Protein AF-A0A8T1FII7-F1 (afdb_monomer_lite)

InterPro domains:
  IPR001752 Kinesin motor domain [PS50067] (128-164)
  IPR027417 P-loop containing nucleoside triphosphate hydrolase [SSF52540] (127-188)
  IPR027640 Kinesin-like protein [PTHR47968] (126-382)
  IPR036961 Kinesin motor domain superfamily [G3DSA:3.40.850.10] (126-208)

Secondary structure (DSSP, 8-state):
-----PPPEE-EEEEEEPPPPHHHHTT--HHHHHHHHTTTT------SS---------------------S-----------SEEE-TTSSEEEEE-TT-SS--EEEEE-SEE--TT--HHHHHHHT---SS---EEEEEE---STTHHHHHHHHHHHHHHTT-EE-----GGGS--HHHHHHHHHHHHHHHHHHHHHHHHHHHHHHHHHHHHHHHHHHHHHHHHHHHHHHHHHHHHHHTTS-----HHHHHHHHHHHHHHHHHHHHHHHHHHHHHHHHHHHHHHHHHHHHHHHHHHHHHHHHHHHHHHHHHHHHHHHHHHHHHHHHHHHHHHHHHHHHHHHHHHHHHHHHHHHHHHHHHHHHHHHHHHHHHHHHHHHHHHHHHS---HHHHHHHHHHHHHHHHHHHHHHHHHHHHHTT---------------------------------------------------------------

Foldseek 3Di:
DDDDPPDFFAAAEEEEEDADDPCLVVPDDPVRQCVQQNPVRHGDPPDDDDDDDDDDDDDDDDDDDDDDDDPPDDDPPDDDDWQWDDDPVQFKIWGWQPPDPPTDTDIAGGNGYDYPPQDPVNVCVVVVPPDRYPHYHYQYAYRGNNCNVVRVVSSVVSRVRRVDGDDPDDDPVVPDPPVVVVVVVVVVVVVVVVVVVVVVVVVVVVVVVVVVVVVVVVVVVVVVVVVVVVVVVVVVVVVVVPDDDDDVVVVVVVVVVVVVVVVVVVVVVVVVVVVVVVVVVVVVVVVVVVVVVVVVVVVVVVVVVVVVVVVVVVVVVVVVVVVVVVVVVVVVVVVVVVVVVVVVVVVVVVVVVVVVVVVVVVVVVVVVVVVVVVVVVVVVVCVVPDDDPVNVVVVVCVVVVVVVVVVVVVVVVVVVVPPDDDDDDDDDDDDDDDDDDDDDDDDDDDDDDDDDDDDDDDDDDDDDDDDDDDDDDDDDDDDDDD

Structure (mmCIF, N/CA/C/O backbone):
data_AF-A0A8T1FII7-F1
#
_entry.id   AF-A0A8T1FII7-F1
#
loop_
_atom_site.group_PDB
_atom_site.id
_atom_site.type_symbol
_atom_site.label_atom_id
_atom_site.label_alt_id
_atom_site.label_comp_id
_atom_site.label_asym_id
_atom_site.label_entity_id
_atom_site.label_seq_id
_atom_site.pdbx_PDB_ins_code
_atom_site.Cartn_x
_atom_site.Cartn_y
_atom_site.Cartn_z
_atom_site.occupancy
_atom_site.B_iso_or_equiv
_atom_site.auth_seq_id
_atom_site.auth_comp_id
_atom_site.auth_asym_id
_atom_site.auth_atom_id
_atom_site.pdbx_PDB_model_num
ATOM 1 N N . MET A 1 1 ? -18.876 -26.873 -14.030 1.00 37.44 1 MET A N 1
ATOM 2 C CA . MET A 1 1 ? -19.506 -26.362 -12.787 1.00 37.44 1 MET A CA 1
ATOM 3 C C . MET A 1 1 ? -20.210 -25.052 -13.115 1.00 37.44 1 MET A C 1
ATOM 5 O O . MET A 1 1 ? -19.736 -24.365 -14.012 1.00 37.44 1 MET A O 1
ATOM 9 N N . LYS A 1 2 ? -21.331 -24.714 -12.462 1.00 31.70 2 LYS A N 1
ATOM 10 C CA . LYS A 1 2 ? -21.949 -23.386 -12.635 1.00 31.70 2 LYS A CA 1
ATOM 11 C C . LYS A 1 2 ? -21.083 -22.346 -11.920 1.00 31.70 2 LYS A C 1
ATOM 13 O O . LYS A 1 2 ? -20.658 -22.595 -10.797 1.00 31.70 2 LYS A O 1
ATOM 18 N N . SER A 1 3 ? -20.823 -21.210 -12.563 1.00 36.75 3 SER A N 1
ATOM 19 C CA . SER A 1 3 ? -20.244 -20.057 -11.874 1.00 36.75 3 SER A CA 1
ATOM 20 C C . SER A 1 3 ? -21.354 -19.392 -11.069 1.00 36.75 3 SER A C 1
ATOM 22 O O . SER A 1 3 ? -22.252 -18.776 -11.640 1.00 36.75 3 SER A O 1
ATOM 24 N N . GLU A 1 4 ? -21.324 -19.560 -9.751 1.00 40.16 4 GLU A N 1
ATOM 25 C CA . GLU A 1 4 ? -22.111 -18.711 -8.865 1.00 40.16 4 GLU A CA 1
ATOM 26 C C . GLU A 1 4 ? -21.541 -17.295 -8.955 1.00 40.16 4 GLU A C 1
ATOM 28 O O . GLU A 1 4 ? -20.380 -17.049 -8.613 1.00 40.16 4 GLU A O 1
ATOM 33 N N . ALA A 1 5 ? -22.351 -16.362 -9.454 1.00 40.84 5 ALA A N 1
ATOM 34 C CA . ALA A 1 5 ? -21.993 -14.956 -9.466 1.00 40.84 5 ALA A CA 1
ATOM 35 C C . ALA A 1 5 ? -21.904 -14.478 -8.012 1.00 40.84 5 ALA A C 1
ATOM 37 O O . ALA A 1 5 ? -22.927 -14.262 -7.364 1.00 40.84 5 ALA A O 1
ATOM 38 N N . ARG A 1 6 ? -20.676 -14.348 -7.487 1.00 49.06 6 ARG A N 1
ATOM 39 C CA . ARG A 1 6 ? -20.438 -13.790 -6.151 1.00 49.06 6 ARG A CA 1
ATOM 40 C C . ARG A 1 6 ? -21.165 -12.455 -6.040 1.00 49.06 6 ARG A C 1
ATOM 42 O O . ARG A 1 6 ? -20.855 -11.529 -6.789 1.00 49.06 6 ARG A O 1
ATOM 49 N N . ALA A 1 7 ? -22.101 -12.372 -5.096 1.00 56.03 7 ALA A N 1
ATOM 50 C CA . ALA A 1 7 ? -22.751 -11.121 -4.751 1.00 56.03 7 ALA A CA 1
ATOM 51 C C . ALA A 1 7 ? -21.668 -10.086 -4.423 1.00 56.03 7 ALA A C 1
ATOM 53 O O . ALA A 1 7 ? -20.804 -10.322 -3.577 1.00 56.03 7 ALA A O 1
ATOM 54 N N . VAL A 1 8 ? -21.682 -8.968 -5.144 1.00 59.41 8 VAL A N 1
ATOM 55 C CA . VAL A 1 8 ? -20.753 -7.867 -4.897 1.00 59.41 8 VAL A CA 1
ATOM 56 C C . VAL A 1 8 ? -21.201 -7.187 -3.611 1.00 59.41 8 VAL A C 1
ATOM 58 O O . VAL A 1 8 ? -22.308 -6.650 -3.568 1.00 59.41 8 VAL A O 1
ATOM 61 N N . GLU A 1 9 ? -20.362 -7.227 -2.574 1.00 67.44 9 GLU A N 1
ATOM 62 C CA . GLU A 1 9 ? -20.631 -6.520 -1.321 1.00 67.44 9 GLU A CA 1
ATOM 63 C C . GLU A 1 9 ? -20.777 -5.021 -1.628 1.00 67.44 9 GLU A C 1
ATOM 65 O O . GLU A 1 9 ? -19.933 -4.432 -2.308 1.00 67.44 9 GLU A O 1
ATOM 70 N N . ARG A 1 10 ? -21.863 -4.397 -1.170 1.00 72.25 10 ARG A N 1
ATOM 71 C CA . ARG A 1 10 ? -22.144 -2.965 -1.365 1.00 72.25 10 ARG A CA 1
ATOM 72 C C . ARG A 1 10 ? -22.352 -2.296 -0.015 1.00 72.25 10 ARG A C 1
ATOM 74 O O . ARG A 1 10 ? -22.762 -2.948 0.946 1.00 72.25 10 ARG A O 1
ATOM 81 N N . VAL A 1 11 ? -22.055 -1.002 0.056 1.00 77.38 11 VAL A N 1
ATOM 82 C CA . VAL A 1 11 ? -22.368 -0.187 1.238 1.00 77.38 11 VAL A CA 1
ATOM 83 C C . VAL A 1 11 ? -23.887 -0.123 1.396 1.00 77.38 11 VAL A C 1
ATOM 85 O O . VAL A 1 11 ? -24.570 0.302 0.465 1.00 77.38 11 VAL A O 1
ATOM 88 N N . LYS A 1 12 ? -24.404 -0.528 2.563 1.00 79.81 12 LYS A N 1
ATOM 89 C CA . LYS A 1 12 ? -25.815 -0.316 2.912 1.00 79.81 12 LYS A CA 1
ATOM 90 C C . LYS A 1 12 ? -26.016 1.141 3.308 1.00 79.81 12 LYS A C 1
ATOM 92 O O . LYS A 1 12 ? -25.264 1.648 4.140 1.00 79.81 12 LYS A O 1
ATOM 97 N N . VAL A 1 13 ? -27.022 1.805 2.756 1.00 83.88 13 VAL A N 1
ATOM 98 C CA . VAL A 1 13 ? -27.323 3.205 3.065 1.00 83.88 13 VAL A CA 1
ATOM 99 C C . VAL A 1 13 ? -28.740 3.327 3.600 1.00 83.88 13 VAL A C 1
ATOM 101 O O . VAL A 1 13 ? -29.707 3.002 2.915 1.00 83.88 13 VAL A O 1
ATOM 104 N N . PHE A 1 14 ? -28.841 3.830 4.824 1.00 84.31 14 PHE A N 1
ATOM 105 C CA . PHE A 1 14 ? -30.090 4.112 5.516 1.00 84.31 14 PHE A CA 1
ATOM 106 C C . PHE A 1 14 ? -30.363 5.612 5.493 1.00 84.31 14 PHE A C 1
ATOM 108 O O . PHE A 1 14 ? -29.427 6.405 5.607 1.00 84.31 14 PHE A O 1
ATOM 115 N N . CYS A 1 15 ? -31.629 6.019 5.406 1.00 85.38 15 CYS A N 1
ATOM 116 C CA . CYS A 1 15 ? -32.003 7.431 5.484 1.00 85.38 15 CYS A CA 1
ATOM 117 C C . CYS A 1 15 ? -32.958 7.694 6.652 1.00 85.38 15 CYS A C 1
ATOM 119 O O . CYS A 1 15 ? -33.862 6.901 6.916 1.00 85.38 15 CYS A O 1
ATOM 121 N N . ARG A 1 16 ? -32.755 8.818 7.346 1.00 85.31 16 ARG A N 1
ATOM 122 C CA . ARG A 1 16 ? -33.613 9.312 8.427 1.00 85.31 16 ARG A CA 1
ATOM 123 C C . ARG A 1 16 ? -33.951 10.776 8.174 1.00 85.31 16 ARG A C 1
ATOM 125 O O . ARG A 1 16 ? -33.053 11.609 8.099 1.00 85.31 16 ARG A O 1
ATOM 132 N N . VAL A 1 17 ? -35.239 11.105 8.118 1.00 84.94 17 VAL A N 1
ATOM 133 C CA . VAL A 1 17 ? -35.689 12.502 8.224 1.00 84.94 17 VAL A CA 1
ATOM 134 C C . VAL A 1 17 ? -35.706 12.876 9.709 1.00 84.94 17 VAL A C 1
ATOM 136 O O . VAL A 1 17 ? -36.271 12.130 10.508 1.00 84.94 17 VAL A O 1
ATOM 139 N N . ARG A 1 18 ? -35.061 13.984 10.093 1.00 85.38 18 ARG A N 1
ATOM 140 C CA . ARG A 1 18 ? -35.099 14.525 11.468 1.00 85.38 18 ARG A CA 1
ATOM 141 C C . ARG A 1 18 ? -36.308 15.454 11.677 1.00 85.38 18 ARG A C 1
ATOM 143 O O . ARG A 1 18 ? -36.874 15.926 10.690 1.00 85.38 18 ARG A O 1
ATOM 150 N N . PRO A 1 19 ? -36.691 15.796 12.919 1.00 81.00 19 PRO A N 1
ATOM 151 C CA . PRO A 1 19 ? -37.715 16.803 13.163 1.00 81.00 19 PRO A CA 1
ATOM 152 C C . PRO A 1 19 ? -37.212 18.189 12.744 1.00 81.00 19 PRO A C 1
ATOM 154 O O . PRO A 1 19 ? -36.003 18.445 12.723 1.00 81.00 19 PRO A O 1
ATOM 157 N N . LEU A 1 20 ? -38.149 19.108 12.491 1.00 78.94 20 LEU A N 1
ATOM 158 C CA . LEU A 1 20 ? -37.830 20.536 12.446 1.00 78.94 20 LEU A CA 1
ATOM 159 C C . LEU A 1 20 ? -37.331 20.985 13.826 1.00 78.94 20 LEU A C 1
ATOM 161 O O . LEU A 1 20 ? -38.033 20.787 14.829 1.00 78.94 20 LEU A O 1
ATOM 165 N N . LEU A 1 21 ? -36.152 21.599 13.869 1.00 82.50 21 LEU A N 1
ATOM 166 C CA . LEU A 1 21 ? -35.620 22.263 15.061 1.00 82.50 21 LEU A CA 1
ATOM 167 C C . LEU A 1 21 ? -36.361 23.583 15.306 1.00 82.50 21 LEU A C 1
ATOM 169 O O . LEU A 1 21 ? -37.060 24.082 14.427 1.00 82.50 21 LEU A O 1
ATOM 173 N N . GLN A 1 22 ? -36.215 24.161 16.501 1.00 77.56 22 GLN A N 1
ATOM 174 C CA . GLN A 1 22 ? -36.948 25.377 16.869 1.00 77.56 22 GLN A CA 1
ATOM 175 C C . GLN A 1 22 ? -36.665 26.534 15.892 1.00 77.56 22 GLN A C 1
ATOM 177 O O . GLN A 1 22 ? -37.600 27.024 15.267 1.00 77.56 22 GLN A O 1
ATOM 182 N N . ARG A 1 23 ? -35.383 26.826 15.610 1.00 81.44 23 ARG A N 1
ATOM 183 C CA . ARG A 1 23 ? -34.961 27.844 14.622 1.00 81.44 23 ARG A CA 1
ATOM 184 C C . ARG A 1 23 ? -35.649 27.703 13.253 1.00 81.44 23 ARG A C 1
ATOM 186 O O . ARG A 1 23 ? -35.992 28.701 12.635 1.00 81.44 23 ARG A O 1
ATOM 193 N N . GLU A 1 24 ? -35.887 26.470 12.797 1.00 80.81 24 GLU A N 1
ATOM 194 C CA . GLU A 1 24 ? -36.471 26.168 11.481 1.00 80.81 24 GLU A CA 1
ATOM 195 C C . GLU A 1 24 ? -37.993 26.346 11.468 1.00 80.81 24 GLU A C 1
ATOM 197 O O . GLU A 1 24 ? -38.566 26.677 10.432 1.00 80.81 24 GLU A O 1
ATOM 202 N N . ARG A 1 25 ? -38.652 26.141 12.617 1.00 78.00 25 ARG A N 1
ATOM 203 C CA . ARG A 1 25 ? -40.073 26.477 12.825 1.00 78.00 25 ARG A CA 1
ATOM 204 C C . ARG A 1 25 ? -40.262 27.989 12.869 1.00 78.00 25 ARG A C 1
ATOM 206 O O . ARG A 1 25 ? -41.236 28.492 12.321 1.00 78.00 25 ARG A O 1
ATOM 213 N N . ASP A 1 26 ? -39.288 28.680 13.453 1.00 77.19 26 ASP A N 1
ATOM 214 C CA . ASP A 1 26 ? -39.208 30.139 13.526 1.00 77.19 26 ASP A CA 1
ATOM 215 C C . ASP A 1 26 ? -38.719 30.777 12.204 1.00 77.19 26 ASP A C 1
ATOM 217 O O . ASP A 1 26 ? -38.635 31.998 12.101 1.00 77.19 26 ASP A O 1
ATOM 221 N N . GLY A 1 27 ? -38.419 29.964 11.180 1.00 75.25 27 GLY A N 1
ATOM 222 C CA . GLY A 1 27 ? -38.120 30.390 9.806 1.00 75.25 27 GLY A CA 1
ATOM 223 C C . GLY A 1 27 ? -36.645 30.633 9.463 1.00 75.25 27 GLY A C 1
ATOM 224 O O . GLY A 1 27 ? -36.353 30.942 8.310 1.00 75.25 27 GLY A O 1
ATOM 225 N N . TRP A 1 28 ? -35.721 30.469 10.411 1.00 75.12 28 TRP A N 1
ATOM 226 C CA . TRP A 1 28 ? -34.293 30.761 10.243 1.00 75.12 28 TRP A CA 1
ATOM 227 C C . TRP A 1 28 ? -33.546 29.600 9.570 1.00 75.12 28 TRP A C 1
ATOM 229 O O . TRP A 1 28 ? -33.767 28.425 9.888 1.00 75.12 28 TRP A O 1
ATOM 239 N N . SER A 1 29 ? -32.604 29.912 8.679 1.00 78.50 29 SER A N 1
ATOM 240 C CA . SER A 1 29 ? -31.508 28.993 8.343 1.00 78.50 29 SER A CA 1
ATOM 241 C C . SER A 1 29 ? -30.499 28.890 9.496 1.00 78.50 29 SER A C 1
ATOM 243 O O . SER A 1 29 ? -30.478 29.723 10.405 1.00 78.50 29 SER A O 1
ATOM 245 N N . TYR A 1 30 ? -29.633 27.873 9.462 1.00 80.31 30 TYR A N 1
ATOM 246 C CA . TYR A 1 30 ? -28.517 27.776 10.407 1.00 80.31 30 TYR A CA 1
ATOM 247 C C . TYR A 1 30 ? -27.568 28.984 10.319 1.00 80.31 30 TYR A C 1
ATOM 249 O O . TYR A 1 30 ? -27.163 29.512 11.350 1.00 80.31 30 TYR A O 1
ATOM 257 N N . GLU A 1 31 ? -27.272 29.467 9.107 1.00 79.50 31 GLU A N 1
ATOM 258 C CA . GLU A 1 31 ? -26.360 30.598 8.897 1.00 79.50 31 GLU A CA 1
ATOM 259 C C . GLU A 1 31 ? -26.926 31.908 9.475 1.00 79.50 31 GLU A C 1
ATOM 261 O O . GLU A 1 31 ? -26.247 32.578 10.251 1.00 79.50 31 GLU A O 1
ATOM 266 N N . GLU A 1 32 ? -28.190 32.239 9.185 1.00 81.69 32 GLU A N 1
ATOM 267 C CA . GLU A 1 32 ? -28.865 33.419 9.754 1.00 81.69 32 GLU A CA 1
ATOM 268 C C . GLU A 1 32 ? -28.973 33.326 11.284 1.00 81.69 32 GLU A C 1
ATOM 270 O O . GLU A 1 32 ? -28.776 34.318 11.988 1.00 81.69 32 GLU A O 1
ATOM 275 N N . TYR A 1 33 ? -29.251 32.128 11.813 1.00 81.50 33 TYR A N 1
ATOM 276 C CA . TYR A 1 33 ? -29.314 31.893 13.254 1.00 81.50 33 TYR A CA 1
ATOM 277 C C . TYR A 1 33 ? -27.955 32.144 13.924 1.00 81.50 33 TYR A C 1
ATOM 279 O O . TYR A 1 33 ? -27.891 32.867 14.917 1.00 81.50 33 TYR A O 1
ATOM 287 N N . CYS A 1 34 ? -26.859 31.630 13.358 1.00 81.50 34 CYS A N 1
ATOM 288 C CA . CYS A 1 34 ? -25.518 31.840 13.905 1.00 81.50 34 CYS A CA 1
ATOM 289 C C . CYS A 1 34 ? -24.999 33.274 13.723 1.00 81.50 34 CYS A C 1
ATOM 291 O O . CYS A 1 34 ? -24.295 33.773 14.601 1.00 81.50 34 CYS A O 1
ATOM 293 N N . GLN A 1 35 ? -25.394 33.985 12.662 1.00 81.19 35 GLN A N 1
ATOM 294 C CA . GLN A 1 35 ? -25.108 35.421 12.525 1.00 81.19 35 GLN A CA 1
ATOM 295 C C . GLN A 1 35 ? -25.812 36.267 13.606 1.00 81.19 35 GLN A C 1
ATOM 297 O O . GLN A 1 35 ? -25.278 37.293 14.024 1.00 81.19 35 GLN A O 1
ATOM 302 N N . GLN A 1 36 ? -26.986 35.840 14.086 1.00 77.44 36 GLN A N 1
ATOM 303 C CA . GLN A 1 36 ? -27.798 36.582 15.061 1.00 77.44 36 GLN A CA 1
ATOM 304 C C . GLN A 1 36 ? -27.557 36.167 16.531 1.00 77.44 36 GLN A C 1
ATOM 306 O O . GLN A 1 36 ? -27.678 37.003 17.436 1.00 77.44 36 GLN A O 1
ATOM 311 N N . PHE A 1 37 ? -27.227 34.894 16.775 1.00 75.75 37 PHE A N 1
ATOM 312 C CA . PHE A 1 37 ? -27.147 34.264 18.104 1.00 75.75 37 PHE A CA 1
ATOM 313 C C . PHE A 1 37 ? -25.861 33.447 18.347 1.00 75.75 37 PHE A C 1
ATOM 315 O O . PHE A 1 37 ? -25.782 32.715 19.332 1.00 75.75 37 PHE A O 1
ATOM 322 N N . GLY A 1 38 ? -24.859 33.537 17.466 1.00 68.12 38 GLY A N 1
ATOM 323 C CA . GLY A 1 38 ? -23.640 32.729 17.558 1.00 68.12 38 GLY A CA 1
ATOM 324 C C . GLY A 1 38 ? -23.900 31.221 17.429 1.00 68.12 38 GLY A C 1
ATOM 325 O O . GLY A 1 38 ? -25.005 30.776 17.118 1.00 68.12 38 GLY A O 1
ATOM 326 N N . GLU A 1 39 ? -22.875 30.406 17.674 1.00 60.81 39 GLU A N 1
ATOM 327 C CA . GLU A 1 39 ? -23.034 28.942 17.707 1.00 60.81 39 GLU A CA 1
ATOM 328 C C . GLU A 1 39 ? -23.687 28.463 19.022 1.00 60.81 39 GLU A C 1
ATOM 330 O O . GLU A 1 39 ? -24.456 27.504 19.011 1.00 60.81 39 GLU A O 1
ATOM 335 N N . ASP A 1 40 ? -23.469 29.185 20.130 1.00 60.12 40 ASP A N 1
ATOM 336 C CA . ASP A 1 40 ? -23.977 28.859 21.476 1.00 60.12 40 ASP A CA 1
ATOM 337 C C . ASP A 1 40 ? -25.405 29.378 21.774 1.00 60.12 40 ASP A C 1
ATOM 339 O O . ASP A 1 40 ? -25.892 29.262 22.901 1.00 60.12 40 ASP A O 1
ATOM 343 N N . GLY A 1 41 ? -26.087 29.997 20.802 1.00 56.97 41 GLY A N 1
ATOM 344 C CA . GLY A 1 41 ? -27.442 30.548 20.972 1.00 56.97 41 GLY A CA 1
ATOM 345 C C . GLY A 1 41 ? -27.528 31.822 21.831 1.00 56.97 41 GLY A C 1
ATOM 346 O O . GLY A 1 41 ? -28.627 32.284 22.147 1.00 56.97 41 GLY A O 1
ATOM 347 N N . GLN A 1 42 ? -26.391 32.410 22.209 1.00 50.94 42 GLN A N 1
ATOM 348 C CA . GLN A 1 42 ? -26.321 33.695 22.902 1.00 50.94 42 GLN A CA 1
ATOM 349 C C . GLN A 1 42 ? -26.296 34.832 21.878 1.00 50.94 42 GLN A C 1
ATOM 351 O O . GLN A 1 42 ? -25.347 34.965 21.107 1.00 50.94 42 GLN A O 1
ATOM 356 N N . ARG A 1 43 ? -27.343 35.671 21.887 1.00 46.88 43 ARG A N 1
ATOM 357 C CA . ARG A 1 43 ? -27.443 36.895 21.072 1.00 46.88 43 ARG A CA 1
ATOM 358 C C . ARG A 1 43 ? -26.107 37.642 21.082 1.00 46.88 43 ARG A C 1
ATOM 360 O O . ARG A 1 43 ? -25.679 38.103 22.136 1.00 46.88 43 ARG A O 1
ATOM 367 N N . LEU A 1 44 ? -25.491 37.793 19.911 1.00 51.03 44 LEU A N 1
ATOM 368 C CA . LEU A 1 44 ? -24.244 38.541 19.793 1.00 51.03 44 LEU A CA 1
ATOM 369 C C . LEU A 1 44 ? -24.529 40.018 20.090 1.00 51.03 44 LEU A C 1
ATOM 371 O O . LEU A 1 44 ? -25.317 40.664 19.390 1.00 51.03 44 LEU A O 1
ATOM 375 N N . ASP A 1 45 ? -23.910 40.548 21.145 1.00 42.97 45 ASP A N 1
ATOM 376 C CA . ASP A 1 45 ? -24.030 41.955 21.519 1.00 42.97 45 ASP A CA 1
ATOM 377 C C . ASP A 1 45 ? -23.275 42.828 20.511 1.00 42.97 45 ASP A C 1
ATOM 379 O O . ASP A 1 45 ? -22.095 43.144 20.660 1.00 42.97 45 ASP A O 1
ATOM 383 N N . ALA A 1 46 ? -23.989 43.223 19.456 1.00 48.84 46 ALA A N 1
ATOM 384 C CA . ALA A 1 46 ? -23.538 44.158 18.434 1.00 48.84 46 ALA A CA 1
ATOM 385 C C . ALA A 1 46 ? -23.397 45.583 19.009 1.00 48.84 46 ALA A C 1
ATOM 387 O O . ALA A 1 46 ? -24.212 46.465 18.742 1.00 48.84 46 ALA A O 1
ATOM 388 N N . ASN A 1 47 ? -22.361 45.793 19.822 1.00 39.22 47 ASN A N 1
ATOM 389 C CA . ASN A 1 47 ? -22.022 47.061 20.461 1.00 39.22 47 ASN A CA 1
ATOM 390 C C . ASN A 1 47 ? -20.502 47.288 20.478 1.00 39.22 47 ASN A C 1
ATOM 392 O O . ASN A 1 47 ? -19.869 47.214 21.526 1.00 39.22 47 ASN A O 1
ATOM 396 N N . ASP A 1 48 ? -19.936 47.659 19.325 1.00 38.91 48 ASP A N 1
ATOM 397 C CA . ASP A 1 48 ? -18.941 48.744 19.327 1.00 38.91 48 ASP A CA 1
ATOM 398 C C . ASP A 1 48 ? -18.938 49.552 18.015 1.00 38.91 48 ASP A C 1
ATOM 400 O O . ASP A 1 48 ? -17.952 49.642 17.282 1.00 38.91 48 ASP A O 1
ATOM 404 N N . THR A 1 49 ? -20.089 50.138 17.661 1.00 41.25 49 THR A N 1
ATOM 405 C CA . THR A 1 49 ? -20.132 51.261 16.707 1.00 41.25 49 THR A CA 1
ATOM 406 C C . THR A 1 49 ? -21.283 52.218 17.031 1.00 41.25 49 THR A C 1
ATOM 408 O O . THR A 1 49 ? -22.387 52.077 16.524 1.00 41.25 49 THR A O 1
ATOM 411 N N . GLN A 1 50 ? -20.986 53.189 17.899 1.00 35.59 50 GLN A N 1
ATOM 412 C CA . GLN A 1 50 ? -21.601 54.524 18.023 1.00 35.59 50 GLN A CA 1
ATOM 413 C C . GLN A 1 50 ? -23.117 54.683 17.750 1.00 35.59 50 GLN A C 1
ATOM 415 O O . GLN A 1 50 ? -23.574 54.733 16.609 1.00 35.59 50 GLN A O 1
ATOM 420 N N . GLN A 1 51 ? -23.869 54.994 18.815 1.00 33.97 51 GLN A N 1
ATOM 421 C CA . GLN A 1 51 ? -25.125 55.753 18.704 1.00 33.97 51 GLN A CA 1
ATOM 422 C C . GLN A 1 51 ? -24.901 57.086 17.953 1.00 33.97 51 GLN A C 1
ATOM 424 O O . GLN A 1 51 ? -23.820 57.677 18.035 1.00 33.97 51 GLN A O 1
ATOM 429 N N . PRO A 1 52 ? -25.952 57.635 17.323 1.00 37.94 52 PRO A N 1
ATOM 430 C CA . PRO A 1 52 ? -26.695 58.669 18.051 1.00 37.94 52 PRO A CA 1
ATOM 431 C C . PRO A 1 52 ? -28.183 58.339 18.248 1.00 37.94 52 PRO A C 1
ATOM 433 O O . PRO A 1 52 ? -28.790 57.582 17.497 1.00 37.94 52 PRO A O 1
ATOM 436 N N . ALA A 1 53 ? -28.753 58.913 19.306 1.00 35.50 53 ALA A N 1
ATOM 437 C CA . ALA A 1 53 ? -30.073 58.583 19.835 1.00 35.50 53 ALA A CA 1
ATOM 438 C C . ALA A 1 53 ? -31.265 59.007 18.957 1.00 35.50 53 ALA A C 1
ATOM 440 O O . ALA A 1 53 ? -31.223 60.007 18.239 1.00 35.50 53 ALA A O 1
ATOM 441 N N . THR A 1 54 ? -32.406 58.353 19.180 1.00 32.16 54 THR A N 1
ATOM 442 C CA . THR A 1 54 ? -33.669 59.073 19.421 1.00 32.16 54 THR A CA 1
ATOM 443 C C . THR A 1 54 ? -34.559 58.274 20.384 1.00 32.16 54 THR A C 1
ATOM 445 O O . THR A 1 54 ? -34.253 57.125 20.695 1.00 32.16 54 THR A O 1
ATOM 448 N N . ASP A 1 55 ? -35.577 58.932 20.936 1.00 31.83 55 ASP A N 1
ATOM 449 C CA . ASP A 1 55 ? -36.324 58.531 22.140 1.00 31.83 55 ASP A CA 1
ATOM 450 C C . ASP A 1 55 ? -37.741 57.990 21.808 1.00 31.83 55 ASP A C 1
ATOM 452 O O . ASP A 1 55 ? -38.142 57.984 20.644 1.00 31.83 55 ASP A O 1
ATOM 456 N N . ALA A 1 56 ? -38.503 57.629 22.849 1.00 31.77 56 ALA A N 1
ATOM 457 C CA . ALA A 1 56 ? -39.927 57.258 22.903 1.00 31.77 56 ALA A CA 1
ATOM 458 C C . ALA A 1 56 ? -40.324 55.785 22.633 1.00 31.77 56 ALA A C 1
ATOM 460 O O . ALA A 1 56 ? -40.543 55.347 21.505 1.00 31.77 56 ALA A O 1
ATOM 461 N N . THR A 1 57 ? -40.598 55.067 23.728 1.00 35.09 57 THR A N 1
ATOM 462 C CA . THR A 1 57 ? -41.728 54.118 23.831 1.00 35.09 57 THR A CA 1
ATOM 463 C C . THR A 1 57 ? -43.064 54.894 23.847 1.00 35.09 57 THR A C 1
ATOM 465 O O . THR A 1 57 ? -43.068 56.059 24.257 1.00 35.09 57 THR A O 1
ATOM 468 N N . PRO A 1 58 ? -44.197 54.309 23.386 1.00 42.12 58 PRO A N 1
ATOM 469 C CA . PRO A 1 58 ? -45.048 53.543 24.317 1.00 42.12 58 PRO A CA 1
ATOM 470 C C . PRO A 1 58 ? -45.838 52.334 23.737 1.00 42.12 58 PRO A C 1
ATOM 472 O O . PRO A 1 58 ? -46.233 52.307 22.580 1.00 42.12 58 PRO A O 1
ATOM 475 N N . GLU A 1 59 ? -46.089 51.370 24.631 1.00 28.12 59 GLU A N 1
ATOM 476 C CA . GLU A 1 59 ? -47.346 50.621 24.884 1.00 28.12 59 GLU A CA 1
ATOM 477 C C . GLU A 1 59 ? -48.192 49.941 23.765 1.00 28.12 59 GLU A C 1
ATOM 479 O O . GLU A 1 59 ? -48.798 50.578 22.916 1.00 28.12 59 GLU A O 1
ATOM 484 N N . SER A 1 60 ? -48.394 48.623 23.954 1.00 31.84 60 SER A N 1
ATOM 485 C CA . SER A 1 60 ? -49.693 47.900 23.986 1.00 31.84 60 SER A CA 1
ATOM 486 C C . SER A 1 60 ? -50.759 48.098 22.885 1.00 31.84 60 SER A C 1
ATOM 488 O O . SER A 1 60 ? -51.503 49.077 22.916 1.00 31.84 60 SER A O 1
ATOM 490 N N . SER A 1 61 ? -51.056 47.037 22.116 1.00 29.06 61 SER A N 1
ATOM 491 C CA . SER A 1 61 ? -52.372 46.331 22.131 1.00 29.06 61 SER A CA 1
ATOM 492 C C . SER A 1 61 ? -52.418 45.126 21.165 1.00 29.06 61 SER A C 1
ATOM 494 O O . SER A 1 61 ? -51.512 44.949 20.351 1.00 29.06 61 SER A O 1
ATOM 496 N N . ASP A 1 62 ? -53.445 44.279 21.313 1.00 35.56 62 ASP A N 1
ATOM 497 C CA . ASP A 1 62 ? -53.750 43.106 20.477 1.00 35.56 62 ASP A CA 1
ATOM 498 C C . ASP A 1 62 ? -54.464 43.447 19.139 1.00 35.56 62 ASP A C 1
ATOM 500 O O . ASP A 1 62 ? -54.821 44.594 18.873 1.00 35.56 62 ASP A O 1
ATOM 504 N N . ASP A 1 63 ? -54.737 42.385 18.370 1.00 31.70 63 ASP A N 1
ATOM 505 C CA . ASP A 1 63 ? -55.597 42.246 17.180 1.00 31.70 63 ASP A CA 1
ATOM 506 C C . ASP A 1 63 ? -55.073 42.646 15.773 1.00 31.70 63 ASP A C 1
ATOM 508 O O . ASP A 1 63 ? -54.581 43.735 15.483 1.00 31.70 63 ASP A O 1
ATOM 512 N N . ASP A 1 64 ? -55.256 41.678 14.866 1.00 34.44 64 ASP A N 1
ATOM 513 C CA . ASP A 1 64 ? -55.087 41.686 13.401 1.00 34.44 64 ASP A CA 1
ATOM 514 C C . ASP A 1 64 ? -56.335 42.351 12.733 1.00 34.44 64 ASP A C 1
ATOM 516 O O . ASP A 1 64 ? -57.352 42.522 13.412 1.00 34.44 64 ASP A O 1
ATOM 520 N N . PRO A 1 65 ? -56.401 42.650 11.410 1.00 48.00 65 PRO A N 1
ATOM 521 C CA . PRO A 1 65 ? -55.357 42.592 10.388 1.00 48.00 65 PRO A CA 1
ATOM 522 C C . PRO A 1 65 ? -55.234 43.850 9.496 1.00 48.00 65 PRO A C 1
ATOM 524 O O . PRO A 1 65 ? -56.224 44.412 9.021 1.00 48.00 65 PRO A O 1
ATOM 527 N N . ALA A 1 66 ? -54.007 44.216 9.106 1.00 27.52 66 ALA A N 1
ATOM 528 C CA . ALA A 1 66 ? -53.770 45.253 8.091 1.00 27.52 66 ALA A CA 1
ATOM 529 C C . ALA A 1 66 ? -52.663 44.866 7.093 1.00 27.52 66 ALA A C 1
ATOM 531 O O . ALA A 1 66 ? -51.475 44.864 7.409 1.00 27.52 66 ALA A O 1
ATOM 532 N N . THR A 1 67 ? -53.038 44.584 5.839 1.00 36.81 67 THR A N 1
ATOM 533 C CA . THR A 1 67 ? -52.055 44.400 4.756 1.00 36.81 67 THR A CA 1
ATOM 534 C C . THR A 1 67 ? -51.625 45.753 4.200 1.00 36.81 67 THR A C 1
ATOM 536 O O . THR A 1 67 ? -52.342 46.343 3.395 1.00 36.81 67 THR A O 1
ATOM 539 N N . PHE A 1 68 ? -50.420 46.196 4.557 1.00 27.39 68 PHE A N 1
ATOM 540 C CA . PHE A 1 68 ? -49.695 47.229 3.817 1.00 27.39 68 PHE A CA 1
ATOM 541 C C . PHE A 1 68 ? -48.402 46.677 3.217 1.00 27.39 68 PHE A C 1
ATOM 543 O O . PHE A 1 68 ? -47.800 45.734 3.729 1.00 27.39 68 PHE A O 1
ATOM 550 N N . ILE A 1 69 ? -48.030 47.228 2.062 1.00 34.41 69 ILE A N 1
ATOM 551 C CA . ILE A 1 69 ? -46.964 46.723 1.197 1.00 34.41 69 ILE A CA 1
ATOM 552 C C . ILE A 1 69 ? -45.834 47.749 1.171 1.00 34.41 69 ILE A C 1
ATOM 554 O O . ILE A 1 69 ? -46.056 48.902 0.810 1.00 34.41 69 ILE A O 1
ATOM 558 N N . THR A 1 70 ? -44.618 47.305 1.481 1.00 28.91 70 THR A N 1
ATOM 559 C CA . THR A 1 70 ? -43.369 48.009 1.162 1.00 28.91 70 THR A CA 1
ATOM 560 C C . THR A 1 70 ? -42.449 47.086 0.355 1.00 28.91 70 THR A C 1
ATOM 562 O O . THR A 1 70 ? -42.589 45.859 0.354 1.00 28.91 70 THR A O 1
ATOM 565 N N . GLU A 1 71 ? -41.569 47.674 -0.452 1.00 34.16 71 GLU A N 1
ATOM 566 C CA . GLU A 1 71 ? -41.099 47.048 -1.695 1.00 34.16 71 GLU A CA 1
ATOM 567 C C . GLU A 1 71 ? -39.884 46.110 -1.551 1.00 34.16 71 GLU A C 1
ATOM 569 O O . GLU A 1 71 ? -38.806 46.382 -2.073 1.00 34.16 71 GLU A O 1
ATOM 574 N N . LYS A 1 72 ? -40.083 44.933 -0.941 1.00 34.69 72 LYS A N 1
ATOM 575 C CA . LYS A 1 72 ? -39.314 43.703 -1.263 1.00 34.69 72 LYS A CA 1
ATOM 576 C C . LYS A 1 72 ? -40.222 42.469 -1.342 1.00 34.69 72 LYS A C 1
ATOM 578 O O . LYS A 1 72 ? -40.022 41.452 -0.684 1.00 34.69 72 LYS A O 1
ATOM 583 N N . GLY A 1 73 ? -41.274 42.573 -2.152 1.00 27.62 73 GLY A N 1
ATOM 584 C CA . GLY A 1 73 ? -42.327 41.564 -2.234 1.00 27.62 73 GLY A CA 1
ATOM 585 C C . GLY A 1 73 ? -41.976 40.307 -3.040 1.00 27.62 73 GLY A C 1
ATOM 586 O O . GLY A 1 73 ? -42.073 40.311 -4.264 1.00 27.62 73 GLY A O 1
ATOM 587 N N . ARG A 1 74 ? -41.773 39.181 -2.345 1.00 29.34 74 ARG A N 1
ATOM 588 C CA . ARG A 1 74 ? -42.355 37.882 -2.744 1.00 29.34 74 ARG A CA 1
ATOM 589 C C . ARG A 1 74 ? -42.885 37.118 -1.528 1.00 29.34 74 ARG A C 1
ATOM 591 O O . ARG A 1 74 ? -42.248 36.203 -1.020 1.00 29.34 74 ARG A O 1
ATOM 598 N N . LYS A 1 75 ? -44.115 37.447 -1.113 1.00 29.66 75 LYS A N 1
ATOM 599 C CA . LYS A 1 75 ? -44.949 36.514 -0.342 1.00 29.66 75 LYS A CA 1
ATOM 600 C C . LYS A 1 75 ? -45.236 35.292 -1.221 1.00 29.66 75 LYS A C 1
ATOM 602 O O . LYS A 1 75 ? -46.026 35.393 -2.157 1.00 29.66 75 LYS A O 1
ATOM 607 N N . VAL A 1 76 ? -44.642 34.141 -0.912 1.00 32.06 76 VAL A N 1
ATOM 608 C CA . VAL A 1 76 ? -45.094 32.855 -1.463 1.00 32.06 76 VAL A CA 1
ATOM 609 C C . VAL A 1 76 ? -46.282 32.379 -0.627 1.00 32.06 76 VAL A C 1
ATOM 611 O O . VAL A 1 76 ? -46.157 31.504 0.223 1.00 32.06 76 VAL A O 1
ATOM 614 N N . ILE A 1 77 ? -47.460 32.966 -0.865 1.00 33.50 77 ILE A N 1
ATOM 615 C CA . ILE A 1 77 ? -48.725 32.326 -0.473 1.00 33.50 77 ILE A CA 1
ATOM 616 C C . ILE A 1 77 ? -49.007 31.255 -1.530 1.00 33.50 77 ILE A C 1
ATOM 618 O O . ILE A 1 77 ? -49.770 31.449 -2.473 1.00 33.50 77 ILE A O 1
ATOM 622 N N . GLY A 1 78 ? -48.297 30.139 -1.393 1.00 31.56 78 GLY A N 1
ATOM 623 C CA . GLY A 1 78 ? -48.463 28.928 -2.179 1.00 31.56 78 GLY A CA 1
ATOM 624 C C . GLY A 1 78 ? -48.498 27.751 -1.218 1.00 31.56 78 GLY A C 1
ATOM 625 O O . GLY A 1 78 ? -47.525 27.503 -0.513 1.00 31.56 78 GLY A O 1
ATOM 626 N N . SER A 1 79 ? -49.630 27.053 -1.159 1.00 45.50 79 SER A N 1
ATOM 627 C CA . SER A 1 79 ? -49.752 25.825 -0.373 1.00 45.50 79 SER A CA 1
ATOM 628 C C . SER A 1 79 ? -48.796 24.773 -0.934 1.00 45.50 79 SER A C 1
ATOM 630 O O . SER A 1 79 ? -49.006 24.335 -2.061 1.00 45.50 79 SER A O 1
ATOM 632 N N . LEU A 1 80 ? -47.754 24.417 -0.171 1.00 43.03 80 LEU A N 1
ATOM 633 C CA . LEU A 1 80 ? -46.957 23.190 -0.310 1.00 43.03 80 LEU A CA 1
ATOM 634 C C . LEU A 1 80 ? -45.931 23.074 0.837 1.00 43.03 80 LEU A C 1
ATOM 636 O O . LEU A 1 80 ? -44.865 23.685 0.814 1.00 43.03 80 LEU A O 1
ATOM 640 N N . THR A 1 81 ? -46.253 22.256 1.836 1.00 51.03 81 THR A N 1
ATOM 641 C CA . THR A 1 81 ? -45.272 21.613 2.725 1.00 51.03 81 THR A CA 1
ATOM 642 C C . THR A 1 81 ? -45.005 20.184 2.226 1.00 51.03 81 THR A C 1
ATOM 644 O O . THR A 1 81 ? -45.895 19.615 1.589 1.00 51.03 81 THR A O 1
ATOM 647 N N . PRO A 1 82 ? -43.874 19.537 2.576 1.00 54.41 82 PRO A N 1
ATOM 648 C CA . PRO A 1 82 ? -42.571 20.048 3.032 1.00 54.41 82 PRO A CA 1
ATOM 649 C C . PRO A 1 82 ? -41.490 19.897 1.929 1.00 54.41 82 PRO A C 1
ATOM 651 O O . PRO A 1 82 ? -41.756 19.350 0.862 1.00 54.41 82 PRO A O 1
ATOM 654 N N . SER A 1 83 ? -40.242 20.325 2.173 1.00 71.88 83 SER A N 1
ATOM 655 C CA . SER A 1 83 ? -39.129 20.099 1.220 1.00 71.88 83 SER A CA 1
ATOM 656 C C . SER A 1 83 ? -38.691 18.628 1.127 1.00 71.88 83 SER A C 1
ATOM 658 O O . SER A 1 83 ? -38.127 18.214 0.112 1.00 71.88 83 SER A O 1
ATOM 660 N N . VAL A 1 84 ? -38.961 17.826 2.165 1.00 79.31 84 VAL A N 1
ATOM 661 C CA . VAL A 1 84 ? -38.651 16.389 2.239 1.00 79.31 84 VAL A CA 1
ATOM 662 C C . VAL A 1 84 ? -39.788 15.625 2.904 1.00 79.31 84 VAL A C 1
ATOM 664 O O . VAL A 1 84 ? -40.379 16.092 3.875 1.00 79.31 84 VAL A O 1
ATOM 667 N N . THR A 1 85 ? -40.084 14.419 2.422 1.00 81.44 85 THR A N 1
ATOM 668 C CA . THR A 1 85 ? -41.010 13.474 3.066 1.00 81.44 85 THR A CA 1
ATOM 669 C C . THR A 1 85 ? -40.525 12.034 2.889 1.00 81.44 85 THR A C 1
ATOM 671 O O . THR A 1 85 ? -40.210 11.610 1.777 1.00 81.44 85 THR A O 1
ATOM 674 N N . MET A 1 86 ? -40.472 11.271 3.984 1.00 81.31 86 MET A N 1
ATOM 675 C CA . MET A 1 86 ? -40.293 9.813 3.953 1.00 81.31 86 MET A CA 1
ATOM 676 C C . MET A 1 86 ? -41.606 9.167 3.489 1.00 81.31 86 MET A C 1
ATOM 678 O O . MET A 1 86 ? -42.667 9.497 4.019 1.00 81.31 86 MET A O 1
ATOM 682 N N . GLN A 1 87 ? -41.552 8.277 2.501 1.00 81.44 87 GLN A N 1
ATOM 683 C CA . GLN A 1 87 ? -42.738 7.599 1.976 1.00 81.44 87 GLN A CA 1
ATOM 684 C C . GLN A 1 87 ? -43.239 6.499 2.938 1.00 81.44 87 GLN A C 1
ATOM 686 O O . GLN A 1 87 ? -42.461 5.987 3.750 1.00 81.44 87 GLN A O 1
ATOM 691 N N . PRO A 1 88 ? -44.519 6.079 2.840 1.00 76.19 88 PRO A N 1
ATOM 692 C CA . PRO A 1 88 ? -45.084 5.011 3.673 1.00 76.19 88 PRO A CA 1
ATOM 693 C C . PRO A 1 88 ? -44.421 3.635 3.507 1.00 76.19 88 PRO A C 1
ATOM 695 O O . PRO A 1 88 ? -44.709 2.733 4.288 1.00 76.19 88 PRO A O 1
ATOM 698 N N . ASP A 1 89 ? -43.563 3.456 2.499 1.00 73.94 89 ASP A N 1
ATOM 699 C CA . ASP A 1 89 ? -42.792 2.229 2.294 1.00 73.94 89 ASP A CA 1
ATOM 700 C C . ASP A 1 89 ? -41.623 2.075 3.285 1.00 73.94 89 ASP A C 1
ATOM 702 O O . ASP A 1 89 ? -41.126 0.967 3.455 1.00 73.94 89 ASP A O 1
ATOM 706 N N . GLY A 1 90 ? -41.181 3.153 3.946 1.00 71.25 90 GLY A N 1
ATOM 707 C CA . GLY A 1 90 ? -40.010 3.128 4.826 1.00 71.25 90 GLY A CA 1
ATOM 708 C C . GLY A 1 90 ? -38.682 2.875 4.099 1.00 71.25 90 GLY A C 1
ATOM 709 O O . GLY A 1 90 ? -37.717 2.457 4.735 1.00 71.25 90 GLY A O 1
ATOM 710 N N . HIS A 1 91 ? -38.622 3.119 2.788 1.00 75.12 91 HIS A N 1
ATOM 711 C CA . HIS A 1 91 ? -37.428 2.920 1.958 1.00 75.12 91 HIS A CA 1
ATOM 712 C C . HIS A 1 91 ? -37.199 4.051 0.945 1.00 75.12 91 HIS A C 1
ATOM 714 O O . HIS A 1 91 ? -36.060 4.268 0.523 1.00 75.12 91 HIS A O 1
ATOM 720 N N . SER A 1 92 ? -38.243 4.798 0.576 1.00 83.88 92 SER A N 1
ATOM 721 C CA . SER A 1 92 ? -38.153 5.907 -0.369 1.00 83.88 92 SER A CA 1
ATOM 722 C C . SER A 1 92 ? -38.294 7.268 0.317 1.00 83.88 92 SER A C 1
ATOM 724 O O . SER A 1 92 ? -39.157 7.481 1.166 1.00 83.88 92 SER A O 1
ATOM 726 N N . VAL A 1 93 ? -37.489 8.242 -0.105 1.00 85.31 93 VAL A N 1
ATOM 727 C CA . VAL A 1 93 ? -37.574 9.641 0.335 1.00 85.31 93 VAL A CA 1
ATOM 728 C C . VAL A 1 93 ? -37.894 10.520 -0.862 1.00 85.31 93 VAL A C 1
ATOM 730 O O . VAL A 1 93 ? -37.238 10.445 -1.897 1.00 85.31 93 VAL A O 1
ATOM 733 N N . THR A 1 94 ? -38.913 11.362 -0.728 1.00 86.06 94 THR A N 1
ATOM 734 C CA . THR A 1 94 ? -39.301 12.344 -1.744 1.00 86.06 94 THR A CA 1
ATOM 735 C C . THR A 1 94 ? -38.768 13.714 -1.355 1.00 86.06 94 THR A C 1
ATOM 737 O O . THR A 1 94 ? -39.074 14.207 -0.272 1.00 86.06 94 THR A O 1
ATOM 740 N N . PHE A 1 95 ? -37.975 14.320 -2.235 1.00 86.06 95 PHE A N 1
ATOM 741 C CA . PHE A 1 95 ? -37.491 15.695 -2.123 1.00 86.06 95 PHE A CA 1
ATOM 742 C C . PHE A 1 95 ? -38.270 16.593 -3.086 1.00 86.06 95 PHE A C 1
ATOM 744 O O . PHE A 1 95 ? -38.404 16.246 -4.260 1.00 86.06 95 PHE A O 1
ATOM 751 N N . GLN A 1 96 ? -38.726 17.759 -2.636 1.00 82.81 96 GLN A N 1
ATOM 752 C CA . GLN A 1 96 ? -39.430 18.733 -3.467 1.00 82.81 96 GLN A CA 1
ATOM 753 C C . GLN A 1 96 ? -38.677 20.069 -3.493 1.00 82.81 96 GLN A C 1
ATOM 755 O O . GLN A 1 96 ? -38.474 20.716 -2.467 1.00 82.81 96 GLN A O 1
ATOM 760 N N . ALA A 1 97 ? -38.241 20.481 -4.686 1.00 68.25 97 ALA A N 1
ATOM 761 C CA . ALA A 1 97 ? -37.398 21.661 -4.856 1.00 68.25 97 ALA A CA 1
ATOM 762 C C . ALA A 1 97 ? -38.190 22.979 -4.672 1.00 68.25 97 ALA A C 1
ATOM 764 O O . ALA A 1 97 ? -39.197 23.174 -5.359 1.00 68.25 97 ALA A O 1
ATOM 765 N N . PRO A 1 98 ? -37.721 23.932 -3.837 1.00 62.69 98 PRO A N 1
ATOM 766 C CA . PRO A 1 98 ? -38.475 25.148 -3.497 1.00 62.69 98 PRO A CA 1
ATOM 767 C C . PRO A 1 98 ? -38.623 26.158 -4.649 1.00 62.69 98 PRO A C 1
ATOM 769 O O . PRO A 1 98 ? -39.448 27.064 -4.577 1.00 62.69 98 PRO A O 1
ATOM 772 N N . THR A 1 99 ? -37.834 26.026 -5.718 1.00 58.75 99 THR A N 1
ATOM 773 C CA . THR A 1 99 ? -37.834 26.930 -6.884 1.00 58.75 99 THR A CA 1
ATOM 774 C C . THR A 1 99 ? -38.568 26.369 -8.106 1.00 58.75 99 THR A C 1
ATOM 776 O O . THR A 1 99 ? -38.651 27.039 -9.138 1.00 58.75 99 THR A O 1
ATOM 779 N N . ALA A 1 100 ? -39.110 25.151 -8.024 1.00 52.59 100 ALA A N 1
ATOM 780 C CA . ALA A 1 100 ? -39.710 24.469 -9.164 1.00 52.59 100 ALA A CA 1
ATOM 781 C C . ALA A 1 100 ? -41.156 24.939 -9.423 1.00 52.59 100 ALA A C 1
ATOM 783 O O . ALA A 1 100 ? -42.106 24.444 -8.819 1.00 52.59 100 ALA A O 1
ATOM 784 N N . ALA A 1 101 ? -41.334 25.861 -10.380 1.00 48.19 101 ALA A N 1
ATOM 785 C CA . ALA A 1 101 ? -42.651 26.347 -10.832 1.00 48.19 101 ALA A CA 1
ATOM 786 C C . ALA A 1 101 ? -43.575 25.236 -11.388 1.00 48.19 101 ALA A C 1
ATOM 788 O O . ALA A 1 101 ? -44.791 25.410 -11.480 1.00 48.19 101 ALA A O 1
ATOM 789 N N . HIS A 1 102 ? -43.003 24.079 -11.720 1.00 46.69 102 HIS A N 1
ATOM 790 C CA . HIS A 1 102 ? -43.694 22.798 -11.826 1.00 46.69 102 HIS A CA 1
ATOM 791 C C . HIS A 1 102 ? -43.003 21.853 -10.842 1.00 46.69 102 HIS A C 1
ATOM 793 O O . HIS A 1 102 ? -41.842 21.517 -11.059 1.00 46.69 102 HIS A O 1
ATOM 799 N N . GLY A 1 103 ? -43.671 21.504 -9.737 1.00 53.78 103 GLY A N 1
ATOM 800 C CA . GLY A 1 103 ? -43.051 20.868 -8.568 1.00 53.78 103 GLY A CA 1
ATOM 801 C C . GLY A 1 103 ? -42.421 19.503 -8.857 1.00 53.78 103 GLY A C 1
ATOM 802 O O . GLY A 1 103 ? -43.074 18.474 -8.711 1.00 53.78 103 GLY A O 1
ATOM 803 N N . GLU A 1 104 ? -41.144 19.494 -9.245 1.00 62.81 104 GLU A N 1
ATOM 804 C CA . GLU A 1 104 ? -40.389 18.278 -9.551 1.00 62.81 104 GLU A CA 1
ATOM 805 C C . GLU A 1 104 ? -40.024 17.539 -8.254 1.00 62.81 104 GLU A C 1
ATOM 807 O O . GLU A 1 104 ? -38.975 17.761 -7.645 1.00 62.81 104 GLU A O 1
ATOM 812 N N . ALA A 1 105 ? -40.927 16.661 -7.821 1.00 75.00 105 ALA A N 1
ATOM 813 C CA . ALA A 1 105 ? -40.703 15.736 -6.722 1.00 75.00 105 ALA A CA 1
ATOM 814 C C . ALA A 1 105 ? -39.708 14.640 -7.150 1.00 75.00 105 ALA A C 1
ATOM 816 O O . ALA A 1 105 ? -40.006 13.810 -8.011 1.00 75.00 105 ALA A O 1
ATOM 817 N N . ARG A 1 106 ? -38.515 14.630 -6.549 1.00 83.50 106 ARG A N 1
ATOM 818 C CA . ARG A 1 106 ? -37.451 13.655 -6.824 1.00 83.50 106 ARG A CA 1
ATOM 819 C C . ARG A 1 106 ? -37.486 12.531 -5.797 1.00 83.50 106 ARG A C 1
ATOM 821 O O . ARG A 1 106 ? -37.372 12.783 -4.598 1.00 83.50 106 ARG A O 1
ATOM 828 N N . LEU A 1 107 ? -37.628 11.297 -6.277 1.00 86.75 107 LEU A N 1
ATOM 829 C CA . LEU A 1 107 ? -37.659 10.095 -5.448 1.00 86.75 107 LEU A CA 1
ATOM 830 C C . LEU A 1 107 ? -36.252 9.498 -5.306 1.00 86.75 107 LEU A C 1
ATOM 832 O O . LEU A 1 107 ? -35.607 9.159 -6.298 1.00 86.75 107 LEU A O 1
ATOM 836 N N . PHE A 1 108 ? -35.803 9.338 -4.067 1.00 86.06 108 PHE A N 1
ATOM 837 C CA . PHE A 1 108 ? -34.595 8.611 -3.682 1.00 86.06 108 PHE A CA 1
ATOM 838 C C . PHE A 1 108 ? -34.999 7.295 -3.014 1.00 86.06 108 PHE A C 1
ATOM 840 O O . PHE A 1 108 ? -36.007 7.259 -2.316 1.00 86.06 108 PHE A O 1
ATOM 847 N N . GLN A 1 109 ? -34.224 6.228 -3.209 1.00 85.56 109 GLN A N 1
ATOM 848 C CA . GLN A 1 109 ? -34.464 4.905 -2.618 1.00 85.56 109 GLN A CA 1
ATOM 849 C C . GLN A 1 109 ? -33.237 4.463 -1.819 1.00 85.56 109 GLN A C 1
ATOM 851 O O . GLN A 1 109 ? -32.112 4.672 -2.273 1.00 85.56 109 GLN A O 1
ATOM 856 N N . PHE A 1 110 ? -33.469 3.859 -0.654 1.00 84.88 110 PHE A N 1
ATOM 857 C CA . PHE A 1 110 ? -32.457 3.488 0.336 1.00 84.88 110 PHE A CA 1
ATOM 858 C C . PHE A 1 110 ? -32.723 2.087 0.915 1.00 84.88 110 PHE A C 1
ATOM 860 O O . PHE A 1 110 ? -33.845 1.579 0.876 1.00 84.88 110 PHE A O 1
ATOM 867 N N . ASP A 1 111 ? -31.695 1.459 1.492 1.00 72.00 111 ASP A N 1
ATOM 868 C CA . ASP A 1 111 ? -31.774 0.079 1.998 1.00 72.00 111 ASP A CA 1
ATOM 869 C C . ASP A 1 111 ? -32.634 -0.057 3.272 1.00 72.00 111 ASP A C 1
ATOM 871 O O . ASP A 1 111 ? -33.009 -1.168 3.643 1.00 72.00 111 ASP A O 1
ATOM 875 N N . GLY A 1 112 ? -32.984 1.059 3.926 1.00 64.25 112 GLY A N 1
ATOM 876 C CA . GLY A 1 112 ? -33.921 1.104 5.052 1.00 64.25 112 GLY A CA 1
ATOM 877 C C . GLY A 1 112 ? -34.102 2.496 5.667 1.00 64.25 112 GLY A C 1
ATOM 878 O O . GLY A 1 112 ? -33.214 3.349 5.598 1.00 64.25 112 GLY A O 1
ATOM 879 N N . ASN A 1 113 ? -35.250 2.709 6.308 1.00 58.31 113 ASN A N 1
ATOM 880 C CA . ASN A 1 113 ? -35.513 3.837 7.200 1.00 58.31 113 ASN A CA 1
ATOM 881 C C . ASN A 1 113 ? -35.064 3.501 8.631 1.00 58.31 113 ASN A C 1
ATOM 883 O O . ASN A 1 113 ? -35.400 2.441 9.162 1.00 58.31 113 ASN A O 1
ATOM 887 N N . LEU A 1 114 ? -34.355 4.430 9.273 1.00 61.56 114 LEU A N 1
ATOM 888 C CA . LEU A 1 114 ? -34.102 4.397 10.713 1.00 61.56 114 LEU A CA 1
ATOM 889 C C . LEU A 1 114 ? -35.004 5.428 11.391 1.00 61.56 114 LEU A C 1
ATOM 891 O O . LEU A 1 114 ? -34.727 6.629 11.367 1.00 61.56 114 LEU A O 1
ATOM 895 N N . ASN A 1 115 ? -36.100 4.942 11.977 1.00 59.25 115 ASN A N 1
ATOM 896 C CA . ASN A 1 115 ? -37.060 5.787 12.678 1.00 59.25 115 ASN A CA 1
ATOM 897 C C . ASN A 1 115 ? -36.477 6.358 13.986 1.00 59.25 115 ASN A C 1
ATOM 899 O O . ASN A 1 115 ? -35.424 5.945 14.468 1.00 59.25 115 ASN A O 1
ATOM 903 N N . GLU A 1 116 ? -37.164 7.339 14.567 1.00 57.09 116 GLU A N 1
ATOM 904 C CA . GLU A 1 116 ? -36.633 8.103 15.706 1.00 57.09 116 GLU A CA 1
ATOM 905 C C . GLU A 1 116 ? -36.553 7.300 17.008 1.00 57.09 116 GLU A C 1
ATOM 907 O O . GLU A 1 116 ? -35.811 7.668 17.914 1.00 57.09 116 GLU A O 1
ATOM 912 N N . THR A 1 117 ? -37.300 6.198 17.069 1.00 57.12 117 THR A N 1
ATOM 913 C CA . THR A 1 117 ? -37.349 5.229 18.169 1.00 57.12 117 THR A CA 1
ATOM 914 C C . THR A 1 117 ? -36.364 4.069 18.000 1.00 57.12 117 THR A C 1
ATOM 916 O O . THR A 1 117 ? -36.343 3.174 18.839 1.00 57.12 117 THR A O 1
ATOM 919 N N . CYS A 1 118 ? -35.582 4.041 16.918 1.00 60.12 118 CYS A N 1
ATOM 920 C CA . CYS A 1 118 ? -34.609 2.987 16.659 1.00 60.12 118 CYS A CA 1
ATOM 921 C C . CYS A 1 118 ? -33.365 3.218 17.525 1.00 60.12 118 CYS A C 1
ATOM 923 O O . CYS A 1 118 ? -32.594 4.149 17.278 1.00 60.12 118 CYS A O 1
ATOM 925 N N . ASP A 1 119 ? -33.188 2.394 18.557 1.00 58.88 119 ASP A N 1
ATOM 926 C CA . ASP A 1 119 ? -31.999 2.447 19.402 1.00 58.88 119 ASP A CA 1
ATOM 927 C C . ASP A 1 119 ? -30.771 1.834 18.704 1.00 58.88 119 ASP A C 1
ATOM 929 O O . ASP A 1 119 ? -30.859 1.151 17.679 1.00 58.88 119 ASP A O 1
ATOM 933 N N . GLN A 1 120 ? -29.584 2.104 19.251 1.00 56.25 120 GLN A N 1
ATOM 934 C CA . GLN A 1 120 ? -28.320 1.651 18.665 1.00 56.25 120 GLN A CA 1
ATOM 935 C C . GLN A 1 120 ? -28.259 0.119 18.525 1.00 56.25 120 GLN A C 1
ATOM 937 O O . GLN A 1 120 ? -27.644 -0.391 17.587 1.00 56.25 120 GLN A O 1
ATOM 942 N N . GLN A 1 121 ? -28.918 -0.611 19.427 1.00 59.62 121 GLN A N 1
ATOM 943 C CA . GLN A 1 121 ? -28.983 -2.065 19.389 1.00 59.62 121 GLN A CA 1
ATOM 944 C C . GLN A 1 121 ? -29.894 -2.551 18.254 1.00 59.62 121 GLN A C 1
ATOM 946 O O . GLN A 1 121 ? -29.461 -3.378 17.460 1.00 59.62 121 GLN A O 1
ATOM 951 N N . THR A 1 122 ? -31.070 -1.953 18.065 1.00 62.31 122 THR A N 1
ATOM 952 C CA . THR A 1 122 ? -31.971 -2.211 16.929 1.00 62.31 122 THR A CA 1
ATOM 953 C C . THR A 1 122 ? -31.282 -1.920 15.594 1.00 62.31 122 THR A C 1
ATOM 955 O O . THR A 1 122 ? -31.420 -2.708 14.656 1.00 62.31 122 THR A O 1
ATOM 958 N N . VAL A 1 123 ? -30.467 -0.856 15.501 1.00 57.53 123 VAL A N 1
ATOM 959 C CA . VAL A 1 123 ? -29.619 -0.598 14.320 1.00 57.53 123 VAL A CA 1
ATOM 960 C C . VAL A 1 123 ? -28.658 -1.767 14.082 1.00 57.53 123 VAL A C 1
ATOM 962 O O . VAL A 1 123 ? -28.591 -2.266 12.957 1.00 57.53 123 VAL A O 1
ATOM 965 N N . TYR A 1 124 ? -27.947 -2.234 15.113 1.00 57.03 124 TYR A N 1
ATOM 966 C CA . TYR A 1 124 ? -27.018 -3.366 15.014 1.00 57.03 124 TYR A CA 1
ATOM 967 C C . TYR A 1 124 ? -27.696 -4.736 14.855 1.00 57.03 124 TYR A C 1
ATOM 969 O O . TYR A 1 124 ? -27.049 -5.649 14.353 1.00 57.03 124 TYR A O 1
ATOM 977 N N . GLU A 1 125 ? -28.968 -4.903 15.217 1.00 58.44 125 GLU A N 1
ATOM 978 C CA . GLU A 1 125 ? -29.712 -6.168 15.122 1.00 58.44 125 GLU A CA 1
ATOM 979 C C . GLU A 1 125 ? -30.464 -6.292 13.787 1.00 58.44 125 GLU A C 1
ATOM 981 O O . GLU A 1 125 ? -30.268 -7.274 13.071 1.00 58.44 125 GLU A O 1
ATOM 986 N N . HIS A 1 126 ? -31.192 -5.260 13.337 1.00 55.06 126 HIS A N 1
ATOM 987 C CA . HIS A 1 126 ? -31.698 -5.212 11.953 1.00 55.06 126 HIS A CA 1
ATOM 988 C C . HIS A 1 126 ? -30.555 -5.170 10.921 1.00 55.06 126 HIS A C 1
ATOM 990 O O . HIS A 1 126 ? -30.707 -5.661 9.799 1.00 55.06 126 HIS A O 1
ATOM 996 N N . SER A 1 127 ? -29.393 -4.625 11.299 1.00 47.00 127 SER A N 1
ATOM 997 C CA . SER A 1 127 ? -28.170 -4.641 10.483 1.00 47.00 127 SER A CA 1
ATOM 998 C C . SER A 1 127 ? -27.145 -5.681 10.942 1.00 47.00 127 SER A C 1
ATOM 1000 O O . SER A 1 127 ? -25.978 -5.564 10.562 1.00 47.00 127 SER A O 1
ATOM 1002 N N . SER A 1 128 ? -27.543 -6.710 11.704 1.00 40.03 128 SER A N 1
ATOM 1003 C CA . SER A 1 128 ? -26.636 -7.784 12.134 1.00 40.03 128 SER A CA 1
ATOM 1004 C C . SER A 1 128 ? -26.192 -8.619 10.942 1.00 40.03 128 SER A C 1
ATOM 1006 O O . SER A 1 128 ? -26.827 -9.617 10.627 1.00 40.03 128 SER A O 1
ATOM 1008 N N . LEU A 1 129 ? -25.118 -8.166 10.277 1.00 47.31 129 LEU A N 1
ATOM 1009 C CA . LEU A 1 129 ? -24.014 -8.895 9.620 1.00 47.31 129 LEU A CA 1
ATOM 1010 C C . LEU A 1 129 ? -24.352 -10.188 8.833 1.00 47.31 129 LEU A C 1
ATOM 1012 O O . LEU A 1 129 ? -23.468 -10.988 8.530 1.00 47.31 129 LEU A O 1
ATOM 1016 N N . GLY A 1 130 ? -25.614 -10.372 8.445 1.00 41.81 130 GLY A N 1
ATOM 1017 C CA . GLY A 1 130 ? -26.214 -11.589 7.893 1.00 41.81 130 GLY A CA 1
ATOM 1018 C C . GLY A 1 130 ? -25.933 -11.787 6.410 1.00 41.81 130 GLY A C 1
ATOM 1019 O O . GLY A 1 130 ? -26.843 -12.059 5.631 1.00 41.81 130 GLY A O 1
ATOM 1020 N N . GLY A 1 131 ? -24.671 -11.613 6.024 1.00 49.19 131 GLY A N 1
ATOM 1021 C CA . GLY A 1 131 ? -24.187 -11.722 4.655 1.00 49.19 131 GLY A CA 1
ATOM 1022 C C . GLY A 1 131 ? -23.827 -10.378 4.016 1.00 49.19 131 GLY A C 1
ATOM 1023 O O . GLY A 1 131 ? -24.652 -9.478 3.877 1.00 49.19 131 GLY A O 1
ATOM 1024 N N . ASN A 1 132 ? -22.589 -10.313 3.525 1.00 49.44 132 ASN A N 1
ATOM 1025 C CA . ASN A 1 132 ? -22.175 -9.532 2.354 1.00 49.44 132 ASN A CA 1
ATOM 1026 C C . ASN A 1 132 ? -22.269 -7.989 2.428 1.00 49.44 132 ASN A C 1
ATOM 1028 O O . ASN A 1 132 ? -22.255 -7.334 1.386 1.00 49.44 132 ASN A O 1
ATOM 1032 N N . ALA A 1 133 ? -22.322 -7.383 3.617 1.00 51.94 133 ALA A N 1
ATOM 1033 C CA . ALA A 1 133 ? -22.138 -5.936 3.784 1.00 51.94 133 ALA A CA 1
ATOM 1034 C C . ALA A 1 133 ? -21.367 -5.624 5.076 1.00 51.94 133 ALA A C 1
ATOM 1036 O O . ALA A 1 133 ? -21.840 -5.918 6.171 1.00 51.94 133 ALA A O 1
ATOM 1037 N N . LYS A 1 134 ? -20.178 -5.019 4.942 1.00 62.25 134 LYS A N 1
ATOM 1038 C CA . LYS A 1 134 ? -19.293 -4.641 6.067 1.00 62.25 134 LYS A CA 1
ATOM 1039 C C . LYS A 1 134 ? -19.361 -3.163 6.450 1.00 62.25 134 LYS A C 1
ATOM 1041 O O . LYS A 1 134 ? -18.747 -2.755 7.429 1.00 62.25 134 LYS A O 1
ATOM 1046 N N . THR A 1 135 ? -20.057 -2.359 5.656 1.00 71.31 135 THR A N 1
ATOM 1047 C CA . THR A 1 135 ? -20.105 -0.904 5.800 1.00 71.31 135 THR A CA 1
ATOM 1048 C C . THR A 1 135 ? -21.551 -0.456 5.675 1.00 71.31 135 THR A C 1
ATOM 1050 O O . THR A 1 135 ? -22.218 -0.771 4.686 1.00 71.31 135 THR A O 1
ATOM 1053 N N . ALA A 1 136 ? -22.013 0.274 6.684 1.00 76.31 136 ALA A N 1
ATOM 1054 C CA . ALA A 1 136 ? -23.301 0.942 6.703 1.00 76.31 136 ALA A CA 1
ATOM 1055 C C . ALA A 1 136 ? -23.080 2.457 6.786 1.00 76.31 136 ALA A C 1
ATOM 1057 O O . ALA A 1 136 ? -22.149 2.915 7.449 1.00 76.31 136 ALA A O 1
ATOM 1058 N N . LEU A 1 137 ? -23.939 3.223 6.122 1.00 82.25 137 LEU A N 1
ATOM 1059 C CA . LEU A 1 137 ? -23.985 4.680 6.174 1.00 82.25 137 LEU A CA 1
ATOM 1060 C C . LEU A 1 137 ? -25.387 5.106 6.614 1.00 82.25 137 LEU A C 1
ATOM 1062 O O . LEU A 1 137 ? -26.374 4.636 6.051 1.00 82.25 137 LEU A O 1
ATOM 1066 N N . VAL A 1 138 ? -25.473 6.011 7.588 1.00 85.25 138 VAL A N 1
ATOM 1067 C CA . VAL A 1 138 ? -26.736 6.633 8.006 1.00 85.25 138 VAL A CA 1
ATOM 1068 C C . VAL A 1 138 ? -26.761 8.070 7.502 1.00 85.25 138 VAL A C 1
ATOM 1070 O O . VAL A 1 138 ? -25.852 8.850 7.776 1.00 85.25 138 VAL A O 1
ATOM 1073 N N . VAL A 1 139 ? -27.799 8.404 6.741 1.00 86.81 139 VAL A N 1
ATOM 1074 C CA . VAL A 1 139 ? -27.976 9.689 6.062 1.00 86.81 139 VAL A CA 1
ATOM 1075 C C . VAL A 1 139 ? -29.127 10.437 6.730 1.00 86.81 139 VAL A C 1
ATOM 1077 O O . VAL A 1 139 ? -30.298 10.187 6.438 1.00 86.81 139 VAL A O 1
ATOM 1080 N N . THR A 1 140 ? -28.791 11.338 7.652 1.00 87.44 140 THR A N 1
ATOM 1081 C CA . THR A 1 140 ? -29.767 12.188 8.349 1.00 87.44 140 THR A CA 1
ATOM 1082 C C . THR A 1 140 ? -30.050 13.441 7.525 1.00 87.44 140 THR A C 1
ATOM 1084 O O . THR A 1 140 ? -29.123 14.157 7.156 1.00 87.44 140 THR A O 1
ATOM 1087 N N . VAL A 1 141 ? -31.323 13.717 7.242 1.00 87.75 141 VAL A N 1
ATOM 1088 C CA . VAL A 1 141 ? -31.775 14.830 6.389 1.00 87.75 141 VAL A CA 1
ATOM 1089 C C . VAL A 1 141 ? -32.863 15.658 7.062 1.00 87.75 141 VAL A C 1
ATOM 1091 O O . VAL A 1 141 ? -33.634 15.144 7.872 1.00 87.75 141 VAL A O 1
ATOM 1094 N N . THR A 1 142 ? -32.939 16.942 6.723 1.00 85.31 142 THR A N 1
ATOM 1095 C CA . THR A 1 142 ? -33.900 17.887 7.307 1.00 85.31 142 THR A CA 1
ATOM 1096 C C . THR A 1 142 ? -35.102 18.134 6.385 1.00 85.31 142 THR A C 1
ATOM 1098 O O . THR A 1 142 ? -34.935 18.192 5.169 1.00 85.31 142 THR A O 1
ATOM 1101 N N . PRO A 1 143 ? -36.322 18.294 6.929 1.00 83.38 143 PRO A N 1
ATOM 1102 C CA . PRO A 1 143 ? -37.497 18.737 6.183 1.00 83.38 143 PRO A CA 1
ATOM 1103 C C . PRO A 1 143 ? -37.634 20.272 6.132 1.00 83.38 143 PRO A C 1
ATOM 1105 O O . PRO A 1 143 ? -38.676 20.780 5.710 1.00 83.38 143 PRO A O 1
ATOM 1108 N N . ALA A 1 144 ? -36.620 21.023 6.583 1.00 81.75 144 ALA A N 1
ATOM 1109 C CA . ALA A 1 144 ? -36.591 22.479 6.490 1.00 81.75 144 ALA A CA 1
ATOM 1110 C C . ALA A 1 144 ? -36.468 22.951 5.029 1.00 81.75 144 ALA A C 1
ATOM 1112 O O . ALA A 1 144 ? -35.784 22.343 4.201 1.00 81.75 144 ALA A O 1
ATOM 1113 N N . VAL A 1 145 ? -37.140 24.055 4.696 1.00 78.88 145 VAL A N 1
ATOM 1114 C CA . VAL A 1 145 ? -37.112 24.636 3.339 1.00 78.88 145 VAL A CA 1
ATOM 1115 C C . VAL A 1 145 ? -35.857 25.493 3.124 1.00 78.88 145 VAL A C 1
ATOM 1117 O O . VAL A 1 145 ? -35.340 25.547 2.011 1.00 78.88 145 VAL A O 1
ATOM 1120 N N . THR A 1 146 ? -35.329 26.096 4.192 1.00 79.62 146 THR A N 1
ATOM 1121 C CA . THR A 1 146 ? -34.067 26.855 4.217 1.00 79.62 146 THR A CA 1
ATOM 1122 C C . THR A 1 146 ? -32.859 25.966 3.893 1.00 79.62 146 THR A C 1
ATOM 1124 O O . THR A 1 146 ? -32.090 26.267 2.987 1.00 79.62 146 THR A O 1
ATOM 1127 N N . GLU A 1 147 ? -32.751 24.809 4.550 1.00 80.75 147 GLU A N 1
ATOM 1128 C CA . GLU A 1 147 ? -31.667 23.818 4.386 1.00 80.75 147 GLU A CA 1
ATOM 1129 C C . GLU A 1 147 ? -31.925 22.813 3.224 1.00 80.75 147 GLU A C 1
ATOM 1131 O O . GLU A 1 147 ? -31.281 21.763 3.101 1.00 80.75 147 GLU A O 1
ATOM 1136 N N . ALA A 1 148 ? -32.863 23.121 2.317 1.00 81.94 148 ALA A N 1
ATOM 1137 C CA . ALA A 1 148 ? -33.201 22.276 1.168 1.00 81.94 148 ALA A CA 1
ATOM 1138 C C . ALA A 1 148 ? -32.035 21.968 0.189 1.00 81.94 148 ALA A C 1
ATOM 1140 O O . ALA A 1 148 ? -31.948 20.816 -0.253 1.00 81.94 148 ALA A O 1
ATOM 1141 N N . PRO A 1 149 ? -31.129 22.902 -0.190 1.00 83.31 149 PRO A N 1
ATOM 1142 C CA . PRO A 1 149 ? -30.059 22.579 -1.142 1.00 83.31 149 PRO A CA 1
ATOM 1143 C C . PRO A 1 149 ? -29.021 21.609 -0.558 1.00 83.31 149 PRO A C 1
ATOM 1145 O O . PRO A 1 149 ? -28.584 20.694 -1.258 1.00 83.31 149 PRO A O 1
ATOM 1148 N N . GLU A 1 150 ? -28.671 21.751 0.721 1.00 85.75 150 GLU A N 1
ATOM 1149 C CA . GLU A 1 150 ? -27.770 20.832 1.434 1.00 85.75 150 GLU A CA 1
ATOM 1150 C C . GLU A 1 150 ? -28.396 19.444 1.574 1.00 85.75 150 GLU A C 1
ATOM 1152 O O . GLU A 1 150 ? -27.749 18.417 1.348 1.00 85.75 150 GLU A O 1
ATOM 1157 N N . THR A 1 151 ? -29.697 19.407 1.859 1.00 87.69 151 THR A N 1
ATOM 1158 C CA . THR A 1 151 ? -30.460 18.163 1.950 1.00 87.69 151 THR A CA 1
ATOM 1159 C C . THR A 1 151 ? -30.461 17.397 0.631 1.00 87.69 151 THR A C 1
ATOM 1161 O O . THR A 1 151 ? -30.233 16.187 0.615 1.00 87.69 151 THR A O 1
ATOM 1164 N N . LEU A 1 152 ? -30.633 18.092 -0.498 1.00 87.56 152 LEU A N 1
ATOM 1165 C CA . LEU A 1 152 ? -30.536 17.480 -1.822 1.00 87.56 152 LEU A CA 1
ATOM 1166 C C . LEU A 1 152 ? -29.134 16.907 -2.091 1.00 87.56 152 LEU A C 1
ATOM 1168 O O . LEU A 1 152 ? -29.021 15.800 -2.620 1.00 87.56 152 LEU A O 1
ATOM 1172 N N . GLN A 1 153 ? -28.068 17.618 -1.711 1.00 89.44 153 GLN A N 1
ATOM 1173 C CA . GLN A 1 153 ? -26.693 17.113 -1.837 1.00 89.44 153 GLN A CA 1
ATOM 1174 C C . GLN A 1 153 ? -26.462 15.867 -0.970 1.00 89.44 153 GLN A C 1
ATOM 1176 O O . GLN A 1 153 ? -25.848 14.902 -1.428 1.00 89.44 153 GLN A O 1
ATOM 1181 N N . THR A 1 154 ? -27.012 15.864 0.244 1.00 90.62 154 THR A N 1
ATOM 1182 C CA . THR A 1 154 ? -26.918 14.775 1.226 1.00 90.62 154 THR A CA 1
ATOM 1183 C C . THR A 1 154 ? -27.657 13.513 0.757 1.00 90.62 154 THR A C 1
ATOM 1185 O O . THR A 1 154 ? -27.094 12.416 0.793 1.00 90.62 154 THR A O 1
ATOM 1188 N N . LEU A 1 155 ? -28.866 13.658 0.200 1.00 89.62 155 LEU A N 1
ATOM 1189 C CA . LEU A 1 155 ? -29.613 12.559 -0.431 1.00 89.62 155 LEU A CA 1
ATOM 1190 C C . LEU A 1 155 ? -28.858 11.968 -1.634 1.00 89.62 155 LEU A C 1
ATOM 1192 O O . LEU A 1 155 ? -28.710 10.748 -1.742 1.00 89.62 155 LEU A O 1
ATOM 1196 N N . GLN A 1 156 ? -28.313 12.822 -2.508 1.00 91.38 156 GLN A N 1
ATOM 1197 C CA . GLN A 1 156 ? -27.495 12.375 -3.641 1.00 91.38 156 GLN A CA 1
ATOM 1198 C C . GLN A 1 156 ? -26.186 11.702 -3.197 1.00 91.38 156 GLN A C 1
ATOM 1200 O O . GLN A 1 156 ? -25.732 10.763 -3.850 1.00 91.38 156 GLN A O 1
ATOM 1205 N N . PHE A 1 157 ? -25.561 12.163 -2.109 1.00 92.69 157 PHE A N 1
ATOM 1206 C CA . PHE A 1 157 ? -24.377 11.523 -1.537 1.00 92.69 157 PHE A CA 1
ATOM 1207 C C . PHE A 1 157 ? -24.695 10.101 -1.070 1.00 92.69 157 PHE A C 1
ATOM 1209 O O . PHE A 1 157 ? -23.994 9.174 -1.475 1.00 92.69 157 PHE A O 1
ATOM 1216 N N . GLY A 1 158 ? -25.794 9.908 -0.333 1.00 89.31 158 GLY A N 1
ATOM 1217 C CA . GLY A 1 158 ? -26.275 8.578 0.046 1.00 89.31 158 GLY A CA 1
ATOM 1218 C C . GLY A 1 158 ? -26.512 7.671 -1.167 1.00 89.31 158 GLY A C 1
ATOM 1219 O O . GLY A 1 158 ? -25.980 6.564 -1.231 1.00 89.31 158 GLY A O 1
ATOM 1220 N N . GLN A 1 159 ? -27.221 8.169 -2.185 1.00 87.56 159 GLN A N 1
ATOM 1221 C CA . GLN A 1 159 ? -27.500 7.416 -3.414 1.00 87.56 159 GLN A CA 1
ATOM 1222 C C . GLN A 1 159 ? -26.223 7.031 -4.193 1.00 87.56 159 GLN A C 1
ATOM 1224 O O . GLN A 1 159 ? -26.167 5.955 -4.795 1.00 87.56 159 GLN A O 1
ATOM 1229 N N . ARG A 1 160 ? -25.178 7.873 -4.176 1.00 89.25 160 ARG A N 1
ATOM 1230 C CA . ARG A 1 160 ? -23.851 7.531 -4.727 1.00 89.25 160 ARG A CA 1
ATOM 1231 C C . ARG A 1 160 ? -23.115 6.515 -3.852 1.00 89.25 160 ARG A C 1
ATOM 1233 O O . ARG A 1 160 ? -22.529 5.581 -4.391 1.00 89.25 160 ARG A O 1
ATOM 1240 N N . ALA A 1 161 ? -23.170 6.651 -2.527 1.00 86.31 161 ALA A N 1
ATOM 1241 C CA . ALA A 1 161 ? -22.519 5.733 -1.591 1.00 86.31 161 ALA A CA 1
ATOM 1242 C C . ALA A 1 161 ? -23.031 4.290 -1.743 1.00 86.31 161 ALA A C 1
ATOM 1244 O O . ALA A 1 161 ? -22.223 3.364 -1.753 1.00 86.31 161 ALA A O 1
ATOM 1245 N N . MET A 1 162 ? -24.331 4.092 -2.007 1.00 81.31 162 MET A N 1
ATOM 1246 C CA . MET A 1 162 ? -24.898 2.770 -2.333 1.00 81.31 162 MET A CA 1
ATOM 1247 C C . MET A 1 162 ? -24.203 2.085 -3.520 1.00 81.31 162 MET A C 1
ATOM 1249 O O . MET A 1 162 ? -24.267 0.863 -3.646 1.00 81.31 162 MET A O 1
ATOM 1253 N N . GLN A 1 163 ? -23.595 2.831 -4.448 1.00 83.12 163 GLN A N 1
ATOM 1254 C CA . GLN A 1 163 ? -22.928 2.276 -5.636 1.00 83.12 163 GLN A CA 1
ATOM 1255 C C . GLN A 1 163 ? -21.504 1.777 -5.336 1.00 83.12 163 GLN A C 1
ATOM 1257 O O . GLN A 1 163 ? -20.914 1.083 -6.165 1.00 83.12 163 GLN A O 1
ATOM 1262 N N . VAL A 1 164 ? -20.956 2.083 -4.154 1.00 81.69 164 VAL A N 1
ATOM 1263 C CA . VAL A 1 164 ? -19.621 1.644 -3.737 1.00 81.69 164 VAL A CA 1
ATOM 1264 C C . VAL A 1 164 ? -19.617 0.132 -3.508 1.00 81.69 164 VAL A C 1
ATOM 1266 O O . VAL A 1 164 ? -20.268 -0.392 -2.602 1.00 81.69 164 VAL A O 1
ATOM 1269 N N . ALA A 1 165 ? -18.852 -0.563 -4.348 1.00 73.56 165 ALA A N 1
ATOM 1270 C CA . ALA A 1 165 ? -18.628 -1.999 -4.288 1.00 73.56 165 ALA A CA 1
ATOM 1271 C C . ALA A 1 165 ? -17.388 -2.322 -3.440 1.00 73.56 165 ALA A C 1
ATOM 1273 O O . ALA A 1 165 ? -16.256 -2.087 -3.867 1.00 73.56 165 ALA A O 1
ATOM 1274 N N . VAL A 1 166 ? -17.590 -2.920 -2.268 1.00 66.44 166 VAL A N 1
ATOM 1275 C CA . VAL A 1 166 ? -16.504 -3.451 -1.440 1.00 66.44 166 VAL A CA 1
ATOM 1276 C C . VAL A 1 166 ? -16.003 -4.749 -2.078 1.00 66.44 166 VAL A C 1
ATOM 1278 O O . VAL A 1 166 ? -16.750 -5.705 -2.286 1.00 66.44 166 VAL A O 1
ATOM 1281 N N . ARG A 1 167 ? -14.712 -4.798 -2.418 1.00 62.25 167 ARG A N 1
ATOM 1282 C CA . ARG A 1 167 ? -14.055 -6.005 -2.938 1.00 62.25 167 ARG A CA 1
ATOM 1283 C C . ARG A 1 167 ? -12.923 -6.405 -2.007 1.00 62.25 167 ARG A C 1
ATOM 1285 O O . ARG A 1 167 ? -11.909 -5.719 -1.929 1.00 62.25 167 ARG A O 1
ATOM 1292 N N . ALA A 1 168 ? -13.082 -7.541 -1.332 1.00 57.28 168 ALA A N 1
ATOM 1293 C CA . ALA A 1 168 ? -12.046 -8.126 -0.488 1.00 57.28 168 ALA A CA 1
ATOM 1294 C C . ALA A 1 168 ? -10.865 -8.641 -1.337 1.00 57.28 168 ALA A C 1
ATOM 1296 O O . ALA A 1 168 ? -10.808 -9.815 -1.710 1.00 57.28 168 ALA A O 1
ATOM 1297 N N . HIS A 1 169 ? -9.919 -7.755 -1.653 1.00 51.91 169 HIS A N 1
ATOM 1298 C CA . HIS A 1 169 ? -8.658 -8.129 -2.282 1.00 51.91 169 HIS A CA 1
ATOM 1299 C C . HIS A 1 169 ? -7.783 -8.854 -1.251 1.00 51.91 169 HIS A C 1
ATOM 1301 O O . HIS A 1 169 ? -7.371 -8.266 -0.254 1.00 51.91 169 HIS A O 1
ATOM 1307 N N . ARG A 1 170 ? -7.474 -10.137 -1.475 1.00 50.50 170 ARG A N 1
ATOM 1308 C CA . ARG A 1 170 ? -6.445 -10.822 -0.675 1.00 50.50 170 ARG A CA 1
ATOM 1309 C C . ARG A 1 170 ? -5.095 -10.180 -0.988 1.00 50.50 170 ARG A C 1
ATOM 1311 O O . ARG A 1 170 ? -4.744 -10.064 -2.160 1.00 50.50 170 ARG A O 1
ATOM 1318 N N . SER A 1 171 ? -4.355 -9.739 0.026 1.00 45.09 171 SER A N 1
ATOM 1319 C CA . SER A 1 171 ? -3.008 -9.199 -0.189 1.00 45.09 171 SER A CA 1
ATOM 1320 C C . SER A 1 171 ? -2.088 -10.300 -0.723 1.00 45.09 171 SER A C 1
ATOM 1322 O O . SER A 1 171 ? -2.067 -11.407 -0.178 1.00 45.09 171 SER A O 1
ATOM 1324 N N . ALA A 1 172 ? -1.340 -10.008 -1.790 1.00 50.84 172 ALA A N 1
ATOM 1325 C CA . ALA A 1 172 ? -0.522 -10.998 -2.495 1.00 50.84 172 ALA A CA 1
ATOM 1326 C C . ALA A 1 172 ? 0.575 -11.623 -1.608 1.00 50.84 172 ALA A C 1
ATOM 1328 O O . ALA A 1 172 ? 0.964 -12.767 -1.836 1.00 50.84 172 ALA A O 1
ATOM 1329 N N . LEU A 1 173 ? 1.003 -10.925 -0.547 1.00 48.91 173 LEU A N 1
ATOM 1330 C CA . LEU A 1 173 ? 1.989 -11.423 0.420 1.00 48.91 173 LEU A CA 1
ATOM 1331 C C . LEU A 1 173 ? 1.551 -12.720 1.127 1.00 48.91 173 LEU A C 1
ATOM 1333 O O . LEU A 1 173 ? 2.402 -13.467 1.591 1.00 48.91 173 LEU A O 1
ATOM 1337 N N . SER A 1 174 ? 0.249 -13.025 1.192 1.00 48.66 174 SER A N 1
ATOM 1338 C CA . SER A 1 174 ? -0.249 -14.241 1.853 1.00 48.66 174 SER A CA 1
ATOM 1339 C C . SER A 1 174 ? 0.046 -15.543 1.090 1.00 48.66 174 SER A C 1
ATOM 1341 O O . SER A 1 174 ? -0.199 -16.615 1.643 1.00 48.66 174 SER A O 1
ATOM 1343 N N . VAL A 1 175 ? 0.472 -15.478 -0.180 1.00 54.00 175 VAL A N 1
ATOM 1344 C CA . VAL A 1 175 ? 0.669 -16.663 -1.045 1.00 54.00 175 VAL A CA 1
ATOM 1345 C C . VAL A 1 175 ? 1.905 -16.528 -1.952 1.00 54.00 175 VAL A C 1
ATOM 1347 O O . VAL A 1 175 ? 2.050 -17.278 -2.913 1.00 54.00 175 VAL A O 1
ATOM 1350 N N . LEU A 1 176 ? 2.806 -15.579 -1.675 1.00 55.88 176 LEU A N 1
ATOM 1351 C CA . LEU A 1 176 ? 4.064 -15.458 -2.410 1.00 55.88 176 LEU A CA 1
ATOM 1352 C C . LEU A 1 176 ? 5.163 -16.220 -1.665 1.00 55.88 176 LEU A C 1
ATOM 1354 O O . LEU A 1 176 ? 5.782 -15.689 -0.743 1.00 55.88 176 LEU A O 1
ATOM 1358 N N . ASP A 1 177 ? 5.401 -17.472 -2.058 1.00 67.81 177 ASP A N 1
ATOM 1359 C CA . ASP A 1 177 ? 6.567 -18.204 -1.570 1.00 67.81 177 ASP A CA 1
ATOM 1360 C C . ASP A 1 177 ? 7.845 -17.629 -2.196 1.00 67.81 177 ASP A C 1
ATOM 1362 O O . ASP A 1 177 ? 8.230 -17.954 -3.322 1.00 67.81 177 ASP A O 1
ATOM 1366 N N . TYR A 1 178 ? 8.513 -16.768 -1.429 1.00 75.19 178 TYR A N 1
ATOM 1367 C CA . TYR A 1 178 ? 9.796 -16.169 -1.789 1.00 75.19 178 TYR A CA 1
ATOM 1368 C C . TYR A 1 178 ? 10.878 -17.207 -2.105 1.00 75.19 178 TYR A C 1
ATOM 1370 O O . TYR A 1 178 ? 11.813 -16.883 -2.835 1.00 75.19 178 TYR A O 1
ATOM 1378 N N . ARG A 1 179 ? 10.762 -18.443 -1.595 1.00 78.44 179 ARG A N 1
ATOM 1379 C CA . ARG A 1 179 ? 11.684 -19.523 -1.940 1.00 78.44 179 ARG A CA 1
ATOM 1380 C C . ARG A 1 179 ? 11.480 -19.981 -3.382 1.00 78.44 179 ARG A C 1
ATOM 1382 O O . ARG A 1 179 ? 12.442 -19.947 -4.142 1.00 78.44 179 ARG A O 1
ATOM 1389 N N . THR A 1 180 ? 10.258 -20.355 -3.762 1.00 82.94 180 THR A N 1
ATOM 1390 C CA . THR A 1 180 ? 9.924 -20.736 -5.147 1.00 82.94 180 THR A CA 1
ATOM 1391 C C . THR A 1 180 ? 10.314 -19.626 -6.128 1.00 82.94 180 THR A C 1
ATOM 1393 O O . THR A 1 180 ? 11.030 -19.891 -7.088 1.00 82.94 180 THR A O 1
ATOM 1396 N N . LEU A 1 181 ? 9.968 -18.365 -5.834 1.00 84.50 181 LEU A N 1
ATOM 1397 C CA . LEU A 1 181 ? 10.339 -17.221 -6.683 1.00 84.50 181 LEU A CA 1
ATOM 1398 C C . LEU A 1 181 ? 11.866 -17.034 -6.810 1.00 84.50 181 LEU A C 1
ATOM 1400 O O . LEU A 1 181 ? 12.364 -16.690 -7.880 1.00 84.50 181 LEU A O 1
ATOM 1404 N N . TYR A 1 182 ? 12.629 -17.261 -5.737 1.00 84.88 182 TYR A N 1
ATOM 1405 C CA . TYR A 1 182 ? 14.093 -17.207 -5.787 1.00 84.88 182 TYR A CA 1
ATOM 1406 C C . TYR A 1 182 ? 14.691 -18.368 -6.597 1.00 84.88 182 TYR A C 1
ATOM 1408 O O . TYR A 1 182 ? 15.629 -18.157 -7.366 1.00 84.88 182 TYR A O 1
ATOM 1416 N N . GLU A 1 183 ? 14.149 -19.581 -6.453 1.00 92.50 183 GLU A N 1
ATOM 1417 C CA . GLU A 1 183 ? 14.577 -20.760 -7.214 1.00 92.50 183 GLU A CA 1
ATOM 1418 C C . GLU A 1 183 ? 14.284 -20.582 -8.723 1.00 92.50 183 GLU A C 1
ATOM 1420 O O . GLU A 1 183 ? 15.177 -20.820 -9.540 1.00 92.50 183 GLU A O 1
ATOM 1425 N N . GLU A 1 184 ? 13.117 -20.034 -9.094 1.00 90.75 184 GLU A N 1
ATOM 1426 C CA . GLU A 1 184 ? 12.762 -19.644 -10.472 1.00 90.75 184 GLU A CA 1
ATOM 1427 C C . GLU A 1 184 ? 13.708 -18.578 -11.051 1.00 90.75 184 GLU A C 1
ATOM 1429 O O . GLU A 1 184 ? 14.257 -18.752 -12.142 1.00 90.75 184 GLU A O 1
ATOM 1434 N N . MET A 1 185 ? 13.942 -17.478 -10.323 1.00 86.88 185 MET A N 1
ATOM 1435 C CA . MET A 1 185 ? 14.830 -16.399 -10.780 1.00 86.88 185 MET A CA 1
ATOM 1436 C C . MET A 1 185 ? 16.287 -16.855 -10.913 1.00 86.88 185 MET A C 1
ATOM 1438 O O . MET A 1 185 ? 16.990 -16.398 -11.817 1.00 86.88 185 MET A O 1
ATOM 1442 N N . ARG A 1 186 ? 16.748 -17.783 -10.062 1.00 92.44 186 ARG A N 1
ATOM 1443 C CA . ARG A 1 186 ? 18.089 -18.362 -10.202 1.00 92.44 186 ARG A CA 1
ATOM 1444 C C . ARG A 1 186 ? 18.186 -19.261 -11.434 1.00 92.44 186 ARG A C 1
ATOM 1446 O O . ARG A 1 186 ? 19.152 -19.128 -12.177 1.00 92.44 186 ARG A O 1
ATOM 1453 N N . GLN A 1 187 ? 17.183 -20.106 -11.693 1.00 95.19 187 GLN A N 1
ATOM 1454 C CA . GLN A 1 187 ? 17.161 -20.933 -12.903 1.00 95.19 187 GLN A CA 1
ATOM 1455 C C . GLN A 1 187 ? 17.148 -20.072 -14.175 1.00 95.19 187 GLN A C 1
ATOM 1457 O O . GLN A 1 187 ? 17.919 -20.340 -15.093 1.00 95.19 187 GLN A O 1
ATOM 1462 N N . ALA A 1 188 ? 16.336 -19.011 -14.222 1.00 93.38 188 ALA A N 1
ATOM 1463 C CA . ALA A 1 188 ? 16.302 -18.096 -15.364 1.00 93.38 188 ALA A CA 1
ATOM 1464 C C . ALA A 1 188 ? 17.672 -17.438 -15.630 1.00 93.38 188 ALA A C 1
ATOM 1466 O O . ALA A 1 188 ? 18.086 -17.307 -16.783 1.00 93.38 188 ALA A O 1
ATOM 1467 N N . LEU A 1 189 ? 18.408 -17.078 -14.571 1.00 92.25 189 LEU A N 1
ATOM 1468 C CA . LEU A 1 189 ? 19.764 -16.537 -14.678 1.00 92.25 189 LEU A CA 1
ATOM 1469 C C . LEU A 1 189 ? 20.784 -17.590 -15.151 1.00 92.25 189 LEU A C 1
ATOM 1471 O O . LEU A 1 189 ? 21.633 -17.276 -15.987 1.00 92.25 189 LEU A O 1
ATOM 1475 N N . ASP A 1 190 ? 20.700 -18.824 -14.647 1.00 94.19 190 ASP A N 1
ATOM 1476 C CA . ASP A 1 190 ? 21.557 -19.943 -15.064 1.00 94.19 190 ASP A CA 1
ATOM 1477 C C . ASP A 1 190 ? 21.325 -20.299 -16.553 1.00 94.19 190 ASP A C 1
ATOM 1479 O O . ASP A 1 190 ? 22.282 -20.525 -17.302 1.00 94.19 190 ASP A O 1
ATOM 1483 N N . GLU A 1 191 ? 20.068 -20.278 -17.016 1.00 95.25 191 GLU A N 1
ATOM 1484 C CA . GLU A 1 191 ? 19.702 -20.471 -18.426 1.00 95.25 191 GLU A CA 1
ATOM 1485 C C . GLU A 1 191 ? 20.225 -19.349 -19.332 1.00 95.25 191 GLU A C 1
ATOM 1487 O O . GLU A 1 191 ? 20.813 -19.634 -20.378 1.00 95.25 191 GLU A O 1
ATOM 1492 N N . GLU A 1 192 ? 20.055 -18.080 -18.951 1.00 92.69 192 GLU A N 1
ATOM 1493 C CA . GLU A 1 192 ? 20.478 -16.953 -19.792 1.00 92.69 192 GLU A CA 1
ATOM 1494 C C . GLU A 1 192 ? 22.011 -16.827 -19.852 1.00 92.69 192 GLU A C 1
ATOM 1496 O O . GLU A 1 192 ? 22.567 -16.573 -20.921 1.00 92.69 192 GLU A O 1
ATOM 1501 N N . GLN A 1 193 ? 22.727 -17.133 -18.760 1.00 93.31 193 GLN A N 1
ATOM 1502 C CA . GLN A 1 193 ? 24.187 -17.298 -18.797 1.00 93.31 193 GLN A CA 1
ATOM 1503 C C . GLN A 1 193 ? 24.621 -18.403 -19.770 1.00 93.31 193 GLN A C 1
ATOM 1505 O O . GLN A 1 193 ? 25.639 -18.268 -20.452 1.00 93.31 193 GLN A O 1
ATOM 1510 N N . GLN A 1 194 ? 23.873 -19.507 -19.841 1.00 95.69 194 GLN A N 1
ATOM 1511 C CA . GLN A 1 194 ? 24.188 -20.602 -20.754 1.00 95.69 194 GLN A CA 1
ATOM 1512 C C . GLN A 1 194 ? 23.909 -20.224 -22.217 1.00 95.69 194 GLN A C 1
ATOM 1514 O O . GLN A 1 194 ? 24.720 -20.553 -23.086 1.00 95.69 194 GLN A O 1
ATOM 1519 N N . ARG A 1 195 ? 22.831 -19.475 -22.495 1.00 95.19 195 ARG A N 1
ATOM 1520 C CA . ARG A 1 195 ? 22.557 -18.894 -23.824 1.00 95.19 195 ARG A CA 1
ATOM 1521 C C . ARG A 1 195 ? 23.647 -17.902 -24.233 1.00 95.19 195 ARG A C 1
ATOM 1523 O O . ARG A 1 195 ? 24.143 -17.989 -25.354 1.00 95.19 195 ARG A O 1
ATOM 1530 N N . PHE A 1 196 ? 24.092 -17.036 -23.317 1.00 93.44 196 PHE A N 1
ATOM 1531 C CA . PHE A 1 196 ? 25.192 -16.098 -23.559 1.00 93.44 196 PHE A CA 1
ATOM 1532 C C . PHE A 1 196 ? 26.483 -16.825 -23.968 1.00 93.44 196 PHE A C 1
ATOM 1534 O O . PHE A 1 196 ? 27.042 -16.523 -25.019 1.00 93.44 196 PHE A O 1
ATOM 1541 N N . ARG A 1 197 ? 26.913 -17.846 -23.208 1.00 95.31 197 ARG A N 1
ATOM 1542 C CA . ARG A 1 197 ? 28.110 -18.652 -23.539 1.00 95.31 197 ARG A CA 1
ATOM 1543 C C . ARG A 1 197 ? 27.998 -19.349 -24.899 1.00 95.31 197 ARG A C 1
ATOM 1545 O O . ARG A 1 197 ? 28.988 -19.456 -25.616 1.00 95.31 197 ARG A O 1
ATOM 1552 N N . GLN A 1 198 ? 26.806 -19.827 -25.265 1.00 94.75 198 GLN A N 1
ATOM 1553 C CA . GLN A 1 198 ? 26.563 -20.445 -26.574 1.00 94.75 198 GLN A CA 1
ATOM 1554 C C . GLN A 1 198 ? 26.641 -19.422 -27.717 1.00 94.75 198 GLN A C 1
ATOM 1556 O O . GLN A 1 198 ? 27.258 -19.705 -28.744 1.00 94.75 198 GLN A O 1
ATOM 1561 N N . ALA A 1 199 ? 26.075 -18.226 -27.529 1.00 93.38 199 ALA A N 1
ATOM 1562 C CA . ALA A 1 199 ? 26.161 -17.133 -28.494 1.00 93.38 199 ALA A CA 1
ATOM 1563 C C . ALA A 1 199 ? 27.602 -16.613 -28.653 1.00 93.38 199 ALA A C 1
ATOM 1565 O O . ALA A 1 199 ? 28.057 -16.407 -29.776 1.00 93.38 199 ALA A O 1
ATOM 1566 N N . GLU A 1 200 ? 28.346 -16.467 -27.553 1.00 95.06 200 GLU A N 1
ATOM 1567 C CA . GLU A 1 200 ? 29.758 -16.067 -27.546 1.00 95.06 200 GLU A CA 1
ATOM 1568 C C . GLU A 1 200 ? 30.643 -17.090 -28.279 1.00 95.06 200 GLU A C 1
ATOM 1570 O O . GLU A 1 200 ? 31.449 -16.715 -29.136 1.00 95.06 200 GLU A O 1
ATOM 1575 N N . ALA A 1 201 ? 30.443 -18.388 -28.024 1.00 95.62 201 ALA A N 1
ATOM 1576 C CA . ALA A 1 201 ? 31.137 -19.455 -28.742 1.00 95.62 201 ALA A CA 1
ATOM 1577 C C . ALA A 1 201 ? 30.825 -19.431 -30.249 1.00 95.62 201 ALA A C 1
ATOM 1579 O O . ALA A 1 201 ? 31.747 -19.463 -31.063 1.00 95.62 201 ALA A O 1
ATOM 1580 N N . ALA A 1 202 ? 29.549 -19.302 -30.632 1.00 95.25 202 ALA A N 1
ATOM 1581 C CA . ALA A 1 202 ? 29.136 -19.225 -32.034 1.00 95.25 202 ALA A CA 1
ATOM 1582 C C . ALA A 1 202 ? 29.689 -17.976 -32.751 1.00 95.25 202 ALA A C 1
ATOM 1584 O O . ALA A 1 202 ? 30.128 -18.067 -33.899 1.00 95.25 202 ALA A O 1
ATOM 1585 N N . ALA A 1 203 ? 29.725 -16.825 -32.072 1.00 92.94 203 ALA A N 1
ATOM 1586 C CA . ALA A 1 203 ? 30.304 -15.590 -32.596 1.00 92.94 203 ALA A CA 1
ATOM 1587 C C . ALA A 1 203 ? 31.833 -15.683 -32.757 1.00 92.94 203 ALA A C 1
ATOM 1589 O O . ALA A 1 203 ? 32.380 -15.171 -33.736 1.00 92.94 203 ALA A O 1
ATOM 1590 N N . SER A 1 204 ? 32.523 -16.364 -31.837 1.00 94.38 204 SER A N 1
ATOM 1591 C CA . SER A 1 204 ? 33.958 -16.661 -31.947 1.00 94.38 204 SER A CA 1
ATOM 1592 C C . SER A 1 204 ? 34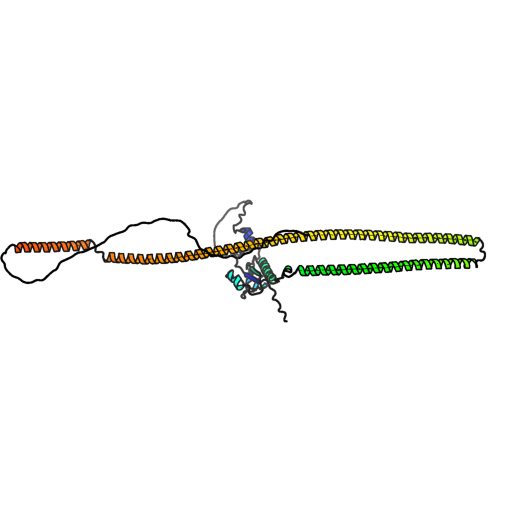.251 -17.565 -33.151 1.00 94.38 204 SER A C 1
ATOM 1594 O O . SER A 1 204 ? 35.105 -17.248 -33.981 1.00 94.38 204 SER A O 1
ATOM 1596 N N . ASP A 1 205 ? 33.478 -18.640 -33.309 1.00 95.19 205 ASP A N 1
ATOM 1597 C CA . ASP A 1 205 ? 33.546 -19.552 -34.454 1.00 95.19 205 ASP A CA 1
ATOM 1598 C C . ASP A 1 205 ? 33.338 -18.827 -35.791 1.00 95.19 205 ASP A C 1
ATOM 1600 O O . ASP A 1 205 ? 34.122 -19.006 -36.726 1.00 95.19 205 ASP A O 1
ATOM 1604 N N . GLU A 1 206 ? 32.315 -17.975 -35.890 1.00 93.69 206 GLU A N 1
ATOM 1605 C CA . GLU A 1 206 ? 32.027 -17.249 -37.129 1.00 93.69 206 GLU A CA 1
ATOM 1606 C C . GLU A 1 206 ? 33.074 -16.166 -37.421 1.00 93.69 206 GLU A C 1
ATOM 1608 O O . GLU A 1 206 ? 33.500 -16.010 -38.564 1.00 93.69 206 GLU A O 1
ATOM 1613 N N . LYS A 1 207 ? 33.605 -15.494 -36.390 1.00 93.94 207 LYS A N 1
ATOM 1614 C CA . LYS A 1 207 ? 34.761 -14.593 -36.520 1.00 93.94 207 LYS A CA 1
ATOM 1615 C C . LYS A 1 207 ? 35.997 -15.327 -37.058 1.00 93.94 207 LYS A C 1
ATOM 1617 O O . LYS A 1 207 ? 36.705 -14.786 -37.910 1.00 93.94 207 LYS A O 1
ATOM 1622 N N . ASN A 1 208 ? 36.232 -16.566 -36.623 1.00 94.50 208 ASN A N 1
ATOM 1623 C CA . ASN A 1 208 ? 37.316 -17.405 -37.138 1.00 94.50 208 ASN A CA 1
ATOM 1624 C C . ASN A 1 208 ? 37.072 -17.822 -38.604 1.00 94.50 208 ASN A C 1
ATOM 1626 O O . ASN A 1 208 ? 37.997 -17.756 -39.418 1.00 94.50 208 ASN A O 1
ATOM 1630 N N . ARG A 1 209 ? 35.833 -18.176 -38.984 1.00 95.06 209 ARG A N 1
ATOM 1631 C CA . ARG A 1 209 ? 35.464 -18.445 -40.392 1.00 95.06 209 ARG A CA 1
ATOM 1632 C C . ARG A 1 209 ? 35.656 -17.211 -41.275 1.00 95.06 209 ARG A C 1
ATOM 1634 O O . ARG A 1 209 ? 36.263 -17.326 -42.341 1.00 95.06 209 ARG A O 1
ATOM 1641 N N . ALA A 1 210 ? 35.215 -16.041 -40.816 1.00 93.31 210 ALA A N 1
ATOM 1642 C CA . ALA A 1 210 ? 35.370 -14.769 -41.516 1.00 93.31 210 ALA A CA 1
ATOM 1643 C C . ALA A 1 210 ? 36.849 -14.407 -41.738 1.00 93.31 210 ALA A C 1
ATOM 1645 O O . ALA A 1 210 ? 37.229 -14.066 -42.857 1.00 93.31 210 ALA A O 1
ATOM 1646 N N . ALA A 1 211 ? 37.708 -14.572 -40.725 1.00 94.69 211 ALA A N 1
ATOM 1647 C CA . ALA A 1 211 ? 39.150 -14.349 -40.859 1.00 94.69 211 ALA A CA 1
ATOM 1648 C C . ALA A 1 211 ? 39.798 -15.285 -41.903 1.00 94.69 211 ALA A C 1
ATOM 1650 O O . ALA A 1 211 ? 40.582 -14.840 -42.742 1.00 94.69 211 ALA A O 1
ATOM 1651 N N . ILE A 1 212 ? 39.421 -16.571 -41.915 1.00 95.69 212 ILE A N 1
ATOM 1652 C CA . ILE A 1 212 ? 39.889 -17.546 -42.918 1.00 95.69 212 ILE A CA 1
ATOM 1653 C C . ILE A 1 212 ? 39.379 -17.194 -44.328 1.00 95.69 212 ILE A C 1
ATOM 1655 O O . ILE A 1 212 ? 40.097 -17.383 -45.312 1.00 95.69 212 ILE A O 1
ATOM 1659 N N . ALA A 1 213 ? 38.153 -16.682 -44.456 1.00 93.75 213 ALA A N 1
ATOM 1660 C CA . ALA A 1 213 ? 37.615 -16.211 -45.732 1.00 93.75 213 ALA A CA 1
ATOM 1661 C C . ALA A 1 213 ? 38.344 -14.949 -46.233 1.00 93.75 213 ALA A C 1
ATOM 1663 O O . ALA A 1 213 ? 38.671 -14.862 -47.417 1.00 93.75 213 ALA A O 1
ATOM 1664 N N . GLN A 1 214 ? 38.663 -14.011 -45.336 1.00 93.56 214 GLN A N 1
ATOM 1665 C CA . GLN A 1 214 ? 39.389 -12.779 -45.646 1.00 93.56 214 GLN A CA 1
ATOM 1666 C C . GLN A 1 214 ? 40.839 -13.049 -46.087 1.00 93.56 214 GLN A C 1
ATOM 1668 O O . GLN A 1 214 ? 41.302 -12.453 -47.060 1.00 93.56 214 GLN A O 1
ATOM 1673 N N . ASP A 1 215 ? 41.540 -13.988 -45.443 1.00 95.50 215 ASP A N 1
ATOM 1674 C CA . ASP A 1 215 ? 42.865 -14.461 -45.873 1.00 95.50 215 ASP A CA 1
ATOM 1675 C C . ASP A 1 215 ? 42.825 -15.058 -47.294 1.00 95.50 215 ASP A C 1
ATOM 1677 O O . ASP A 1 215 ? 43.613 -14.674 -48.163 1.00 95.50 215 ASP A O 1
ATOM 1681 N N . LYS A 1 216 ? 41.852 -15.939 -47.569 1.00 95.25 216 LYS A N 1
ATOM 1682 C CA . LYS A 1 216 ? 41.646 -16.528 -48.904 1.00 95.25 216 LYS A CA 1
ATOM 1683 C C . LYS A 1 216 ? 41.344 -15.470 -49.965 1.00 95.25 216 LYS A C 1
ATOM 1685 O O . LYS A 1 216 ? 41.923 -15.527 -51.048 1.00 95.25 216 LYS A O 1
ATOM 1690 N N . LEU A 1 217 ? 40.482 -14.499 -49.656 1.00 94.62 217 LEU A N 1
ATOM 1691 C CA . LEU A 1 217 ? 40.162 -13.386 -50.554 1.00 94.62 217 LEU A CA 1
ATOM 1692 C C . LEU A 1 217 ? 41.399 -12.523 -50.836 1.00 94.62 217 LEU A C 1
ATOM 1694 O O . LEU A 1 217 ? 41.673 -12.209 -51.990 1.00 94.62 217 LEU A O 1
ATOM 1698 N N . THR A 1 218 ? 42.192 -12.209 -49.809 1.00 94.94 218 THR A N 1
ATOM 1699 C CA . THR A 1 218 ? 43.439 -11.436 -49.947 1.00 94.94 218 THR A CA 1
ATOM 1700 C C . THR A 1 218 ? 44.437 -12.156 -50.860 1.00 94.94 218 THR A C 1
ATOM 1702 O O . THR A 1 218 ? 44.995 -11.552 -51.774 1.00 94.94 218 THR A O 1
ATOM 1705 N N . LYS A 1 219 ? 44.609 -13.473 -50.685 1.00 95.44 219 LYS A N 1
ATOM 1706 C CA . LYS A 1 219 ? 45.463 -14.310 -51.548 1.00 95.44 219 LYS A CA 1
ATOM 1707 C C . LYS A 1 219 ? 44.951 -14.391 -52.990 1.00 95.44 219 LYS A C 1
ATOM 1709 O O . LYS A 1 219 ? 45.758 -14.363 -53.917 1.00 95.44 219 LYS A O 1
ATOM 1714 N N . ALA A 1 220 ? 43.634 -14.453 -53.188 1.00 93.75 220 ALA A N 1
ATOM 1715 C CA . ALA A 1 220 ? 43.028 -14.424 -54.517 1.00 93.75 220 ALA A CA 1
ATOM 1716 C C . ALA A 1 220 ? 43.258 -13.074 -55.219 1.00 93.75 220 ALA A C 1
ATOM 1718 O O . ALA A 1 220 ? 43.717 -13.063 -56.358 1.00 93.75 220 ALA A O 1
ATOM 1719 N N . LEU A 1 221 ? 43.029 -11.951 -54.527 1.00 93.50 221 LEU A N 1
ATOM 1720 C CA . LEU A 1 221 ? 43.266 -10.600 -55.052 1.00 93.50 221 LEU A CA 1
ATOM 1721 C C . LEU A 1 221 ? 44.734 -10.386 -55.448 1.00 93.50 221 LEU A C 1
ATOM 1723 O O . LEU A 1 221 ? 45.001 -9.907 -56.547 1.00 93.50 221 LEU A O 1
ATOM 1727 N N . LEU A 1 222 ? 45.686 -10.821 -54.616 1.00 94.81 222 LEU A N 1
ATOM 1728 C CA . LEU A 1 222 ? 47.116 -10.761 -54.942 1.00 94.81 222 LEU A CA 1
ATOM 1729 C C . LEU A 1 222 ? 47.478 -11.602 -56.180 1.00 94.81 222 LEU A C 1
ATOM 1731 O O . LEU A 1 222 ? 48.324 -11.189 -56.973 1.00 94.81 222 LEU A O 1
ATOM 1735 N N . ARG A 1 223 ? 46.838 -12.766 -56.391 1.00 94.19 223 ARG A N 1
ATOM 1736 C CA . ARG A 1 223 ? 47.062 -13.561 -57.613 1.00 94.19 223 ARG A CA 1
ATOM 1737 C C . ARG A 1 223 ? 46.415 -12.927 -58.847 1.00 94.19 223 ARG A C 1
ATOM 1739 O O . ARG A 1 223 ? 47.002 -13.030 -59.919 1.00 94.19 223 ARG A O 1
ATOM 1746 N N . VAL A 1 224 ? 45.262 -12.268 -58.704 1.00 92.44 224 VAL A N 1
ATOM 1747 C CA . VAL A 1 224 ? 44.626 -11.501 -59.789 1.00 92.44 224 VAL A CA 1
ATOM 1748 C C . VAL A 1 224 ? 45.518 -10.331 -60.205 1.00 92.44 224 VAL A C 1
ATOM 1750 O O . VAL A 1 224 ? 45.902 -10.286 -61.365 1.00 92.44 224 VAL A O 1
ATOM 1753 N N . GLN A 1 225 ? 45.975 -9.494 -59.268 1.00 92.44 225 GLN A N 1
ATOM 1754 C CA . GLN A 1 225 ? 46.890 -8.376 -59.559 1.00 92.44 225 GLN A CA 1
ATOM 1755 C C . GLN A 1 225 ? 48.179 -8.822 -60.265 1.00 92.44 225 GLN A C 1
ATOM 1757 O O . GLN A 1 225 ? 48.675 -8.148 -61.164 1.00 92.44 225 GLN A O 1
ATOM 1762 N N . HIS A 1 226 ? 48.721 -9.981 -59.885 1.00 92.06 226 HIS A N 1
ATOM 1763 C CA . HIS A 1 226 ? 49.895 -10.545 -60.547 1.00 92.06 226 HIS A CA 1
ATOM 1764 C C . HIS A 1 226 ? 49.595 -10.995 -61.988 1.00 92.06 226 HIS A C 1
ATOM 1766 O O . HIS A 1 226 ? 50.386 -10.716 -62.882 1.00 92.06 226 HIS A O 1
ATOM 1772 N N . LEU A 1 227 ? 48.447 -11.640 -62.229 1.00 92.38 227 LEU A N 1
ATOM 1773 C CA . LEU A 1 227 ? 47.993 -12.023 -63.574 1.00 92.38 227 LEU A CA 1
ATOM 1774 C C . LEU A 1 227 ? 47.666 -10.802 -64.450 1.00 92.38 227 LEU A C 1
ATOM 1776 O O . LEU A 1 227 ? 47.945 -10.815 -65.646 1.00 92.38 227 LEU A O 1
ATOM 1780 N N . GLU A 1 228 ? 47.096 -9.746 -63.869 1.00 90.50 228 GLU A N 1
ATOM 1781 C CA . GLU A 1 228 ? 46.836 -8.467 -64.540 1.00 90.50 228 GLU A CA 1
ATOM 1782 C C . GLU A 1 228 ? 48.151 -7.809 -64.980 1.00 90.50 228 GLU A C 1
ATOM 1784 O O . GLU A 1 228 ? 48.275 -7.415 -66.138 1.00 90.50 228 GLU A O 1
ATOM 1789 N N . PHE A 1 229 ? 49.169 -7.796 -64.112 1.00 91.94 229 PHE A N 1
ATOM 1790 C CA . PHE A 1 229 ? 50.513 -7.316 -64.447 1.00 91.94 229 PHE A CA 1
ATOM 1791 C C . PHE A 1 229 ? 51.209 -8.180 -65.518 1.00 91.94 229 PHE A C 1
ATOM 1793 O O . PHE A 1 229 ? 51.791 -7.636 -66.458 1.00 91.94 229 PHE A O 1
ATOM 1800 N N . GLU A 1 230 ? 51.118 -9.516 -65.435 1.00 89.19 230 GLU A N 1
ATOM 1801 C CA . GLU A 1 230 ? 51.617 -10.434 -66.477 1.00 89.19 230 GLU A CA 1
ATOM 1802 C C . GLU A 1 230 ? 50.945 -10.151 -67.841 1.00 89.19 230 GLU A C 1
ATOM 1804 O O . GLU A 1 230 ? 51.616 -10.115 -68.877 1.00 89.19 230 GLU A O 1
ATOM 1809 N N . LEU A 1 231 ? 49.631 -9.889 -67.851 1.00 84.94 231 LEU A N 1
ATOM 1810 C CA . LEU A 1 231 ? 48.868 -9.540 -69.054 1.00 84.94 231 LEU A CA 1
ATOM 1811 C C . LEU A 1 231 ? 49.193 -8.141 -69.593 1.00 84.94 231 LEU A C 1
ATOM 1813 O O . LEU A 1 231 ? 49.264 -7.973 -70.810 1.00 84.94 231 LEU A O 1
ATOM 1817 N N . GLU A 1 232 ? 49.401 -7.142 -68.737 1.00 87.00 232 GLU A N 1
ATOM 1818 C CA . GLU A 1 232 ? 49.769 -5.782 -69.152 1.00 87.00 232 GLU A CA 1
ATOM 1819 C C . GLU A 1 232 ? 51.196 -5.736 -69.726 1.00 87.00 232 GLU A C 1
ATOM 1821 O O . GLU A 1 232 ? 51.429 -5.117 -70.771 1.00 87.00 232 GLU A O 1
ATOM 1826 N N . ALA A 1 233 ? 52.134 -6.478 -69.131 1.00 82.00 233 ALA A N 1
ATOM 1827 C CA . ALA A 1 233 ? 53.479 -6.676 -69.673 1.00 82.00 233 ALA A CA 1
ATOM 1828 C C . ALA A 1 233 ? 53.453 -7.379 -71.048 1.00 82.00 233 ALA A C 1
ATOM 1830 O O . ALA A 1 233 ? 54.156 -6.970 -71.975 1.00 82.00 233 ALA A O 1
ATOM 1831 N N . ALA A 1 234 ? 52.598 -8.391 -71.229 1.00 80.81 234 ALA A N 1
ATOM 1832 C CA . ALA A 1 234 ? 52.413 -9.046 -72.526 1.00 80.81 234 ALA A CA 1
ATOM 1833 C C . ALA A 1 234 ? 51.758 -8.116 -73.572 1.00 80.81 234 ALA A C 1
ATOM 1835 O O . ALA A 1 234 ? 52.196 -8.051 -74.726 1.00 80.81 234 ALA A O 1
ATOM 1836 N N . GLN A 1 235 ? 50.735 -7.349 -73.179 1.00 80.56 235 GLN A N 1
ATOM 1837 C CA . GLN A 1 235 ? 50.058 -6.397 -74.063 1.00 80.56 235 GLN A CA 1
ATOM 1838 C C . GLN A 1 235 ? 50.981 -5.258 -74.503 1.00 80.56 235 GLN A C 1
ATOM 1840 O O . GLN A 1 235 ? 51.011 -4.928 -75.687 1.00 80.56 235 GLN A O 1
ATOM 1845 N N . THR A 1 236 ? 51.768 -4.679 -73.595 1.00 72.50 236 THR A N 1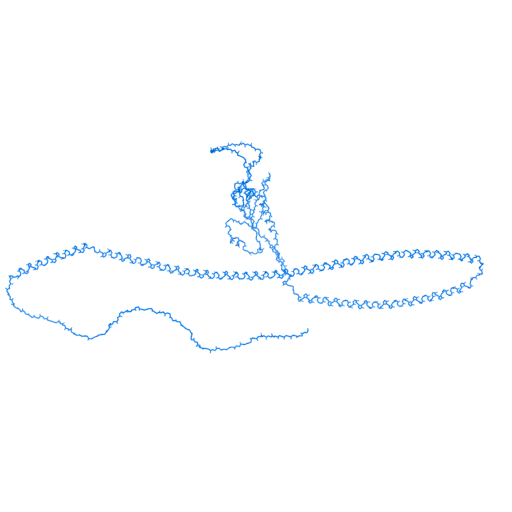
ATOM 1846 C CA . THR A 1 236 ? 52.755 -3.644 -73.947 1.00 72.50 236 THR A CA 1
ATOM 1847 C C . THR A 1 236 ? 53.829 -4.195 -74.885 1.00 72.50 236 THR A C 1
ATOM 1849 O O . THR A 1 236 ? 54.081 -3.583 -75.924 1.00 72.50 236 THR A O 1
ATOM 1852 N N . ALA A 1 237 ? 54.364 -5.395 -74.625 1.00 69.00 237 ALA A N 1
ATOM 1853 C CA . ALA A 1 237 ? 55.297 -6.064 -75.536 1.00 69.00 237 ALA A CA 1
ATOM 1854 C C . ALA A 1 237 ? 54.713 -6.260 -76.953 1.00 69.00 237 ALA A C 1
ATOM 1856 O O . ALA A 1 237 ? 55.388 -5.963 -77.939 1.00 69.00 237 ALA A O 1
ATOM 1857 N N . THR A 1 238 ? 53.446 -6.680 -77.083 1.00 62.34 238 THR A N 1
ATOM 1858 C CA . THR A 1 238 ? 52.795 -6.771 -78.409 1.00 62.34 238 THR A CA 1
ATOM 1859 C C . THR A 1 238 ? 52.523 -5.408 -79.052 1.00 62.34 238 THR A C 1
ATOM 1861 O O . THR A 1 238 ? 52.775 -5.262 -80.246 1.00 62.34 238 THR A O 1
ATOM 1864 N N . ARG A 1 239 ? 52.099 -4.379 -78.304 1.00 61.31 239 ARG A N 1
ATOM 1865 C CA . ARG A 1 239 ? 51.885 -3.021 -78.851 1.00 61.31 239 ARG A CA 1
ATOM 1866 C C . ARG A 1 239 ? 53.176 -2.393 -79.384 1.00 61.31 239 ARG A C 1
ATOM 1868 O O . ARG A 1 239 ? 53.146 -1.739 -80.423 1.00 61.31 239 ARG A O 1
ATOM 1875 N N . HIS A 1 240 ? 54.314 -2.645 -78.738 1.00 52.31 240 HIS A N 1
ATOM 1876 C CA . HIS A 1 240 ? 55.625 -2.207 -79.230 1.00 52.31 240 HIS A CA 1
ATOM 1877 C C . HIS A 1 240 ? 56.115 -2.969 -80.476 1.00 52.31 240 HIS A C 1
ATOM 1879 O O . HIS A 1 240 ? 57.072 -2.528 -81.104 1.00 52.31 240 HIS A O 1
ATOM 1885 N N . SER A 1 241 ? 55.449 -4.056 -80.890 1.00 46.44 241 SER A N 1
ATOM 1886 C CA . SER A 1 241 ? 55.731 -4.740 -82.165 1.00 46.44 241 SER A CA 1
ATOM 1887 C C . SER A 1 241 ? 54.961 -4.174 -83.370 1.00 46.44 241 SER A C 1
ATOM 1889 O O . SER A 1 241 ? 55.225 -4.573 -84.502 1.00 46.44 241 SER A O 1
ATOM 1891 N N . SER A 1 242 ? 54.012 -3.253 -83.147 1.00 50.28 242 SER A N 1
ATOM 1892 C CA . SER A 1 242 ? 53.061 -2.782 -84.167 1.00 50.28 242 SER A CA 1
ATOM 1893 C C . SER A 1 242 ? 52.950 -1.253 -84.264 1.00 50.28 242 SER A C 1
ATOM 1895 O O . SER A 1 242 ? 51.895 -0.738 -84.636 1.00 50.28 242 SER A O 1
ATOM 1897 N N . ALA A 1 243 ? 54.006 -0.521 -83.904 1.00 42.12 243 ALA A N 1
ATOM 1898 C CA . ALA A 1 243 ? 54.065 0.937 -84.000 1.00 42.12 243 ALA A CA 1
ATOM 1899 C C . ALA A 1 243 ? 54.970 1.368 -85.176 1.00 42.12 243 ALA A C 1
ATOM 1901 O O . ALA A 1 243 ? 56.171 1.103 -85.119 1.00 42.12 243 ALA A O 1
ATOM 1902 N N . PRO A 1 244 ? 54.439 2.010 -86.236 1.00 52.22 244 PRO A N 1
ATOM 1903 C CA . PRO A 1 244 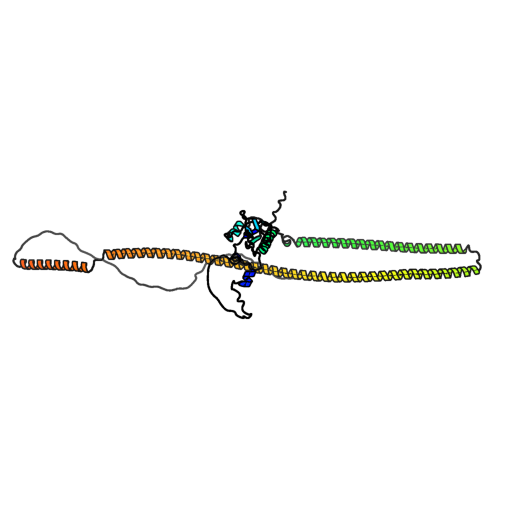? 55.263 2.735 -87.202 1.00 52.22 244 PRO A CA 1
ATOM 1904 C C . PRO A 1 244 ? 55.768 4.054 -86.593 1.00 52.22 244 PRO A C 1
ATOM 1906 O O . PRO A 1 244 ? 55.181 4.558 -85.633 1.00 52.22 244 PRO A O 1
ATOM 1909 N N . ASP A 1 245 ? 56.828 4.628 -87.164 1.00 48.16 245 ASP A N 1
ATOM 1910 C CA . ASP A 1 245 ? 57.374 5.914 -86.718 1.00 48.16 245 ASP A CA 1
ATOM 1911 C C . ASP A 1 245 ? 56.332 7.045 -86.798 1.00 48.16 245 ASP A C 1
ATOM 1913 O O . ASP A 1 245 ? 55.694 7.259 -87.831 1.00 48.16 245 ASP A O 1
ATOM 1917 N N . VAL A 1 246 ? 56.183 7.791 -85.699 1.00 52.62 246 VAL A N 1
ATOM 1918 C CA . VAL A 1 246 ? 55.303 8.964 -85.588 1.00 52.62 246 VAL A CA 1
ATOM 1919 C C . VAL A 1 246 ? 56.165 10.214 -85.440 1.00 52.62 246 VAL A C 1
ATOM 1921 O O . VAL A 1 246 ? 57.003 10.300 -84.541 1.00 52.62 246 VAL A O 1
ATOM 1924 N N . GLU A 1 247 ? 55.964 11.194 -86.320 1.00 54.81 247 GLU A N 1
ATOM 1925 C CA . GLU A 1 247 ? 56.751 12.429 -86.330 1.00 54.81 247 GLU A CA 1
ATOM 1926 C C . GLU A 1 247 ? 56.526 13.280 -85.065 1.00 54.81 247 GLU A C 1
ATOM 1928 O O . GLU A 1 247 ? 55.426 13.359 -84.512 1.00 54.81 247 GLU A O 1
ATOM 1933 N N . GLY A 1 248 ? 57.574 13.985 -84.619 1.00 56.88 248 GLY A N 1
ATOM 1934 C CA . GLY A 1 248 ? 57.608 14.668 -83.316 1.00 56.88 248 GLY A CA 1
ATOM 1935 C C . GLY A 1 248 ? 56.528 15.736 -83.067 1.00 56.88 248 GLY A C 1
ATOM 1936 O O . GLY A 1 248 ? 56.286 16.091 -81.915 1.00 56.88 248 GLY A O 1
ATOM 1937 N N . ASN A 1 249 ? 55.841 16.216 -84.110 1.00 58.75 249 ASN A N 1
ATOM 1938 C CA . ASN A 1 249 ? 54.706 17.138 -83.977 1.00 58.75 249 ASN A CA 1
ATOM 1939 C C . ASN A 1 249 ? 53.489 16.492 -83.294 1.00 58.75 249 ASN A C 1
ATOM 1941 O O . ASN A 1 249 ? 52.821 17.148 -82.493 1.00 58.75 249 ASN A O 1
ATOM 1945 N N . ASP A 1 250 ? 53.201 15.218 -83.576 1.00 66.44 250 ASP A N 1
ATOM 1946 C CA . ASP A 1 250 ? 52.093 14.513 -82.922 1.00 66.44 250 ASP A CA 1
ATOM 1947 C C . ASP A 1 250 ? 52.483 14.042 -81.512 1.00 66.44 250 ASP A C 1
ATOM 1949 O O . ASP A 1 250 ? 51.629 13.998 -80.628 1.00 66.44 250 ASP A O 1
ATOM 1953 N N . VAL A 1 251 ? 53.775 13.799 -81.252 1.00 70.75 251 VAL A N 1
ATOM 1954 C CA . VAL A 1 251 ? 54.292 13.487 -79.906 1.00 70.75 251 VAL A CA 1
ATOM 1955 C C . VAL A 1 251 ? 54.095 14.668 -78.948 1.00 70.75 251 VAL A C 1
ATOM 1957 O O . VAL A 1 251 ? 53.563 14.486 -77.853 1.00 70.75 251 VAL A O 1
ATOM 1960 N N . GLU A 1 252 ? 54.456 15.892 -79.349 1.00 74.75 252 GLU A N 1
ATOM 1961 C CA . GLU A 1 252 ? 54.230 17.083 -78.514 1.00 74.75 252 GLU A CA 1
ATOM 1962 C C . GLU A 1 252 ? 52.734 17.434 -78.377 1.00 74.75 252 GLU A C 1
ATOM 1964 O O . GLU A 1 252 ? 52.313 17.879 -77.306 1.00 74.75 252 GLU A O 1
ATOM 1969 N N . ARG A 1 253 ? 51.897 17.158 -79.394 1.00 78.69 253 ARG A N 1
ATOM 1970 C CA . ARG A 1 253 ? 50.431 17.290 -79.269 1.00 78.69 253 ARG A CA 1
ATOM 1971 C C . ARG A 1 253 ? 49.863 16.297 -78.251 1.00 78.69 253 ARG A C 1
ATOM 1973 O O . ARG A 1 253 ? 49.175 16.711 -77.322 1.00 78.69 253 ARG A O 1
ATOM 1980 N N . MET A 1 254 ? 50.203 15.015 -78.375 1.00 80.19 254 MET A N 1
ATOM 1981 C CA . MET A 1 254 ? 49.766 13.948 -77.468 1.00 80.19 254 MET A CA 1
ATOM 1982 C C . MET A 1 254 ? 50.216 14.210 -76.023 1.00 80.19 254 MET A C 1
ATOM 1984 O O . MET A 1 254 ? 49.461 13.995 -75.079 1.00 80.19 254 MET A O 1
ATOM 1988 N N . LYS A 1 255 ? 51.427 14.742 -75.839 1.00 82.75 255 LYS A N 1
ATOM 1989 C CA . LYS A 1 255 ? 51.975 15.182 -74.548 1.00 82.75 255 LYS A CA 1
ATOM 1990 C C . LYS A 1 255 ? 51.193 16.358 -73.945 1.00 82.75 255 LYS A C 1
ATOM 1992 O O . LYS A 1 255 ? 50.945 16.354 -72.740 1.00 82.75 255 LYS A O 1
ATOM 1997 N N . LEU A 1 256 ? 50.769 17.332 -74.754 1.00 86.06 256 LEU A N 1
ATOM 1998 C CA . LEU A 1 256 ? 49.908 18.434 -74.308 1.00 86.06 256 LEU A CA 1
ATOM 1999 C C . LEU A 1 256 ? 48.499 17.941 -73.934 1.00 86.06 256 LEU A C 1
ATOM 2001 O O . LEU A 1 256 ? 47.957 18.348 -72.907 1.00 86.06 256 LEU A O 1
ATOM 2005 N N . GLU A 1 257 ? 47.920 17.038 -74.725 1.00 87.75 257 GLU A N 1
ATOM 2006 C CA . GLU A 1 257 ? 46.631 16.395 -74.434 1.00 87.75 257 GLU A CA 1
ATOM 2007 C C . GLU A 1 257 ? 46.696 15.561 -73.145 1.00 87.75 257 GLU A C 1
ATOM 2009 O O . GLU A 1 257 ? 45.812 15.671 -72.294 1.00 87.75 257 GLU A O 1
ATOM 2014 N N . LEU A 1 258 ? 47.785 14.813 -72.934 1.00 87.25 258 LEU A N 1
ATOM 2015 C CA . LEU A 1 258 ? 48.042 14.063 -71.704 1.00 87.25 258 LEU A CA 1
ATOM 2016 C C . LEU A 1 258 ? 48.172 14.993 -70.487 1.00 87.25 258 LEU A C 1
ATOM 2018 O O . LEU A 1 258 ? 47.584 14.714 -69.445 1.00 87.25 258 LEU A O 1
ATOM 2022 N N . GLN A 1 259 ? 48.875 16.126 -70.611 1.00 91.19 259 GLN A N 1
ATOM 2023 C CA . GLN A 1 259 ? 48.949 17.136 -69.546 1.00 91.19 259 GLN A CA 1
ATOM 2024 C C . GLN A 1 259 ? 47.572 17.730 -69.214 1.00 91.19 259 GLN A C 1
ATOM 2026 O O . GLN A 1 259 ? 47.239 17.875 -68.037 1.00 91.19 259 GLN A O 1
ATOM 2031 N N . GLN A 1 260 ? 46.743 18.029 -70.220 1.00 91.75 260 GLN A N 1
ATOM 2032 C CA . GLN A 1 260 ? 45.371 18.505 -70.002 1.00 91.75 260 GLN A CA 1
ATOM 2033 C C . GLN A 1 260 ? 44.484 17.438 -69.344 1.00 91.75 260 GLN A C 1
ATOM 2035 O O . GLN A 1 260 ? 43.681 17.767 -68.470 1.00 91.75 260 GLN A O 1
ATOM 2040 N N . LEU A 1 261 ? 44.635 16.167 -69.725 1.00 93.81 261 LEU A N 1
ATOM 2041 C CA . LEU A 1 261 ? 43.894 15.051 -69.136 1.00 93.81 261 LEU A CA 1
ATOM 2042 C C . LEU A 1 261 ? 44.294 14.815 -67.672 1.00 93.81 261 LEU A C 1
ATOM 2044 O O . LEU A 1 261 ? 43.419 14.674 -66.821 1.00 93.81 261 LEU A O 1
ATOM 2048 N N . VAL A 1 262 ? 45.594 14.852 -67.361 1.00 94.06 262 VAL A N 1
ATOM 2049 C CA . VAL A 1 262 ? 46.114 14.770 -65.984 1.00 94.06 262 VAL A CA 1
ATOM 2050 C C . VAL A 1 262 ? 45.635 15.954 -65.140 1.00 94.06 262 VAL A C 1
ATOM 2052 O O . VAL A 1 262 ? 45.214 15.752 -64.003 1.00 94.06 262 VAL A O 1
ATOM 2055 N N . ALA A 1 263 ? 45.623 17.174 -65.690 1.00 93.06 263 ALA A N 1
ATOM 2056 C CA . ALA A 1 263 ? 45.115 18.355 -64.990 1.00 93.06 263 ALA A CA 1
ATOM 2057 C C . ALA A 1 263 ? 43.610 18.249 -64.673 1.00 93.06 263 ALA A C 1
ATOM 2059 O O . ALA A 1 263 ? 43.207 18.533 -63.544 1.00 93.06 263 ALA A O 1
ATOM 2060 N N . ARG A 1 264 ? 42.789 17.779 -65.627 1.00 94.50 264 ARG A N 1
ATOM 2061 C CA . ARG A 1 264 ? 41.359 17.500 -65.394 1.00 94.50 264 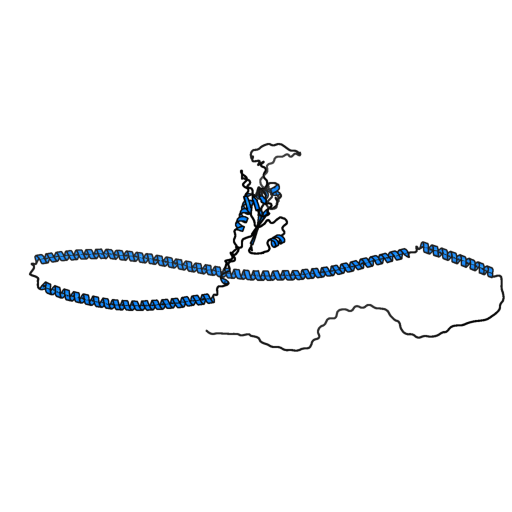ARG A CA 1
ATOM 2062 C C . ARG A 1 264 ? 41.166 16.413 -64.341 1.00 94.50 264 ARG A C 1
ATOM 2064 O O . ARG A 1 264 ? 40.460 16.642 -63.370 1.00 94.50 264 ARG A O 1
ATOM 2071 N N . HIS A 1 265 ? 41.864 15.285 -64.462 1.00 94.00 265 HIS A N 1
ATOM 2072 C CA . HIS A 1 265 ? 41.750 14.195 -63.494 1.00 94.00 265 HIS A CA 1
ATOM 2073 C C . HIS A 1 265 ? 42.157 14.628 -62.074 1.00 94.00 265 HIS A C 1
ATOM 2075 O O . HIS A 1 265 ? 41.471 14.294 -61.112 1.00 94.00 265 HIS A O 1
ATOM 2081 N N . ALA A 1 266 ? 43.212 15.436 -61.927 1.00 95.06 266 ALA A N 1
ATOM 2082 C CA . ALA A 1 266 ? 43.594 16.016 -60.639 1.00 95.06 266 ALA A CA 1
ATOM 2083 C C . ALA A 1 266 ? 42.509 16.953 -60.070 1.00 95.06 266 ALA A C 1
ATOM 2085 O O . ALA A 1 266 ? 42.247 16.929 -58.866 1.00 95.06 266 ALA A O 1
ATOM 2086 N N . GLN A 1 267 ? 41.843 17.741 -60.922 1.00 95.75 267 GLN A N 1
ATOM 2087 C CA . GLN A 1 267 ? 40.709 18.584 -60.535 1.00 95.75 267 GLN A CA 1
ATOM 2088 C C . GLN A 1 267 ? 39.481 17.750 -60.124 1.00 95.75 267 GLN A C 1
ATOM 2090 O O . GLN A 1 267 ? 38.823 18.078 -59.136 1.00 95.75 267 GLN A O 1
ATOM 2095 N N . ASP A 1 268 ? 39.177 16.665 -60.835 1.00 94.81 268 ASP A N 1
ATOM 2096 C CA . ASP A 1 268 ? 38.056 15.768 -60.528 1.00 94.81 268 ASP A CA 1
ATOM 2097 C C . ASP A 1 268 ? 38.296 15.004 -59.217 1.00 94.81 268 ASP A C 1
ATOM 2099 O O . ASP A 1 268 ? 37.425 14.969 -58.347 1.00 94.81 268 ASP A O 1
ATOM 2103 N N . VAL A 1 269 ? 39.509 14.481 -59.008 1.00 96.50 269 VAL A N 1
ATOM 2104 C CA . VAL A 1 269 ? 39.924 13.850 -57.743 1.00 96.50 269 VAL A CA 1
ATOM 2105 C C . VAL A 1 269 ? 39.856 14.845 -56.581 1.00 96.50 269 VAL A C 1
ATOM 2107 O O . VAL A 1 269 ? 39.380 14.487 -55.503 1.00 96.50 269 VAL A O 1
ATOM 2110 N N . ALA A 1 270 ? 40.258 16.105 -56.781 1.00 95.44 270 ALA A N 1
ATOM 2111 C CA . ALA A 1 270 ? 40.128 17.146 -55.760 1.00 95.44 270 ALA A CA 1
ATOM 2112 C C . ALA A 1 270 ? 38.657 17.473 -55.430 1.00 95.44 270 ALA A C 1
ATOM 2114 O O . ALA A 1 270 ? 38.321 17.650 -54.257 1.00 95.44 270 ALA A O 1
ATOM 2115 N N . GLN A 1 271 ? 37.768 17.503 -56.430 1.00 95.94 271 GLN A N 1
ATOM 2116 C CA . GLN A 1 271 ? 36.325 17.691 -56.227 1.00 95.94 271 GLN A CA 1
ATOM 2117 C C . GLN A 1 271 ? 35.694 16.518 -55.467 1.00 95.94 271 GLN A C 1
ATOM 2119 O O . GLN A 1 271 ? 35.014 16.745 -54.465 1.00 95.94 271 GLN A O 1
ATOM 2124 N N . VAL A 1 272 ? 35.954 15.275 -55.891 1.00 96.06 272 VAL A N 1
ATOM 2125 C CA . VAL A 1 272 ? 35.447 14.063 -55.224 1.00 96.06 272 VAL A CA 1
ATOM 2126 C C . VAL A 1 272 ? 35.961 13.986 -53.790 1.00 96.06 272 VAL A C 1
ATOM 2128 O O . VAL A 1 272 ? 35.164 13.809 -52.871 1.00 96.06 272 VAL A O 1
ATOM 2131 N N . LYS A 1 273 ? 37.261 14.221 -53.565 1.00 96.88 273 LYS A N 1
ATOM 2132 C CA . LYS A 1 273 ? 37.824 14.278 -52.211 1.00 96.88 273 LYS A CA 1
ATOM 2133 C C . LYS A 1 273 ? 37.124 15.345 -51.365 1.00 96.88 273 LYS A C 1
ATOM 2135 O O . LYS A 1 273 ? 36.681 15.046 -50.265 1.00 96.88 273 LYS A O 1
ATOM 2140 N N . SER A 1 274 ? 36.942 16.555 -51.895 1.00 97.12 274 SER A N 1
ATOM 2141 C CA . SER A 1 274 ? 36.238 17.639 -51.200 1.00 97.12 274 SER A CA 1
ATOM 2142 C C . SER A 1 274 ? 34.770 17.298 -50.884 1.00 97.12 274 SER A C 1
ATOM 2144 O O . SER A 1 274 ? 34.228 17.777 -49.887 1.00 97.12 274 SER A O 1
ATOM 2146 N N . ALA A 1 275 ? 34.100 16.477 -51.697 1.00 95.81 275 ALA A N 1
ATOM 2147 C CA . ALA A 1 275 ? 32.762 15.970 -51.393 1.00 95.81 275 ALA A CA 1
ATOM 2148 C C . ALA A 1 275 ? 32.788 14.928 -50.258 1.00 95.81 275 ALA A C 1
ATOM 2150 O O . ALA A 1 275 ? 32.006 15.038 -49.312 1.00 95.81 275 ALA A O 1
ATOM 2151 N N . CYS A 1 276 ? 33.720 13.970 -50.305 1.00 96.56 276 CYS A N 1
ATOM 2152 C CA . CYS A 1 276 ? 33.902 12.961 -49.259 1.00 96.56 276 CYS A CA 1
ATOM 2153 C C . CYS A 1 276 ? 34.328 13.572 -47.914 1.00 96.56 276 CYS A C 1
ATOM 2155 O O . CYS A 1 276 ? 33.771 13.202 -46.884 1.00 96.56 276 CYS A O 1
ATOM 2157 N N . ASP A 1 277 ? 35.251 14.538 -47.909 1.00 96.56 277 ASP A N 1
ATOM 2158 C CA . ASP A 1 277 ? 35.713 15.226 -46.696 1.00 96.56 277 ASP A CA 1
ATOM 2159 C C . ASP A 1 277 ? 34.532 15.921 -45.983 1.00 96.56 277 ASP A C 1
ATOM 2161 O O . ASP A 1 277 ? 34.338 15.725 -44.782 1.00 96.56 277 ASP A O 1
ATOM 2165 N N . ARG A 1 278 ? 33.653 16.621 -46.727 1.00 97.25 278 ARG A N 1
ATOM 2166 C CA . ARG A 1 278 ? 32.410 17.207 -46.177 1.00 97.25 278 ARG A CA 1
ATOM 2167 C C . ARG A 1 278 ? 31.454 16.153 -45.614 1.00 97.25 278 ARG A C 1
ATOM 2169 O O . ARG A 1 278 ? 30.861 16.374 -44.561 1.00 97.25 278 ARG A O 1
ATOM 2176 N N . GLN A 1 279 ? 31.290 15.014 -46.293 1.00 97.19 279 GLN A N 1
ATOM 2177 C CA . GLN A 1 279 ? 30.451 13.919 -45.790 1.00 97.19 279 GLN A CA 1
ATOM 2178 C C . GLN A 1 279 ? 31.008 13.354 -44.475 1.00 97.19 279 GLN A C 1
ATOM 2180 O O . GLN A 1 279 ? 30.258 13.177 -43.513 1.00 97.19 279 GLN A O 1
ATOM 2185 N N . ILE A 1 280 ? 32.325 13.143 -44.396 1.00 97.19 280 ILE A N 1
ATOM 2186 C CA . ILE A 1 280 ? 33.020 12.696 -43.182 1.00 97.19 280 ILE A CA 1
ATOM 2187 C C . ILE A 1 280 ? 32.832 13.707 -42.040 1.00 97.19 280 ILE A C 1
ATOM 2189 O O . ILE A 1 280 ? 32.588 13.296 -40.908 1.00 97.19 280 ILE A O 1
ATOM 2193 N N . GLU A 1 281 ? 32.890 15.014 -42.309 1.00 97.50 281 GLU A N 1
ATOM 2194 C CA . GLU A 1 281 ? 32.582 16.051 -41.314 1.00 97.50 281 GLU A CA 1
ATOM 2195 C C . GLU A 1 281 ? 31.123 15.999 -40.836 1.00 97.50 281 GLU A C 1
ATOM 2197 O O . GLU A 1 281 ? 30.882 16.087 -39.631 1.00 97.50 281 GLU A O 1
ATOM 2202 N N . THR A 1 282 ? 30.148 15.796 -41.732 1.00 97.38 282 THR A N 1
ATOM 2203 C CA . THR A 1 282 ? 28.740 15.648 -41.321 1.00 97.38 282 THR A CA 1
ATOM 2204 C C . THR A 1 282 ? 28.496 14.390 -40.489 1.00 97.38 282 THR A C 1
ATOM 2206 O O . THR A 1 282 ? 27.835 14.481 -39.459 1.00 97.38 282 THR A O 1
ATOM 2209 N N . TYR A 1 283 ? 29.081 13.243 -40.855 1.00 97.25 283 TYR A N 1
ATOM 2210 C CA . TYR A 1 283 ? 28.954 12.014 -40.064 1.00 97.25 283 TYR A CA 1
ATOM 2211 C C . TYR A 1 283 ? 29.660 12.115 -38.708 1.00 97.25 283 TYR A C 1
ATOM 2213 O O . TYR A 1 283 ? 29.129 11.618 -37.721 1.00 97.25 283 TYR A O 1
ATOM 2221 N N . LYS A 1 284 ? 30.810 12.800 -38.622 1.00 98.00 284 LYS A N 1
ATOM 2222 C CA . LYS A 1 284 ? 31.459 13.100 -37.334 1.00 98.00 284 LYS A CA 1
ATOM 2223 C C . LYS A 1 284 ? 30.571 13.961 -36.442 1.00 98.00 284 LYS A C 1
ATOM 2225 O O . LYS A 1 284 ? 30.458 13.662 -35.260 1.00 98.00 284 LYS A O 1
ATOM 2230 N N . ARG A 1 285 ? 29.930 15.002 -36.990 1.00 98.12 285 ARG A N 1
ATOM 2231 C CA . ARG A 1 285 ? 29.030 15.860 -36.209 1.00 98.12 285 ARG A CA 1
ATOM 2232 C C . ARG A 1 285 ? 27.832 15.072 -35.676 1.00 98.12 285 ARG A C 1
ATOM 2234 O O . ARG A 1 285 ? 27.650 15.051 -34.467 1.00 98.12 285 ARG A O 1
ATOM 2241 N N . LEU A 1 286 ? 27.136 14.335 -36.544 1.00 97.69 286 LEU A N 1
ATOM 2242 C CA . LEU A 1 286 ? 26.007 13.477 -36.161 1.00 97.69 286 LEU A CA 1
ATOM 2243 C C . LEU A 1 286 ? 26.402 12.416 -35.121 1.00 97.69 286 LEU A C 1
ATOM 2245 O O . LEU A 1 286 ? 25.641 12.137 -34.202 1.00 97.69 286 LEU A O 1
ATOM 2249 N N . ALA A 1 287 ? 27.605 11.840 -35.228 1.00 96.81 287 ALA A N 1
ATOM 2250 C CA . ALA A 1 287 ? 28.115 10.893 -34.238 1.00 96.81 287 ALA A CA 1
ATOM 2251 C C . ALA A 1 287 ? 28.423 11.555 -32.883 1.00 96.81 287 ALA A C 1
ATOM 2253 O O . ALA A 1 287 ? 28.203 10.931 -31.848 1.00 96.81 287 ALA A O 1
ATOM 2254 N N . HIS A 1 288 ? 28.910 12.800 -32.864 1.00 97.88 288 HIS A N 1
ATOM 2255 C CA . HIS A 1 288 ? 29.106 13.560 -31.625 1.00 97.88 288 HIS A CA 1
ATOM 2256 C C . HIS A 1 288 ? 27.775 13.994 -30.997 1.00 97.88 288 HIS A C 1
ATOM 2258 O O . HIS A 1 288 ? 27.616 13.828 -29.792 1.00 97.88 288 HIS A O 1
ATOM 2264 N N . GLU A 1 289 ? 26.821 14.472 -31.801 1.00 97.75 289 GLU A N 1
ATOM 2265 C CA . GLU A 1 289 ? 25.459 14.828 -31.375 1.00 97.75 289 GLU A CA 1
ATOM 2266 C C . GLU A 1 289 ? 24.770 13.611 -30.728 1.00 97.75 289 GLU A C 1
ATOM 2268 O O . GLU A 1 289 ? 24.425 13.659 -29.550 1.00 97.75 289 GLU A O 1
ATOM 2273 N N . ALA A 1 290 ? 24.727 12.464 -31.416 1.00 96.50 290 ALA A N 1
ATOM 2274 C CA . ALA A 1 290 ? 24.158 11.226 -30.872 1.00 96.50 290 ALA A CA 1
ATOM 2275 C C . ALA A 1 290 ? 24.915 10.671 -29.643 1.00 96.50 290 ALA A C 1
ATOM 2277 O O . ALA A 1 290 ? 24.316 10.016 -28.793 1.00 96.50 290 ALA A O 1
ATOM 2278 N N . SER A 1 291 ? 26.227 10.922 -29.522 1.00 97.06 291 SER A N 1
ATOM 2279 C CA . SER A 1 291 ? 26.993 10.547 -28.318 1.00 97.06 291 SER A CA 1
ATOM 2280 C C . SER A 1 291 ? 26.645 11.435 -27.121 1.00 97.06 291 SER A C 1
ATOM 2282 O O . SER A 1 291 ? 26.620 10.951 -25.992 1.00 97.06 291 SER A O 1
ATOM 2284 N N . GLN A 1 292 ? 26.372 12.723 -27.354 1.00 98.25 292 GLN A N 1
ATOM 2285 C CA . GLN A 1 292 ? 25.926 13.644 -26.312 1.00 98.25 292 GLN A CA 1
ATOM 2286 C C . GLN A 1 292 ? 24.511 13.284 -25.841 1.00 98.25 292 GLN A C 1
ATOM 2288 O O . GLN A 1 292 ? 24.323 13.081 -24.645 1.00 98.25 292 GLN A O 1
ATOM 2293 N N . GLU A 1 293 ? 23.561 13.108 -26.767 1.00 97.81 293 GLU A N 1
ATOM 2294 C CA . GLU A 1 293 ? 22.190 12.663 -26.461 1.00 97.81 293 GLU A CA 1
ATOM 2295 C C . GLU A 1 293 ? 22.187 11.360 -25.641 1.00 97.81 293 GLU A C 1
ATOM 2297 O O . GLU A 1 293 ? 21.447 11.225 -24.667 1.00 97.81 293 GLU A O 1
ATOM 2302 N N . TRP A 1 294 ? 23.060 10.405 -25.987 1.00 97.06 294 TRP A N 1
ATOM 2303 C CA . TRP A 1 294 ? 23.185 9.145 -25.254 1.00 97.06 294 TRP A CA 1
ATOM 2304 C C . TRP A 1 294 ? 23.683 9.333 -23.812 1.00 97.06 294 TRP A C 1
ATOM 2306 O O . TRP A 1 294 ? 23.139 8.714 -22.898 1.00 97.06 294 TRP A O 1
ATOM 2316 N N . HIS A 1 295 ? 24.670 10.207 -23.582 1.00 98.19 295 HIS A N 1
ATOM 2317 C CA . HIS A 1 295 ? 25.151 10.522 -22.231 1.00 98.19 295 HIS A CA 1
ATOM 2318 C C . HIS A 1 295 ? 24.143 11.334 -21.403 1.00 98.19 295 HIS A C 1
ATOM 2320 O O . HIS A 1 295 ? 24.075 11.153 -20.187 1.00 98.19 295 HIS A O 1
ATOM 2326 N N . GLU A 1 296 ? 23.349 12.200 -22.035 1.00 98.00 296 GLU A N 1
ATOM 2327 C CA . GLU A 1 296 ? 22.264 12.929 -21.369 1.00 98.00 296 GLU A CA 1
ATOM 2328 C C . GLU A 1 296 ? 21.190 11.946 -20.868 1.00 98.00 296 GLU A C 1
ATOM 2330 O O . GLU A 1 296 ? 20.886 11.932 -19.674 1.00 98.00 296 GLU A O 1
ATOM 2335 N N . VAL A 1 297 ? 20.729 11.024 -21.723 1.00 97.69 297 VAL A N 1
ATOM 2336 C CA . VAL A 1 297 ? 19.769 9.964 -21.350 1.00 97.69 297 VAL A CA 1
ATOM 2337 C C . VAL A 1 297 ? 20.349 8.974 -20.325 1.00 97.69 297 VAL A C 1
ATOM 2339 O O . VAL A 1 297 ? 19.634 8.526 -19.426 1.00 97.69 297 VAL A O 1
ATOM 2342 N N . GLU A 1 298 ? 21.641 8.633 -20.402 1.00 97.06 298 GLU A N 1
ATOM 2343 C CA . GLU A 1 298 ? 22.313 7.810 -19.383 1.00 97.06 298 GLU A CA 1
ATOM 2344 C C . GLU A 1 298 ? 22.320 8.508 -18.008 1.00 97.06 298 GLU A C 1
ATOM 2346 O O . GLU A 1 298 ? 22.064 7.864 -16.983 1.00 97.06 298 GLU A O 1
ATOM 2351 N N . GLY A 1 299 ? 22.545 9.827 -17.990 1.00 98.06 299 GLY A N 1
ATOM 2352 C CA . GLY A 1 299 ? 22.490 10.668 -16.796 1.00 98.06 299 GLY A CA 1
ATOM 2353 C C . GLY A 1 299 ? 21.089 10.769 -16.189 1.00 98.06 299 GLY A C 1
ATOM 2354 O O . GLY A 1 299 ? 20.932 10.557 -14.983 1.00 98.06 299 GLY A O 1
ATOM 2355 N N . GLU A 1 300 ? 20.063 11.022 -17.007 1.00 97.81 300 GLU A N 1
ATOM 2356 C CA . GLU A 1 300 ? 18.659 11.040 -16.568 1.00 97.81 300 GLU A CA 1
ATOM 2357 C C . GLU A 1 300 ? 18.251 9.692 -15.961 1.00 97.81 300 GLU A C 1
ATOM 2359 O O . GLU A 1 300 ? 17.767 9.636 -14.828 1.00 97.81 300 GLU A O 1
ATOM 2364 N N . LEU A 1 301 ? 18.554 8.588 -16.650 1.00 96.50 301 LEU A N 1
ATOM 2365 C CA . LEU A 1 301 ? 18.262 7.233 -16.184 1.00 96.50 301 LEU A CA 1
ATOM 2366 C C . LEU A 1 301 ? 19.005 6.877 -14.879 1.00 96.50 301 LEU A C 1
ATOM 2368 O O . LEU A 1 301 ? 18.495 6.104 -14.063 1.00 96.50 301 LEU A O 1
ATOM 2372 N N . ALA A 1 302 ? 20.209 7.411 -14.652 1.00 97.12 302 ALA A N 1
ATOM 2373 C CA . ALA A 1 302 ? 20.918 7.274 -13.377 1.00 97.12 302 ALA A CA 1
ATOM 2374 C C . ALA A 1 302 ? 20.260 8.099 -12.251 1.00 97.12 302 ALA A C 1
ATOM 2376 O O . ALA A 1 302 ? 20.167 7.626 -11.110 1.00 97.12 302 ALA A O 1
ATOM 2377 N N . GLY A 1 303 ? 19.747 9.289 -12.575 1.00 97.88 303 GLY A N 1
ATOM 2378 C CA . GLY A 1 303 ? 18.936 10.119 -11.683 1.00 97.88 303 GLY A CA 1
ATOM 2379 C C . GLY A 1 303 ? 17.646 9.417 -11.252 1.00 97.88 303 GLY A C 1
ATOM 2380 O O . GLY A 1 303 ? 17.424 9.233 -10.053 1.00 97.88 303 GLY A O 1
ATOM 2381 N N . GLU A 1 304 ? 16.849 8.931 -12.209 1.00 97.38 304 GLU A N 1
ATOM 2382 C CA . GLU A 1 304 ? 15.607 8.190 -11.943 1.00 97.38 304 GLU A CA 1
ATOM 2383 C C . GLU A 1 304 ? 15.850 6.955 -11.067 1.00 97.38 304 GLU A C 1
ATOM 2385 O O . GLU A 1 304 ? 15.167 6.764 -10.060 1.00 97.38 304 GLU A O 1
ATOM 2390 N N . LYS A 1 305 ? 16.867 6.136 -11.384 1.00 97.12 305 LYS A N 1
ATOM 2391 C CA . LYS A 1 305 ? 17.249 4.974 -10.557 1.00 97.12 305 LYS A CA 1
ATOM 2392 C C . LYS A 1 305 ? 17.548 5.379 -9.112 1.00 97.12 305 LYS A C 1
ATOM 2394 O O . LYS A 1 305 ? 17.120 4.692 -8.185 1.00 97.12 305 LYS A O 1
ATOM 2399 N N . THR A 1 306 ? 18.249 6.493 -8.913 1.00 97.81 306 THR A N 1
ATOM 2400 C CA . THR A 1 306 ? 18.592 7.010 -7.580 1.00 97.81 306 THR A CA 1
ATOM 2401 C C . THR A 1 306 ? 17.346 7.494 -6.829 1.00 97.81 306 THR A C 1
ATOM 2403 O O . THR A 1 306 ? 17.173 7.174 -5.652 1.00 97.81 306 THR A O 1
ATOM 2406 N N . GLN A 1 307 ? 16.431 8.189 -7.510 1.00 97.75 307 GLN A N 1
ATOM 2407 C CA . GLN A 1 307 ? 15.159 8.641 -6.939 1.00 97.75 307 GLN A CA 1
ATOM 2408 C C . GLN A 1 307 ? 14.236 7.465 -6.570 1.00 97.75 307 GLN A C 1
ATOM 2410 O O . GLN A 1 307 ? 13.656 7.443 -5.482 1.00 97.75 307 GLN A O 1
ATOM 2415 N N . VAL A 1 308 ? 14.139 6.445 -7.429 1.00 97.75 308 VAL A N 1
ATOM 2416 C CA . VAL A 1 308 ? 13.377 5.218 -7.147 1.00 97.75 308 VAL A CA 1
ATOM 2417 C C . VAL A 1 308 ? 13.963 4.482 -5.939 1.00 97.75 308 VAL A C 1
ATOM 2419 O O . VAL A 1 308 ? 13.209 4.088 -5.052 1.00 97.75 308 VAL A O 1
ATOM 2422 N N . LEU A 1 309 ? 15.291 4.362 -5.831 1.00 97.75 309 LEU A N 1
ATOM 2423 C CA . LEU A 1 309 ? 15.935 3.770 -4.651 1.00 97.75 309 LEU A CA 1
ATOM 2424 C C . LEU A 1 309 ? 15.625 4.543 -3.357 1.00 97.75 309 LEU A C 1
ATOM 2426 O O . LEU A 1 309 ? 15.336 3.907 -2.342 1.00 97.75 309 LEU A O 1
ATOM 2430 N N . HIS A 1 310 ? 15.607 5.881 -3.395 1.00 97.94 310 HIS A N 1
ATOM 2431 C CA . HIS A 1 310 ? 15.212 6.706 -2.246 1.00 97.94 310 HIS A CA 1
ATOM 2432 C C . HIS A 1 310 ? 13.759 6.429 -1.830 1.00 97.94 310 HIS A C 1
ATOM 2434 O O . HIS A 1 310 ? 13.509 6.047 -0.689 1.00 97.94 310 HIS A O 1
ATOM 2440 N N . THR A 1 311 ? 12.806 6.504 -2.766 1.00 97.50 311 THR A N 1
ATOM 2441 C CA . THR A 1 311 ? 11.380 6.259 -2.458 1.00 97.50 311 THR A CA 1
ATOM 2442 C C . THR A 1 311 ? 11.098 4.830 -1.975 1.00 97.50 311 THR A C 1
ATOM 2444 O O . THR A 1 311 ? 10.201 4.618 -1.157 1.00 97.50 311 THR A O 1
ATOM 2447 N N . LEU A 1 312 ? 11.885 3.838 -2.410 1.00 96.81 312 LEU A N 1
ATOM 2448 C CA . LEU A 1 312 ? 11.830 2.472 -1.881 1.00 96.81 312 LEU A CA 1
ATOM 2449 C C . LEU A 1 312 ? 12.378 2.368 -0.448 1.00 96.81 312 LEU A C 1
ATOM 2451 O O . LEU A 1 312 ? 11.848 1.575 0.337 1.00 96.81 312 LEU A O 1
ATOM 2455 N N . GLN A 1 313 ? 13.388 3.165 -0.079 1.00 97.44 313 GLN A N 1
ATOM 2456 C CA . GLN A 1 313 ? 13.831 3.284 1.312 1.00 97.44 313 GLN A CA 1
ATOM 2457 C C . GLN A 1 313 ? 12.767 3.977 2.174 1.00 97.44 313 GLN A C 1
ATOM 2459 O O . GLN A 1 313 ? 12.399 3.424 3.211 1.00 97.44 313 GLN A O 1
ATOM 2464 N N . ASP A 1 314 ? 12.209 5.106 1.728 1.00 97.50 314 ASP A N 1
ATOM 2465 C CA . ASP A 1 314 ? 11.139 5.817 2.444 1.00 97.50 314 ASP A CA 1
ATOM 2466 C C . ASP A 1 314 ? 9.939 4.892 2.702 1.00 97.50 314 ASP A C 1
ATOM 2468 O O . ASP A 1 314 ? 9.433 4.796 3.821 1.00 97.50 314 ASP A O 1
ATOM 2472 N N . LEU A 1 315 ? 9.522 4.130 1.683 1.00 96.94 315 LEU A N 1
ATOM 2473 C CA . LEU A 1 315 ? 8.433 3.157 1.781 1.00 96.94 315 LEU A CA 1
ATOM 2474 C C . LEU A 1 315 ? 8.757 1.998 2.738 1.00 96.94 315 LEU A C 1
ATOM 2476 O O . LEU A 1 315 ? 7.855 1.480 3.401 1.00 96.94 315 LEU A O 1
ATOM 2480 N N . LYS A 1 316 ? 10.023 1.571 2.822 1.00 97.00 316 LYS A N 1
ATOM 2481 C CA . LYS A 1 316 ? 10.478 0.559 3.788 1.00 97.00 316 LYS A CA 1
ATOM 2482 C C . LYS A 1 316 ? 10.426 1.104 5.216 1.00 97.00 316 LYS A C 1
ATOM 2484 O O . LYS A 1 316 ? 9.920 0.416 6.099 1.00 97.00 316 LYS A O 1
ATOM 2489 N N . GLU A 1 317 ? 10.912 2.320 5.445 1.00 97.62 317 GLU A N 1
ATOM 2490 C CA . GLU A 1 317 ? 10.870 2.961 6.762 1.00 97.62 317 GLU A CA 1
ATOM 2491 C C . GLU A 1 317 ? 9.437 3.258 7.211 1.00 97.62 317 GLU A C 1
ATOM 2493 O O . GLU A 1 317 ? 9.087 2.972 8.356 1.00 97.62 317 GLU A O 1
ATOM 2498 N N . PHE A 1 318 ? 8.582 3.745 6.308 1.00 97.50 318 PHE A N 1
ATOM 2499 C CA . PHE A 1 318 ? 7.157 3.938 6.572 1.00 97.50 318 PHE A CA 1
ATOM 2500 C C . PHE A 1 318 ? 6.478 2.623 6.976 1.00 97.50 318 PHE A C 1
ATOM 2502 O O . PHE A 1 318 ? 5.782 2.586 7.986 1.00 97.50 318 PHE A O 1
ATOM 2509 N N . LYS A 1 319 ? 6.726 1.524 6.247 1.00 96.75 319 LYS A N 1
ATOM 2510 C CA . LYS A 1 319 ? 6.181 0.197 6.588 1.00 96.75 319 LYS A CA 1
ATOM 2511 C C . LYS A 1 319 ? 6.650 -0.308 7.951 1.00 96.75 319 LYS A C 1
ATOM 2513 O O . LYS A 1 319 ? 5.843 -0.874 8.676 1.00 96.75 319 LYS A O 1
ATOM 2518 N N . LEU A 1 320 ? 7.916 -0.093 8.316 1.00 95.31 320 LEU A N 1
ATOM 2519 C CA . LEU A 1 320 ? 8.429 -0.473 9.638 1.00 95.31 320 LEU A CA 1
ATOM 2520 C C . LEU A 1 320 ? 7.726 0.304 10.761 1.00 95.31 320 LEU A C 1
ATOM 2522 O O . LEU A 1 320 ? 7.260 -0.307 11.718 1.00 95.31 320 LEU A O 1
ATOM 2526 N N . ARG A 1 321 ? 7.575 1.628 10.611 1.00 97.38 321 ARG A N 1
ATOM 2527 C CA . ARG A 1 321 ? 6.845 2.474 11.576 1.00 97.38 321 ARG A CA 1
ATOM 2528 C C . ARG A 1 321 ? 5.355 2.112 11.646 1.00 97.38 321 ARG A C 1
ATOM 2530 O O . ARG A 1 321 ? 4.775 2.140 12.723 1.00 97.38 321 ARG A O 1
ATOM 2537 N N . TYR A 1 322 ? 4.750 1.750 10.513 1.00 96.75 322 TYR A N 1
ATOM 2538 C CA . TYR A 1 322 ? 3.357 1.308 10.433 1.00 96.75 322 TYR A CA 1
ATOM 2539 C C . TYR A 1 322 ? 3.131 -0.025 11.164 1.00 96.75 322 TYR A C 1
ATOM 2541 O O . TYR A 1 322 ? 2.223 -0.106 11.983 1.00 96.75 322 TYR A O 1
ATOM 2549 N N . PHE A 1 323 ? 3.978 -1.038 10.940 1.00 96.62 323 PHE A N 1
ATOM 2550 C CA . PHE A 1 323 ? 3.868 -2.314 11.657 1.00 96.62 323 PHE A CA 1
ATOM 2551 C C . PHE A 1 323 ? 4.100 -2.163 13.162 1.00 96.62 323 PHE A C 1
ATOM 2553 O O . PHE A 1 323 ? 3.368 -2.768 13.936 1.00 96.62 323 PHE A O 1
ATOM 2560 N N . GLN A 1 324 ? 5.056 -1.327 13.581 1.00 96.62 324 GLN A N 1
ATOM 2561 C CA . GLN A 1 324 ? 5.259 -1.052 15.004 1.00 96.62 324 GLN A CA 1
ATOM 2562 C C . GLN A 1 324 ? 4.029 -0.369 15.629 1.00 96.62 324 GLN A C 1
ATOM 2564 O O . GLN A 1 324 ? 3.623 -0.733 16.723 1.00 96.62 324 GLN A O 1
ATOM 2569 N N . LEU A 1 325 ? 3.370 0.548 14.911 1.00 97.75 325 LEU A N 1
ATOM 2570 C CA . LEU A 1 325 ? 2.121 1.156 15.374 1.00 97.75 325 LEU A CA 1
ATOM 2571 C C . LEU A 1 325 ? 0.949 0.154 15.417 1.00 97.75 325 LEU A C 1
ATOM 2573 O O . LEU A 1 325 ? 0.124 0.233 16.326 1.00 97.75 325 LEU A O 1
ATOM 2577 N N . GLU A 1 326 ? 0.857 -0.794 14.476 1.00 97.94 326 GLU A N 1
ATOM 2578 C CA . GLU A 1 326 ? -0.115 -1.901 14.547 1.00 97.94 326 GLU A CA 1
ATOM 2579 C C . GLU A 1 326 ? 0.160 -2.834 15.739 1.00 97.94 326 GLU A C 1
ATOM 2581 O O . GLU A 1 326 ? -0.787 -3.286 16.381 1.00 97.94 326 GLU A O 1
ATOM 2586 N N . GLU A 1 327 ? 1.428 -3.091 16.071 1.00 97.38 327 GLU A N 1
ATOM 2587 C CA . GLU A 1 327 ? 1.847 -3.879 17.238 1.00 97.38 327 GLU A CA 1
ATOM 2588 C C . GLU A 1 327 ? 1.493 -3.146 18.546 1.00 97.38 327 GLU A C 1
ATOM 2590 O O . GLU A 1 327 ? 0.653 -3.642 19.299 1.00 97.38 327 GLU A O 1
ATOM 2595 N N . ASP A 1 328 ? 1.990 -1.916 18.740 1.00 97.44 328 ASP A N 1
ATOM 2596 C CA . ASP A 1 328 ? 1.714 -1.055 19.904 1.00 97.44 328 ASP A CA 1
ATOM 2597 C C . ASP A 1 328 ? 0.197 -0.890 20.160 1.00 97.44 328 ASP A C 1
ATOM 2599 O O . ASP A 1 328 ? -0.280 -0.953 21.298 1.00 97.44 328 ASP A O 1
ATOM 2603 N N . THR A 1 329 ? -0.599 -0.684 19.101 1.00 96.06 329 THR A N 1
ATOM 2604 C CA . THR A 1 329 ? -2.061 -0.532 19.234 1.00 96.06 329 THR A CA 1
ATOM 2605 C C . THR A 1 329 ? -2.778 -1.856 19.489 1.00 96.06 329 THR A C 1
ATOM 2607 O O . THR A 1 329 ? -3.756 -1.866 20.238 1.00 96.06 329 THR A O 1
ATOM 2610 N N . THR A 1 330 ? -2.295 -2.977 18.945 1.00 97.81 330 THR A N 1
ATOM 2611 C CA . THR A 1 330 ? -2.848 -4.309 19.238 1.00 97.81 330 THR A CA 1
ATOM 2612 C C . THR A 1 330 ? -2.572 -4.714 20.685 1.00 97.81 330 THR A C 1
ATOM 2614 O O . THR A 1 330 ? -3.489 -5.184 21.363 1.00 97.81 330 THR A O 1
ATOM 2617 N N . GLU A 1 331 ? -1.358 -4.474 21.191 1.00 97.75 331 GLU A N 1
ATOM 2618 C CA . GLU A 1 331 ? -1.027 -4.678 22.605 1.00 97.75 331 GLU A CA 1
ATOM 2619 C C . GLU A 1 331 ? -1.904 -3.797 23.501 1.00 97.75 331 GLU A C 1
ATOM 2621 O O . GLU A 1 331 ? -2.552 -4.307 24.417 1.00 97.75 331 GLU A O 1
ATOM 2626 N N . ARG A 1 332 ? -2.043 -2.501 23.187 1.00 98.25 332 ARG A N 1
ATOM 2627 C CA . ARG A 1 332 ? -2.876 -1.589 23.984 1.00 98.25 332 ARG A CA 1
ATOM 2628 C C . ARG A 1 332 ? -4.365 -1.957 23.979 1.00 98.25 332 ARG A C 1
ATOM 2630 O O . ARG A 1 332 ? -5.045 -1.772 24.989 1.00 98.25 332 ARG A O 1
ATOM 2637 N N . ILE A 1 333 ? -4.889 -2.499 22.878 1.00 97.81 333 ILE A N 1
ATOM 2638 C CA . ILE A 1 333 ? -6.256 -3.045 22.827 1.00 97.81 333 ILE A CA 1
ATOM 2639 C C . ILE A 1 333 ? -6.365 -4.305 23.698 1.00 97.81 333 ILE A C 1
ATOM 2641 O O . ILE A 1 333 ? -7.350 -4.454 24.422 1.00 97.81 333 ILE A O 1
ATOM 2645 N N . ALA A 1 334 ? -5.365 -5.192 23.677 1.00 97.00 334 ALA A N 1
ATOM 2646 C CA . ALA A 1 334 ? -5.347 -6.389 24.516 1.00 97.00 334 ALA A CA 1
ATOM 2647 C C . ALA A 1 334 ? -5.286 -6.053 26.018 1.00 97.00 334 ALA A C 1
ATOM 2649 O O . ALA A 1 334 ? -6.017 -6.668 26.798 1.00 97.00 334 ALA A O 1
ATOM 2650 N N . GLU A 1 335 ? -4.493 -5.047 26.411 1.00 98.06 335 GLU A N 1
ATOM 2651 C CA . GLU A 1 335 ? -4.493 -4.490 27.770 1.00 98.06 335 GLU A CA 1
ATOM 2652 C C . GLU A 1 335 ? -5.894 -4.013 28.168 1.00 98.06 335 GLU A C 1
ATOM 2654 O O . GLU A 1 335 ? -6.450 -4.511 29.141 1.00 98.06 335 GLU A O 1
ATOM 2659 N N . LEU A 1 336 ? -6.496 -3.099 27.395 1.00 97.88 336 LEU A N 1
ATOM 2660 C CA . LEU A 1 336 ? -7.798 -2.499 27.716 1.00 97.88 336 LEU A CA 1
ATOM 2661 C C . LEU A 1 336 ? -8.933 -3.536 27.789 1.00 97.88 336 LEU A C 1
ATOM 2663 O O . LEU A 1 336 ? -9.795 -3.445 28.661 1.00 97.88 336 LEU A O 1
ATOM 2667 N N . VAL A 1 337 ? -8.919 -4.554 26.923 1.00 98.19 337 VAL A N 1
ATOM 2668 C CA . VAL A 1 337 ? -9.885 -5.667 26.962 1.00 98.19 337 VAL A CA 1
ATOM 2669 C C . VAL A 1 337 ? -9.697 -6.548 28.203 1.00 98.19 337 VAL A C 1
ATOM 2671 O O . VAL A 1 337 ? -10.674 -7.105 28.708 1.00 98.19 337 VAL A O 1
ATOM 2674 N N . GLN A 1 338 ? -8.472 -6.695 28.709 1.00 97.75 338 GLN A N 1
ATOM 2675 C CA . GLN A 1 338 ? -8.220 -7.417 29.955 1.00 97.75 338 GLN A CA 1
ATOM 2676 C C . GLN A 1 338 ? -8.626 -6.582 31.181 1.00 97.75 338 GLN A C 1
ATOM 2678 O O . GLN A 1 338 ? -9.292 -7.105 32.072 1.00 97.75 338 GLN A O 1
ATOM 2683 N N . ASP A 1 339 ? -8.316 -5.287 31.165 1.00 97.94 339 ASP A N 1
ATOM 2684 C CA . ASP A 1 339 ? -8.696 -4.289 32.170 1.00 97.94 339 ASP A CA 1
ATOM 2685 C C . ASP A 1 339 ? -10.223 -4.265 32.394 1.00 97.94 339 ASP A C 1
ATOM 2687 O O . ASP A 1 339 ? -10.698 -4.370 33.526 1.00 97.94 339 ASP A O 1
ATOM 2691 N N . GLU A 1 340 ? -11.010 -4.222 31.312 1.00 97.38 340 GLU A N 1
ATOM 2692 C CA . GLU A 1 340 ? -12.478 -4.266 31.384 1.00 97.38 340 GLU A CA 1
ATOM 2693 C C . GLU A 1 340 ? -13.013 -5.610 31.895 1.00 97.38 340 GLU A C 1
ATOM 2695 O O . GLU A 1 340 ? -13.952 -5.641 32.690 1.00 97.38 340 GLU A O 1
ATOM 2700 N N . ARG A 1 341 ? -12.391 -6.734 31.516 1.00 97.62 341 ARG A N 1
ATOM 2701 C CA . ARG A 1 341 ? -12.760 -8.062 32.043 1.00 97.62 341 ARG A CA 1
ATOM 2702 C C . ARG A 1 341 ? -12.486 -8.208 33.532 1.00 97.62 341 ARG A C 1
ATOM 2704 O O . ARG A 1 341 ? -13.166 -8.993 34.190 1.00 97.62 341 ARG A O 1
ATOM 2711 N N . ASP A 1 342 ? -11.474 -7.529 34.057 1.00 97.69 342 ASP A N 1
ATOM 2712 C CA . ASP A 1 342 ? -11.169 -7.557 35.484 1.00 97.69 342 ASP A CA 1
ATOM 2713 C C . ASP A 1 342 ? -12.087 -6.597 36.263 1.00 97.69 342 ASP A C 1
ATOM 2715 O O . ASP A 1 342 ? -12.641 -7.011 37.284 1.00 97.69 342 ASP A O 1
ATOM 2719 N N . ARG A 1 343 ? -12.422 -5.417 35.713 1.00 97.00 343 ARG A N 1
ATOM 2720 C CA . ARG A 1 343 ? -13.502 -4.556 36.246 1.00 97.00 343 ARG A CA 1
ATOM 2721 C C . ARG A 1 343 ? -14.870 -5.234 36.250 1.00 97.00 343 ARG A C 1
ATOM 2723 O O . ARG A 1 343 ? -15.628 -5.067 37.202 1.00 97.00 343 ARG A O 1
ATOM 2730 N N . GLU A 1 344 ? -15.194 -6.024 35.229 1.00 97.50 344 GLU A N 1
ATOM 2731 C CA . GLU A 1 344 ? -16.433 -6.806 35.180 1.00 97.50 344 GLU A CA 1
ATOM 2732 C C . GLU A 1 344 ? -16.499 -7.835 36.322 1.00 97.50 344 GLU A C 1
ATOM 2734 O O . GLU A 1 344 ? -17.513 -7.920 37.014 1.00 97.50 344 GLU A O 1
ATOM 2739 N N . LYS A 1 345 ? -15.400 -8.544 36.613 1.00 97.75 345 LYS A N 1
ATOM 2740 C CA . LYS A 1 345 ? -15.329 -9.467 37.763 1.00 97.75 345 LYS A CA 1
ATOM 2741 C C . LYS A 1 345 ? -15.465 -8.736 39.098 1.00 97.75 345 LYS A C 1
ATOM 2743 O O . LYS A 1 345 ? -16.133 -9.247 39.996 1.00 97.75 345 LYS A O 1
ATOM 2748 N N . GLU A 1 346 ? -14.849 -7.562 39.244 1.00 97.75 346 GLU A N 1
ATOM 2749 C CA . GLU A 1 346 ? -14.984 -6.731 40.447 1.00 97.75 346 GLU A CA 1
ATOM 2750 C C . GLU A 1 346 ? -16.425 -6.236 40.635 1.00 97.75 346 GLU A C 1
ATOM 2752 O O . GLU A 1 346 ? -16.972 -6.348 41.735 1.00 97.75 346 GLU A O 1
ATOM 2757 N N . ARG A 1 347 ? -17.076 -5.770 39.560 1.00 97.44 347 ARG A N 1
ATOM 2758 C CA . ARG A 1 347 ? -18.495 -5.380 39.539 1.00 97.44 347 ARG A CA 1
ATOM 2759 C C . ARG A 1 347 ? -19.397 -6.544 39.941 1.00 97.44 347 ARG A C 1
ATOM 2761 O O . ARG A 1 347 ? -20.264 -6.376 40.794 1.00 97.44 347 ARG A O 1
ATOM 2768 N N . ASP A 1 348 ? -19.191 -7.722 39.366 1.00 97.38 348 ASP A N 1
ATOM 2769 C CA . ASP A 1 348 ? -20.041 -8.888 39.614 1.00 97.38 348 ASP A CA 1
ATOM 2770 C C . ASP A 1 348 ? -19.835 -9.451 41.032 1.00 97.38 348 ASP A C 1
ATOM 2772 O O . ASP A 1 348 ? -20.799 -9.846 41.695 1.00 97.38 348 ASP A O 1
ATOM 2776 N N . ALA A 1 349 ? -18.608 -9.392 41.564 1.00 97.75 349 ALA A N 1
ATOM 2777 C CA . ALA A 1 349 ? -18.329 -9.676 42.971 1.00 97.75 349 ALA A CA 1
ATOM 2778 C C . ALA A 1 349 ? -18.981 -8.642 43.912 1.00 97.75 349 ALA A C 1
ATOM 2780 O O . ALA A 1 349 ? -19.566 -9.017 44.933 1.00 97.75 349 ALA A O 1
ATOM 2781 N N . ALA A 1 350 ? -18.946 -7.352 43.562 1.00 97.00 350 ALA A N 1
ATOM 2782 C CA . ALA A 1 350 ? -19.632 -6.304 44.313 1.00 97.00 350 ALA A CA 1
ATOM 2783 C C . ALA A 1 350 ? -21.152 -6.544 44.333 1.00 97.00 350 ALA A C 1
ATOM 2785 O O . ALA A 1 350 ? -21.742 -6.589 45.413 1.00 97.00 350 ALA A O 1
ATOM 2786 N N . LEU A 1 351 ? -21.772 -6.816 43.180 1.00 97.81 351 LEU A N 1
ATOM 2787 C CA . LEU A 1 351 ? -23.195 -7.163 43.070 1.00 97.81 351 LEU A CA 1
ATOM 2788 C C . LEU A 1 351 ? -23.558 -8.398 43.913 1.00 97.81 351 LEU A C 1
ATOM 2790 O O . LEU A 1 351 ? -24.567 -8.382 44.620 1.00 97.81 351 LEU A O 1
ATOM 2794 N N . ALA A 1 352 ? -22.717 -9.438 43.918 1.00 97.62 352 ALA A N 1
ATOM 2795 C CA . ALA A 1 352 ? -22.923 -10.621 44.754 1.00 97.62 352 ALA A CA 1
ATOM 2796 C C . ALA A 1 352 ? -22.877 -10.303 46.264 1.00 97.62 352 ALA A C 1
ATOM 2798 O O . ALA A 1 352 ? -23.695 -10.825 47.027 1.00 97.62 352 ALA A O 1
ATOM 2799 N N . THR A 1 353 ? -21.969 -9.425 46.711 1.00 97.81 353 THR A N 1
ATOM 2800 C CA . THR A 1 353 ? -21.919 -8.997 48.125 1.00 97.81 353 THR A CA 1
ATOM 2801 C C . THR A 1 353 ? -23.085 -8.083 48.509 1.00 97.81 353 THR A C 1
ATOM 2803 O O . THR A 1 353 ? -23.647 -8.258 49.590 1.00 97.81 353 THR A O 1
ATOM 2806 N N . VAL A 1 354 ? -23.534 -7.188 47.620 1.00 97.38 354 VAL A N 1
ATOM 2807 C CA . VAL A 1 354 ? -24.749 -6.376 47.824 1.00 97.38 354 VAL A CA 1
ATOM 2808 C C . VAL A 1 354 ? -25.983 -7.271 47.958 1.00 97.38 354 VAL A C 1
ATOM 2810 O O . VAL A 1 354 ? -26.737 -7.122 48.918 1.00 97.38 354 VAL A O 1
ATOM 2813 N N . ALA A 1 355 ? -26.155 -8.265 47.082 1.00 97.69 355 ALA A N 1
ATOM 2814 C CA . ALA A 1 355 ? -27.270 -9.213 47.158 1.00 97.69 355 ALA A CA 1
ATOM 2815 C C . ALA A 1 355 ? -27.262 -10.055 48.454 1.00 97.69 355 ALA A C 1
ATOM 2817 O O . ALA A 1 355 ? -28.323 -10.381 48.995 1.00 97.69 355 ALA A O 1
ATOM 2818 N N . ALA A 1 356 ? -26.078 -10.384 48.985 1.00 97.44 356 ALA A N 1
ATOM 2819 C CA . ALA A 1 356 ? -25.944 -11.038 50.286 1.00 97.44 356 ALA A CA 1
ATOM 2820 C C . ALA A 1 356 ? -26.356 -10.106 51.443 1.00 97.44 356 ALA A C 1
ATOM 2822 O O . ALA A 1 356 ? -27.177 -10.495 52.276 1.00 97.44 356 ALA A O 1
ATOM 2823 N N . LEU A 1 357 ? -25.861 -8.863 51.457 1.00 96.69 357 LEU A N 1
ATOM 2824 C CA . LEU A 1 357 ? -26.198 -7.863 52.476 1.00 96.69 357 LEU A CA 1
ATOM 2825 C C . LEU A 1 357 ? -27.685 -7.484 52.451 1.00 96.69 357 LEU A C 1
ATOM 2827 O O . LEU A 1 357 ? -28.305 -7.375 53.506 1.00 96.69 357 LEU A O 1
ATOM 2831 N N . GLU A 1 358 ? -28.303 -7.367 51.274 1.00 97.00 358 GLU A N 1
ATOM 2832 C CA . GLU A 1 358 ? -29.754 -7.193 51.149 1.00 97.00 358 GLU A CA 1
ATOM 2833 C C . GLU A 1 358 ? -30.533 -8.330 51.817 1.00 97.00 358 GLU A C 1
ATOM 2835 O O . GLU A 1 358 ? -31.541 -8.088 52.483 1.00 97.00 358 GLU A O 1
ATOM 2840 N N . LYS A 1 359 ? -30.091 -9.579 51.632 1.00 97.31 359 LYS A N 1
ATOM 2841 C CA . LYS A 1 359 ? -30.733 -10.755 52.229 1.00 97.31 359 LYS A CA 1
ATOM 2842 C C . LYS A 1 359 ? -30.603 -10.748 53.753 1.00 97.31 359 LYS A C 1
ATOM 2844 O O . LYS A 1 359 ? -31.564 -11.095 54.440 1.00 97.31 359 LYS A O 1
ATOM 2849 N N . GLU A 1 360 ? -29.459 -10.318 54.283 1.00 97.38 360 GLU A N 1
ATOM 2850 C CA . GLU A 1 360 ? -29.266 -10.132 55.724 1.00 97.38 360 GLU A CA 1
ATOM 2851 C C . GLU A 1 360 ? -30.124 -8.986 56.275 1.00 97.38 360 GLU A C 1
ATOM 2853 O O . GLU A 1 360 ? -30.816 -9.185 57.271 1.00 97.38 360 GLU A O 1
ATOM 2858 N N . LEU A 1 361 ? -30.185 -7.834 55.598 1.00 96.06 361 LEU A N 1
ATOM 2859 C CA . LEU A 1 361 ? -31.057 -6.714 55.975 1.00 96.06 361 LEU A CA 1
ATOM 2860 C C . LEU A 1 361 ? -32.538 -7.114 55.976 1.00 96.06 361 LEU A C 1
ATOM 2862 O O . LEU A 1 361 ? -33.245 -6.827 56.941 1.00 96.06 361 LEU A O 1
ATOM 2866 N N . LYS A 1 362 ? -33.001 -7.848 54.956 1.00 97.12 362 LYS A N 1
ATOM 2867 C CA . LYS A 1 362 ? -34.366 -8.401 54.888 1.00 97.12 362 LYS A CA 1
ATOM 2868 C C . LYS A 1 362 ? -34.643 -9.360 56.059 1.00 97.12 362 LYS A C 1
ATOM 2870 O O . LYS A 1 362 ? -35.712 -9.291 56.664 1.00 97.12 362 LYS A O 1
ATOM 2875 N N . ALA A 1 363 ? -33.674 -10.194 56.445 1.00 96.94 363 ALA A N 1
ATOM 2876 C CA . ALA A 1 363 ? -33.793 -11.098 57.594 1.00 96.94 363 ALA A CA 1
ATOM 2877 C C . ALA A 1 363 ? -33.728 -10.385 58.963 1.00 96.94 363 ALA A C 1
ATOM 2879 O O . ALA A 1 363 ? -34.378 -10.823 59.913 1.00 96.94 363 ALA A O 1
ATOM 2880 N N . ILE A 1 364 ? -32.965 -9.294 59.084 1.00 96.44 364 ILE A N 1
ATOM 2881 C CA . ILE A 1 364 ? -32.921 -8.444 60.285 1.00 96.44 364 ILE A CA 1
ATOM 2882 C C . ILE A 1 364 ? -34.239 -7.676 60.432 1.00 96.44 364 ILE A C 1
ATOM 2884 O O . ILE A 1 364 ? -34.808 -7.655 61.520 1.00 96.44 364 ILE A O 1
ATOM 2888 N N . HIS A 1 365 ? -34.763 -7.111 59.342 1.00 96.62 365 HIS A N 1
ATOM 2889 C CA . HIS A 1 365 ? -36.036 -6.394 59.336 1.00 96.62 365 HIS A CA 1
ATOM 2890 C C . HIS A 1 365 ? -37.215 -7.310 59.703 1.00 96.62 365 HIS A C 1
ATOM 2892 O O . HIS A 1 365 ? -38.032 -6.934 60.538 1.00 96.62 365 HIS A O 1
ATOM 2898 N N . ALA A 1 366 ? -37.258 -8.545 59.185 1.00 96.25 366 ALA A N 1
ATOM 2899 C CA . ALA A 1 366 ? -38.261 -9.534 59.592 1.00 96.25 366 ALA A CA 1
ATOM 2900 C C . ALA A 1 366 ? -38.228 -9.810 61.110 1.00 96.25 366 ALA A C 1
ATOM 2902 O O . ALA A 1 366 ? -39.257 -9.719 61.776 1.00 96.25 366 ALA A O 1
ATOM 2903 N N . LYS A 1 367 ? -37.038 -10.049 61.681 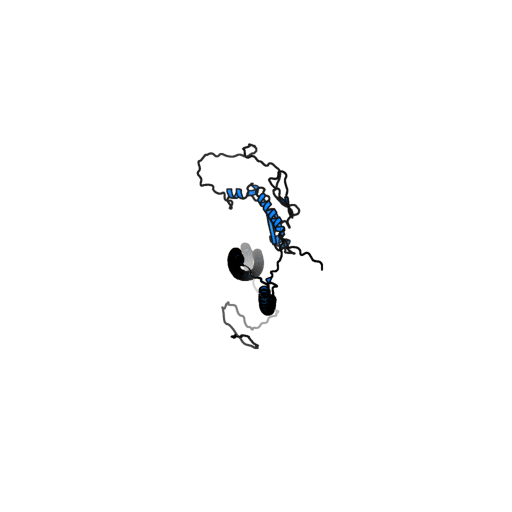1.00 96.31 367 LYS A N 1
ATOM 2904 C CA . LYS A 1 367 ? -36.857 -10.242 63.135 1.00 96.31 367 LYS A CA 1
ATOM 2905 C C . LYS A 1 367 ? -37.213 -9.004 63.958 1.00 96.31 367 LYS A C 1
ATOM 2907 O O . LYS A 1 367 ? -37.663 -9.140 65.092 1.00 96.31 367 LYS A O 1
ATOM 2912 N N . MET A 1 368 ? -36.995 -7.809 63.408 1.00 95.88 368 MET A N 1
ATOM 2913 C CA . MET A 1 368 ? -37.413 -6.556 64.032 1.00 95.88 368 MET A CA 1
ATOM 2914 C C . MET A 1 368 ? -38.939 -6.528 64.147 1.00 95.88 368 MET A C 1
ATOM 2916 O O . MET A 1 368 ? -39.439 -6.455 65.260 1.00 95.88 368 MET A O 1
ATOM 2920 N N . VAL A 1 369 ? -39.666 -6.718 63.041 1.00 96.75 369 VAL A N 1
ATOM 2921 C CA . VAL A 1 369 ? -41.142 -6.737 63.014 1.00 96.75 369 VAL A CA 1
ATOM 2922 C C . VAL A 1 369 ? -41.724 -7.844 63.911 1.00 96.75 369 VAL A C 1
ATOM 2924 O O . VAL A 1 369 ? -42.675 -7.599 64.655 1.00 96.75 369 VAL A O 1
ATOM 2927 N N . GLU A 1 370 ? -41.127 -9.042 63.922 1.00 95.31 370 GLU A N 1
ATOM 2928 C CA . GLU A 1 370 ? -41.492 -10.114 64.863 1.00 95.31 370 GLU A CA 1
ATOM 2929 C C . GLU A 1 370 ? -41.312 -9.685 66.328 1.00 95.31 370 GLU A C 1
ATOM 2931 O O . GLU A 1 370 ? -42.194 -9.922 67.155 1.00 95.31 370 GLU A O 1
ATOM 2936 N N . GLY A 1 371 ? -40.185 -9.044 66.655 1.00 94.06 371 GLY A N 1
ATOM 2937 C CA . GLY A 1 371 ? -39.902 -8.520 67.990 1.00 94.06 371 GLY A CA 1
ATOM 2938 C C . GLY A 1 371 ? -40.824 -7.366 68.386 1.00 94.06 371 GLY A C 1
ATOM 2939 O O . GLY A 1 371 ? -41.243 -7.278 69.538 1.00 94.06 371 GLY A O 1
ATOM 2940 N N . GLU A 1 372 ? -41.205 -6.507 67.443 1.00 94.56 372 GLU A N 1
ATOM 2941 C CA . GLU A 1 372 ? -42.151 -5.417 67.678 1.00 94.56 372 GLU A CA 1
ATOM 2942 C C . GLU A 1 372 ? -43.545 -5.949 68.001 1.00 94.56 372 GLU A C 1
ATOM 2944 O O . GLU A 1 372 ? -44.094 -5.575 69.036 1.00 94.56 372 GLU A O 1
ATOM 2949 N N . SER A 1 373 ? -44.049 -6.920 67.235 1.00 94.56 373 SER A N 1
ATOM 2950 C CA . SER A 1 373 ? -45.333 -7.563 67.539 1.00 94.56 373 SER A CA 1
ATOM 2951 C C . SER A 1 373 ? -45.287 -8.486 68.773 1.00 94.56 373 SER A C 1
ATOM 2953 O O . SER A 1 373 ? -46.331 -8.868 69.302 1.00 94.56 373 SER A O 1
ATOM 2955 N N . GLN A 1 374 ? -44.101 -8.866 69.265 1.00 94.38 374 GLN A N 1
ATOM 2956 C CA . GLN A 1 374 ? -43.945 -9.497 70.585 1.00 94.38 374 GLN A CA 1
ATOM 2957 C C . GLN A 1 374 ? -44.011 -8.466 71.721 1.00 94.38 374 GLN A C 1
ATOM 2959 O O . GLN A 1 374 ? -44.653 -8.740 72.732 1.00 94.38 374 GLN A O 1
ATOM 2964 N N . ARG A 1 375 ? -43.407 -7.277 71.561 1.00 93.31 375 ARG A N 1
ATOM 2965 C CA . ARG A 1 375 ? -43.545 -6.173 72.534 1.00 93.31 375 ARG A CA 1
ATOM 2966 C C . ARG A 1 375 ? -44.989 -5.692 72.640 1.00 93.31 375 ARG A C 1
ATOM 2968 O O . ARG A 1 375 ? -45.463 -5.506 73.748 1.00 93.31 375 ARG A O 1
ATOM 2975 N N . GLU A 1 376 ? -45.663 -5.526 71.506 1.00 94.56 376 GLU A N 1
ATOM 2976 C CA . GLU A 1 376 ? -47.079 -5.151 71.405 1.00 94.56 376 GLU A CA 1
ATOM 2977 C C . GLU A 1 376 ? -47.957 -6.106 72.228 1.00 94.56 376 GLU A C 1
ATOM 2979 O O . GLU A 1 376 ? -48.578 -5.685 73.195 1.00 94.56 376 GLU A O 1
ATOM 2984 N N . LYS A 1 377 ? -47.861 -7.419 71.979 1.00 93.56 377 LYS A N 1
ATOM 2985 C CA . LYS A 1 377 ? -48.594 -8.441 72.750 1.00 93.56 377 LYS A CA 1
ATOM 2986 C C . LYS A 1 377 ? -48.259 -8.461 74.246 1.00 93.56 377 LYS A C 1
ATOM 2988 O O . LYS A 1 377 ? -49.112 -8.828 75.048 1.00 93.56 377 LYS A O 1
ATOM 2993 N N . LEU A 1 378 ? -47.027 -8.118 74.632 1.00 91.56 378 LEU A N 1
ATOM 2994 C CA . LEU A 1 378 ? -46.631 -8.004 76.042 1.00 91.56 378 LEU A CA 1
ATOM 2995 C C . LEU A 1 378 ? -47.156 -6.714 76.691 1.00 91.56 378 LEU A C 1
ATOM 2997 O O . LEU A 1 378 ? -47.439 -6.723 77.886 1.00 91.56 378 LEU A O 1
ATOM 3001 N N . GLN A 1 379 ? -47.314 -5.636 75.919 1.00 91.38 379 GLN A N 1
ATOM 3002 C CA . GLN A 1 379 ? -47.965 -4.402 76.354 1.00 91.38 379 GLN A CA 1
ATOM 3003 C C . GLN A 1 379 ? -49.475 -4.625 76.520 1.00 91.38 379 GLN A C 1
ATOM 3005 O O . GLN A 1 379 ? -49.998 -4.342 77.590 1.00 91.38 379 GLN A O 1
ATOM 3010 N N . ASP A 1 380 ? -50.139 -5.251 75.541 1.00 92.19 380 ASP A N 1
ATOM 3011 C CA . ASP A 1 380 ? -51.556 -5.639 75.626 1.00 92.19 380 ASP A CA 1
ATOM 3012 C C . ASP A 1 380 ? -51.833 -6.520 76.857 1.00 92.19 380 ASP A C 1
ATOM 3014 O O . ASP A 1 380 ? -52.836 -6.343 77.549 1.00 92.19 380 ASP A O 1
ATOM 3018 N N . GLN A 1 381 ? -50.936 -7.471 77.155 1.00 91.38 381 GLN A N 1
ATOM 3019 C CA . GLN A 1 381 ? -51.013 -8.307 78.359 1.00 91.38 381 GLN A CA 1
ATOM 3020 C C . GLN A 1 381 ? -50.821 -7.485 79.636 1.00 91.38 381 GLN A C 1
ATOM 3022 O O . GLN A 1 381 ? -51.620 -7.624 80.557 1.00 91.38 381 GLN A O 1
ATOM 3027 N N . LEU A 1 382 ? -49.819 -6.600 79.683 1.00 88.44 382 LEU A N 1
ATOM 3028 C CA . LEU A 1 382 ? -49.597 -5.703 80.822 1.00 88.44 382 LEU A CA 1
ATOM 3029 C C . LEU A 1 382 ? -50.802 -4.801 81.096 1.00 88.44 382 LEU A C 1
ATOM 3031 O O . LEU A 1 382 ? -51.173 -4.654 82.255 1.00 88.44 382 LEU A O 1
ATOM 3035 N N . ASP A 1 383 ? -51.418 -4.237 80.056 1.00 87.88 383 ASP A N 1
ATOM 3036 C CA . ASP A 1 383 ? -52.582 -3.354 80.172 1.00 87.88 383 ASP A CA 1
ATOM 3037 C C . ASP A 1 383 ? -53.881 -4.131 80.471 1.00 87.88 383 ASP A C 1
ATOM 3039 O O . ASP A 1 383 ? -54.788 -3.590 81.102 1.00 87.88 383 ASP A O 1
ATOM 3043 N N . THR A 1 384 ? -53.959 -5.416 80.097 1.00 86.81 384 THR A N 1
ATOM 3044 C CA . THR A 1 384 ? -55.059 -6.326 80.481 1.00 86.81 384 THR A CA 1
ATOM 3045 C C . THR A 1 384 ? -54.953 -6.768 81.944 1.00 86.81 384 THR A C 1
ATOM 3047 O O . THR A 1 384 ? -55.957 -6.786 82.657 1.00 86.81 384 THR A O 1
ATOM 3050 N N . ASP A 1 385 ? -53.743 -7.091 82.410 1.00 83.88 385 ASP A N 1
ATOM 3051 C CA . ASP A 1 385 ? -53.457 -7.472 83.800 1.00 83.88 385 ASP A CA 1
ATOM 3052 C C . ASP A 1 385 ? -53.326 -6.244 84.736 1.00 83.88 385 ASP A C 1
ATOM 3054 O O . ASP A 1 385 ? -53.159 -6.391 85.954 1.00 83.88 385 ASP A O 1
ATOM 3058 N N . PHE A 1 386 ? -53.410 -5.017 84.203 1.00 87.12 386 PHE A N 1
ATOM 3059 C CA . PHE A 1 386 ? -53.274 -3.782 84.973 1.00 87.12 386 PHE A CA 1
ATOM 3060 C C . PHE A 1 386 ? -54.489 -3.527 85.874 1.00 87.12 386 PHE A C 1
ATOM 3062 O O . PHE A 1 386 ? -55.525 -3.012 85.451 1.00 87.12 386 PHE A O 1
ATOM 3069 N N . VAL A 1 387 ? -54.335 -3.803 87.170 1.00 80.94 387 VAL A N 1
ATOM 3070 C CA . VAL A 1 387 ? -55.295 -3.378 88.198 1.00 80.94 387 VAL A CA 1
ATOM 3071 C C . VAL A 1 387 ? -54.926 -1.967 88.691 1.00 80.94 387 VAL A C 1
ATOM 3073 O O . VAL A 1 387 ? -53.850 -1.800 89.276 1.00 80.94 387 VAL A O 1
ATOM 3076 N N . PRO A 1 388 ? -55.791 -0.943 88.520 1.00 85.62 388 PRO A N 1
ATOM 3077 C CA . PRO A 1 388 ? -55.518 0.413 88.998 1.00 85.62 388 PRO A CA 1
ATOM 3078 C C . PRO A 1 388 ? -55.274 0.469 90.509 1.00 85.62 388 PRO A C 1
ATOM 3080 O O . PRO A 1 388 ? -55.908 -0.252 91.285 1.00 85.62 388 PRO A O 1
ATOM 3083 N N . LYS A 1 389 ? -54.395 1.374 90.957 1.00 80.38 389 LYS A N 1
ATOM 3084 C CA . LYS A 1 389 ? -54.031 1.495 92.382 1.00 80.38 389 LYS A CA 1
ATOM 3085 C C . LYS A 1 389 ? -55.229 1.854 93.257 1.00 80.38 389 LYS A C 1
ATOM 3087 O O . LYS A 1 389 ? -55.323 1.382 94.382 1.00 80.38 389 LYS A O 1
ATOM 3092 N N . GLU A 1 390 ? -56.172 2.616 92.720 1.00 82.38 390 GLU A N 1
ATOM 3093 C CA . GLU A 1 390 ? -57.434 2.980 93.356 1.00 82.38 390 GLU A CA 1
ATOM 3094 C C . GLU A 1 390 ? -58.334 1.752 93.563 1.00 82.38 390 GLU A C 1
ATOM 3096 O O . GLU A 1 390 ? -59.020 1.659 94.578 1.00 82.38 390 GLU A O 1
ATOM 3101 N N . ALA A 1 391 ? -58.315 0.786 92.636 1.00 81.50 391 ALA A N 1
ATOM 3102 C CA . ALA A 1 391 ? -59.056 -0.470 92.762 1.00 81.50 391 ALA A CA 1
ATOM 3103 C C . ALA A 1 391 ? -58.392 -1.419 93.777 1.00 81.50 391 ALA A C 1
ATOM 3105 O O . ALA A 1 391 ? -59.091 -2.061 94.563 1.00 81.50 391 ALA A O 1
ATOM 3106 N N . ILE A 1 392 ? -57.053 -1.447 93.823 1.00 84.50 392 ILE A N 1
ATOM 3107 C CA . ILE A 1 392 ? -56.298 -2.151 94.872 1.00 84.50 392 ILE A CA 1
ATOM 3108 C C . ILE A 1 392 ? -56.631 -1.550 96.245 1.00 84.50 392 ILE A C 1
ATOM 3110 O O . ILE A 1 392 ? -57.071 -2.284 97.122 1.00 84.50 392 ILE A O 1
ATOM 3114 N N . GLN A 1 393 ? -56.548 -0.226 96.406 1.00 86.06 393 GLN A N 1
ATOM 3115 C CA . GLN A 1 393 ? -56.879 0.468 97.659 1.00 86.06 393 GLN A CA 1
ATOM 3116 C C . GLN A 1 393 ? -58.344 0.276 98.083 1.00 86.06 393 GLN A C 1
ATOM 3118 O O . GLN A 1 393 ? -58.630 0.141 99.271 1.00 86.06 393 GLN A O 1
ATOM 3123 N N . GLN A 1 394 ? -59.286 0.218 97.135 1.00 86.50 394 GLN A N 1
ATOM 3124 C CA . GLN A 1 394 ? -60.683 -0.116 97.433 1.00 86.50 394 GLN A CA 1
ATOM 3125 C C . GLN A 1 394 ? -60.837 -1.561 97.923 1.00 86.50 394 GLN A C 1
ATOM 3127 O O . GLN A 1 394 ? -61.580 -1.795 98.878 1.00 86.50 394 GLN A O 1
ATOM 3132 N N . MET A 1 395 ? -60.120 -2.527 97.336 1.00 84.31 395 MET A N 1
ATOM 3133 C CA . MET A 1 395 ? -60.077 -3.891 97.872 1.00 84.31 395 MET A CA 1
ATOM 3134 C C . MET A 1 395 ? -59.411 -3.942 99.249 1.00 84.31 395 MET A C 1
ATOM 3136 O O . MET A 1 395 ? -59.965 -4.567 100.148 1.00 84.31 395 MET A O 1
ATOM 3140 N N . GLU A 1 396 ? -58.275 -3.273 99.449 1.00 87.81 396 GLU A N 1
ATOM 3141 C CA . GLU A 1 396 ? -57.580 -3.197 100.740 1.00 87.81 396 GLU A CA 1
ATOM 3142 C C . GLU A 1 396 ? -58.498 -2.623 101.826 1.00 87.81 396 GLU A C 1
ATOM 3144 O O . GLU A 1 396 ? -58.675 -3.262 102.859 1.00 87.81 396 GLU A O 1
ATOM 3149 N N . ALA A 1 397 ? -59.188 -1.508 101.566 1.00 87.81 397 ALA A N 1
ATOM 3150 C CA . ALA A 1 397 ? -60.151 -0.917 102.498 1.00 87.81 397 ALA A CA 1
ATOM 3151 C C . ALA A 1 397 ? -61.374 -1.821 102.764 1.00 87.81 397 ALA A C 1
ATOM 3153 O O . ALA A 1 397 ? -61.894 -1.860 103.885 1.00 87.81 397 ALA A O 1
ATOM 3154 N N . LEU A 1 398 ? -61.839 -2.586 101.767 1.00 87.56 398 LEU A N 1
ATOM 3155 C CA . LEU A 1 398 ? -62.896 -3.587 101.955 1.00 87.56 398 LEU A CA 1
ATOM 3156 C C . LEU A 1 398 ? -62.417 -4.773 102.803 1.00 87.56 398 LEU A C 1
ATOM 3158 O O . LEU A 1 398 ? -63.153 -5.209 103.694 1.00 87.56 398 LEU A O 1
ATOM 3162 N N . TYR A 1 399 ? -61.198 -5.269 102.579 1.00 89.06 399 TYR A N 1
ATOM 3163 C CA . TYR A 1 399 ? -60.593 -6.337 103.375 1.00 89.06 399 TYR A CA 1
ATOM 3164 C C . TYR A 1 399 ? -60.282 -5.873 104.799 1.00 89.06 399 TYR A C 1
ATOM 3166 O O . TYR A 1 399 ? -60.659 -6.562 105.740 1.00 89.06 399 TYR A O 1
ATOM 3174 N N . GLU A 1 400 ? -59.691 -4.697 104.994 1.00 91.25 400 GLU A N 1
ATOM 3175 C CA . GLU A 1 400 ? -59.409 -4.110 106.308 1.00 91.25 400 GLU A CA 1
ATOM 3176 C C . GLU A 1 400 ? -60.704 -3.813 107.080 1.00 91.25 400 GLU A C 1
ATOM 3178 O O . GLU A 1 400 ? -60.820 -4.128 108.268 1.00 91.25 400 GLU A O 1
ATOM 3183 N N . GLY A 1 401 ? -61.739 -3.317 106.395 1.00 87.06 401 GLY A N 1
ATOM 3184 C CA . GLY A 1 401 ? -63.080 -3.156 106.952 1.00 87.06 401 GLY A CA 1
ATOM 3185 C C . GLY A 1 401 ? -63.766 -4.487 107.291 1.00 87.06 401 GLY A C 1
ATOM 3186 O O . GLY A 1 401 ? -64.513 -4.560 108.270 1.00 87.06 401 GLY A O 1
ATOM 3187 N N . ALA A 1 402 ? -63.521 -5.556 106.528 1.00 86.38 402 ALA A N 1
ATOM 3188 C CA . ALA A 1 402 ? -64.012 -6.903 106.828 1.00 86.38 402 ALA A CA 1
ATOM 3189 C C . ALA A 1 402 ? -63.249 -7.545 108.000 1.00 86.38 402 ALA A C 1
ATOM 3191 O O . ALA A 1 402 ? -63.880 -8.101 108.899 1.00 86.38 402 ALA A O 1
ATOM 3192 N N . ILE A 1 403 ? -61.922 -7.403 108.040 1.00 87.12 403 ILE A N 1
ATOM 3193 C CA . ILE A 1 403 ? -61.043 -7.830 109.136 1.00 87.12 403 ILE A CA 1
ATOM 3194 C C . ILE A 1 403 ? -61.452 -7.119 110.425 1.00 87.12 403 ILE A C 1
ATOM 3196 O O . ILE A 1 403 ? -61.691 -7.788 111.424 1.00 87.12 403 ILE A O 1
ATOM 3200 N N . SER A 1 404 ? -61.661 -5.803 110.384 1.00 86.69 404 SER A N 1
ATOM 3201 C CA . SER A 1 404 ? -62.142 -5.006 111.517 1.00 86.69 404 SER A CA 1
ATOM 3202 C C . SER A 1 404 ? -63.517 -5.476 112.012 1.00 86.69 404 SER A C 1
ATOM 3204 O O . SER A 1 404 ? -63.738 -5.599 113.215 1.00 86.69 404 SER A O 1
ATOM 3206 N N . LYS A 1 405 ? -64.444 -5.827 111.107 1.00 85.94 405 LYS A N 1
ATOM 3207 C CA . LYS A 1 405 ? -65.753 -6.413 111.467 1.00 85.94 405 LYS A CA 1
ATOM 3208 C C . LYS A 1 405 ? -65.631 -7.830 112.040 1.00 85.94 405 LYS A C 1
ATOM 3210 O O . LYS A 1 405 ? -66.401 -8.177 112.938 1.00 85.94 405 LYS A O 1
ATOM 3215 N N . LEU A 1 406 ? -64.682 -8.645 111.568 1.00 83.69 406 LEU A N 1
ATOM 3216 C CA . LEU A 1 406 ? -64.379 -9.951 112.163 1.00 83.69 406 LEU A CA 1
ATOM 3217 C C . LEU A 1 406 ? -63.749 -9.797 113.549 1.00 83.69 406 LEU A C 1
ATOM 3219 O O . LEU A 1 406 ? -64.235 -10.425 114.480 1.00 83.69 406 LEU A O 1
ATOM 3223 N N . GLN A 1 407 ? -62.741 -8.942 113.711 1.00 84.25 407 GLN A N 1
ATOM 3224 C CA . GLN A 1 407 ? -62.095 -8.640 114.991 1.00 84.25 407 GLN A CA 1
ATOM 3225 C C . GLN A 1 407 ? -63.104 -8.082 116.001 1.00 84.25 407 GLN A C 1
ATOM 3227 O O . GLN A 1 407 ? -63.153 -8.556 117.132 1.00 84.25 407 GLN A O 1
ATOM 3232 N N . ALA A 1 408 ? -63.992 -7.174 115.584 1.00 78.81 408 ALA A N 1
ATOM 3233 C CA . ALA A 1 408 ? -65.096 -6.701 116.416 1.00 78.81 408 ALA A CA 1
ATOM 3234 C C . ALA A 1 408 ? -66.065 -7.838 116.791 1.00 78.81 408 ALA A C 1
ATOM 3236 O O . ALA A 1 408 ? -66.444 -7.954 117.954 1.00 78.81 408 ALA A O 1
ATOM 3237 N N . ARG A 1 409 ? -66.432 -8.732 115.857 1.00 79.50 409 ARG A N 1
ATOM 3238 C CA . ARG A 1 409 ? -67.243 -9.923 116.184 1.00 79.50 409 ARG A CA 1
ATOM 3239 C C . ARG A 1 409 ? -66.522 -10.889 117.122 1.00 79.50 409 ARG A C 1
ATOM 3241 O O . ARG A 1 409 ? -67.191 -11.442 117.988 1.00 79.50 409 ARG A O 1
ATOM 3248 N N . VAL A 1 410 ? -65.213 -11.085 116.978 1.00 78.75 410 VAL A N 1
ATOM 3249 C CA . VAL A 1 410 ? -64.392 -11.927 117.862 1.00 78.75 410 VAL A CA 1
ATOM 3250 C C . VAL A 1 410 ? -64.320 -11.304 119.253 1.00 78.75 410 VAL A C 1
ATOM 3252 O O . VAL A 1 410 ? -64.731 -11.961 120.199 1.00 78.75 410 VAL A O 1
ATOM 3255 N N . GLY A 1 411 ? -63.996 -10.017 119.390 1.00 72.50 411 GLY A N 1
ATOM 3256 C CA . GLY A 1 411 ? -64.035 -9.315 120.679 1.00 72.50 411 GLY A CA 1
ATOM 3257 C C . GLY A 1 411 ? -65.432 -9.305 121.321 1.00 72.50 411 GLY A C 1
ATOM 3258 O O . GLY A 1 411 ? -65.568 -9.489 122.532 1.00 72.50 411 GLY A O 1
ATOM 3259 N N . CYS A 1 412 ? -66.504 -9.188 120.528 1.00 63.59 412 CYS A N 1
ATOM 3260 C CA . CYS A 1 412 ? -67.889 -9.357 120.991 1.00 63.59 412 CYS A CA 1
ATOM 3261 C C . CYS A 1 412 ? -68.261 -10.809 121.352 1.00 63.59 412 CYS A C 1
ATOM 3263 O O . CYS A 1 412 ? -69.231 -11.013 122.082 1.00 63.59 412 CYS A O 1
ATOM 3265 N N . LEU A 1 413 ? -67.542 -11.813 120.846 1.00 58.88 413 LEU A N 1
ATOM 3266 C CA . LEU A 1 413 ? -67.713 -13.224 121.204 1.00 58.88 413 LEU A CA 1
ATOM 3267 C C . LEU A 1 413 ? -66.872 -13.593 122.428 1.00 58.88 413 LEU A C 1
ATOM 3269 O O . LEU A 1 413 ? -67.379 -14.285 123.298 1.00 58.88 413 LEU A O 1
ATOM 3273 N N . GLU A 1 414 ? -65.652 -13.079 122.559 1.00 64.12 414 GLU A N 1
ATOM 3274 C CA . GLU A 1 414 ? -64.779 -13.257 123.724 1.00 64.12 414 GLU A CA 1
ATOM 3275 C C . GLU A 1 414 ? -65.379 -12.584 124.965 1.00 64.12 414 GLU A C 1
ATOM 3277 O O . GLU A 1 414 ? -65.535 -13.223 126.009 1.00 64.12 414 GLU A O 1
ATOM 3282 N N . SER A 1 415 ? -65.851 -11.339 124.833 1.00 54.50 415 SER A N 1
ATOM 3283 C CA . SER A 1 415 ? -66.585 -10.652 125.907 1.00 54.50 415 SER A CA 1
ATOM 3284 C C . SER A 1 415 ? -67.890 -11.366 126.287 1.00 54.50 415 SER A C 1
ATOM 3286 O O . SER A 1 415 ? -68.208 -11.434 127.474 1.00 54.50 415 SER A O 1
ATOM 3288 N N . LYS A 1 416 ? -68.607 -11.995 125.340 1.00 47.62 416 LYS A N 1
ATOM 3289 C CA . LYS A 1 416 ? -69.779 -12.848 125.639 1.00 47.62 416 LYS A CA 1
ATOM 3290 C C . LYS A 1 416 ? -69.417 -14.238 126.181 1.00 47.62 416 LYS A C 1
ATOM 3292 O O . LYS A 1 416 ? -70.187 -14.798 126.956 1.00 47.62 416 LYS A O 1
ATOM 3297 N N . SER A 1 417 ? -68.253 -14.782 125.829 1.00 42.56 417 SER A N 1
ATOM 3298 C CA . SER A 1 417 ? -67.756 -16.086 126.292 1.00 42.56 417 SER A CA 1
ATOM 3299 C C . SER A 1 417 ? -67.130 -16.027 127.689 1.00 42.56 417 SER A C 1
ATOM 3301 O O . SER A 1 417 ? -66.882 -17.071 128.292 1.00 42.56 417 SER A O 1
ATOM 3303 N N . SER A 1 418 ? -66.901 -14.828 128.230 1.00 40.28 418 SER A N 1
ATOM 3304 C CA . SER A 1 418 ? -66.351 -14.613 129.575 1.00 40.28 418 SER A CA 1
ATOM 3305 C C . SER A 1 418 ? -67.226 -15.166 130.716 1.00 40.28 418 SER A C 1
ATOM 3307 O O . SER A 1 418 ? -66.735 -15.335 131.831 1.00 40.28 418 SER A O 1
ATOM 3309 N N . ASN A 1 419 ? -68.502 -15.488 130.456 1.00 36.94 419 ASN A N 1
ATOM 3310 C CA . ASN A 1 419 ? -69.493 -15.806 131.486 1.00 36.94 419 ASN A CA 1
ATOM 3311 C C . ASN A 1 419 ? -70.135 -17.209 131.362 1.00 36.94 419 ASN A C 1
ATOM 3313 O O . ASN A 1 419 ? -71.360 -17.334 131.408 1.00 36.94 419 ASN A O 1
ATOM 3317 N N . ARG A 1 420 ? -69.314 -18.271 131.227 1.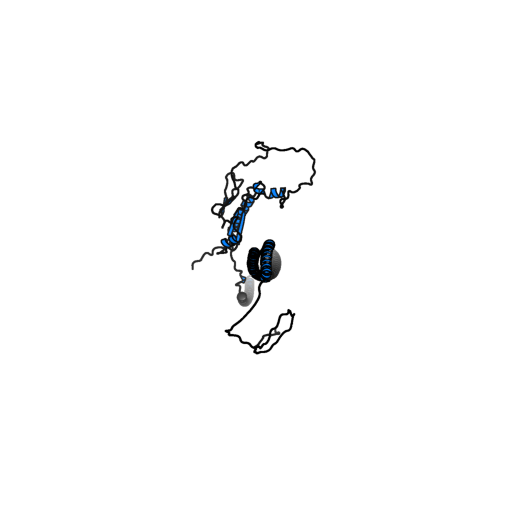00 33.38 420 ARG A N 1
ATOM 3318 C CA . ARG A 1 420 ? -69.532 -19.585 131.893 1.00 33.38 420 ARG A CA 1
ATOM 3319 C C . ARG A 1 420 ? -68.370 -20.582 131.714 1.00 33.38 420 ARG A C 1
ATOM 3321 O O . ARG A 1 420 ? -67.930 -20.885 130.614 1.00 33.38 420 ARG A O 1
ATOM 3328 N N . ARG A 1 421 ? -67.961 -21.174 132.838 1.00 31.27 421 ARG A N 1
ATOM 3329 C CA . ARG A 1 421 ? -67.116 -22.378 133.026 1.00 31.27 421 ARG A CA 1
ATOM 3330 C C . ARG A 1 421 ? -67.828 -23.235 134.110 1.00 31.27 421 ARG A C 1
ATOM 3332 O O . ARG A 1 421 ? -68.717 -22.677 134.759 1.00 31.27 421 ARG A O 1
ATOM 3339 N N . PRO A 1 422 ? -67.435 -24.490 134.438 1.00 53.94 422 PRO A N 1
ATOM 3340 C CA . PRO A 1 422 ? -66.421 -25.363 133.821 1.00 53.94 422 PRO A CA 1
ATOM 3341 C C . PRO A 1 422 ? -66.855 -26.857 133.660 1.00 53.94 422 PRO A C 1
ATOM 3343 O O . PRO A 1 422 ? -67.955 -27.234 134.046 1.00 53.94 422 PRO A O 1
ATOM 3346 N N . LYS A 1 423 ? -65.886 -27.702 133.248 1.00 32.09 423 LYS A N 1
ATOM 3347 C CA . LYS A 1 423 ? -65.672 -29.151 133.546 1.00 32.09 423 LYS A CA 1
ATOM 3348 C C . LYS A 1 423 ? -65.754 -30.163 132.379 1.00 32.09 423 LYS A C 1
ATOM 3350 O O . LYS A 1 423 ? -66.465 -29.992 131.401 1.00 32.09 423 LYS A O 1
ATOM 3355 N N . THR A 1 424 ? -64.892 -31.170 132.538 1.00 39.47 424 THR A N 1
ATOM 3356 C CA . THR A 1 424 ? -64.469 -32.322 131.705 1.00 39.47 424 THR A CA 1
ATOM 3357 C C . THR A 1 424 ? -65.328 -33.581 132.024 1.00 39.47 424 THR A C 1
ATOM 3359 O O . THR A 1 424 ? -66.242 -33.406 132.835 1.00 39.47 424 THR A O 1
ATOM 3362 N N . PRO A 1 425 ? -65.096 -34.833 131.514 1.00 47.06 425 PRO A N 1
ATOM 3363 C CA . PRO A 1 425 ? -63.934 -35.385 130.763 1.00 47.06 425 PRO A CA 1
ATOM 3364 C C . PRO A 1 425 ? -64.212 -36.429 129.629 1.00 47.06 425 PRO A C 1
ATOM 3366 O O . PRO A 1 425 ? -65.343 -36.849 129.439 1.00 47.06 425 PRO A O 1
ATOM 3369 N N . SER A 1 426 ? -63.127 -36.967 129.023 1.00 31.98 426 SER A N 1
ATOM 3370 C CA . SER A 1 426 ? -63.008 -38.343 128.445 1.00 31.98 426 SER A CA 1
ATOM 3371 C C . SER A 1 426 ? -63.793 -38.718 127.154 1.00 31.98 426 SER A C 1
ATOM 3373 O O . SER A 1 426 ? -64.845 -38.157 126.894 1.00 31.98 426 SER A O 1
ATOM 3375 N N . ASN A 1 427 ? -63.370 -39.680 126.303 1.00 32.97 427 ASN A N 1
ATOM 3376 C CA . ASN A 1 427 ? -62.066 -40.368 126.153 1.00 32.97 427 ASN A CA 1
ATOM 3377 C C . ASN A 1 427 ? -61.871 -41.007 124.741 1.00 32.97 427 ASN A C 1
ATOM 3379 O O . ASN A 1 427 ? -62.839 -41.482 124.163 1.00 32.97 427 ASN A O 1
ATOM 3383 N N . ASN A 1 428 ? -60.604 -41.151 124.318 1.00 33.59 428 ASN A N 1
ATOM 3384 C CA . ASN A 1 428 ? -59.999 -42.180 123.434 1.00 33.59 428 ASN A CA 1
ATOM 3385 C C . ASN A 1 428 ? -60.408 -42.463 121.956 1.00 33.59 428 ASN A C 1
ATOM 3387 O O . ASN A 1 428 ? -61.571 -42.567 121.592 1.00 33.59 428 ASN A O 1
ATOM 3391 N N . ASN A 1 429 ? -59.347 -42.828 121.206 1.00 32.75 429 ASN A N 1
ATOM 3392 C CA . ASN A 1 429 ? -59.239 -43.635 119.968 1.00 32.75 429 ASN A CA 1
ATOM 3393 C C . ASN A 1 429 ? -59.680 -43.021 118.609 1.00 32.75 429 ASN A C 1
ATOM 3395 O O . ASN A 1 429 ? -60.742 -42.425 118.507 1.00 32.75 429 ASN A O 1
ATOM 3399 N N . SER A 1 430 ? -58.920 -43.178 117.505 1.00 31.67 430 SER A N 1
ATOM 3400 C CA . SER A 1 430 ? -57.567 -43.775 117.347 1.00 31.67 430 SER A CA 1
ATOM 3401 C C . SER A 1 430 ? -56.805 -43.327 116.075 1.00 31.67 430 SER A C 1
ATOM 3403 O O . SER A 1 430 ? -57.401 -42.939 115.076 1.00 31.67 430 SER A O 1
ATOM 3405 N N . THR A 1 431 ? -55.470 -43.415 116.160 1.00 35.75 431 THR A N 1
ATOM 3406 C CA . THR A 1 431 ? -54.379 -43.265 115.155 1.00 35.75 431 THR A CA 1
ATOM 3407 C C . THR A 1 431 ? -54.374 -44.369 114.062 1.00 35.75 431 THR A C 1
ATOM 3409 O O . THR A 1 431 ? -55.266 -45.217 114.146 1.00 35.75 431 THR A O 1
ATOM 3412 N N . PRO A 1 432 ? -53.424 -44.461 113.074 1.00 47.78 432 PRO A N 1
ATOM 3413 C CA . PRO A 1 432 ? -52.088 -43.816 112.875 1.00 47.78 432 PRO A CA 1
ATOM 3414 C C . PRO A 1 432 ? -51.857 -43.179 111.463 1.00 47.78 432 PRO A C 1
ATOM 3416 O O . PRO A 1 432 ? -52.783 -43.138 110.666 1.00 47.78 432 PRO A O 1
ATOM 3419 N N . GLY A 1 433 ? -50.678 -42.657 111.053 1.00 31.19 433 GLY A N 1
ATOM 3420 C CA . GLY A 1 433 ? -49.375 -42.413 111.722 1.00 31.19 433 GLY A CA 1
ATOM 3421 C C . GLY A 1 433 ? -48.242 -41.963 110.752 1.00 31.19 433 GLY A C 1
ATOM 3422 O O . GLY A 1 433 ? -48.446 -41.928 109.543 1.00 31.19 433 GLY A O 1
ATOM 3423 N N . GLN A 1 434 ? -47.052 -41.620 111.280 1.00 44.62 434 GLN A N 1
ATOM 3424 C CA . GLN A 1 434 ? -45.815 -41.235 110.540 1.00 44.62 434 GLN A CA 1
ATOM 3425 C C . GLN A 1 434 ? -44.780 -42.386 110.447 1.00 44.62 434 GLN A C 1
ATOM 3427 O O . GLN A 1 434 ? -44.854 -43.324 111.242 1.00 44.62 434 GLN A O 1
ATOM 3432 N N . PRO A 1 435 ? -43.799 -42.315 109.516 1.00 48.12 435 PRO A N 1
ATOM 3433 C CA . PRO A 1 435 ? -42.380 -42.000 109.850 1.00 48.12 435 PRO A CA 1
ATOM 3434 C C . PRO A 1 435 ? -41.750 -40.946 108.884 1.00 48.12 435 PRO A C 1
ATOM 3436 O O . PRO A 1 435 ? -42.368 -40.637 107.874 1.00 48.12 435 PRO A O 1
ATOM 3439 N N . GLN A 1 436 ? -40.621 -40.230 109.088 1.00 34.00 436 GLN A N 1
ATOM 3440 C CA . GLN A 1 436 ? -39.312 -40.352 109.798 1.00 34.00 436 GLN A CA 1
ATOM 3441 C C . GLN A 1 436 ? -38.109 -40.891 108.966 1.00 34.00 436 GLN A C 1
ATOM 3443 O O . GLN A 1 436 ? -38.109 -42.056 108.590 1.00 34.00 436 GLN A O 1
ATOM 3448 N N . ARG A 1 437 ? -37.036 -40.060 108.866 1.00 32.34 437 ARG A N 1
ATOM 3449 C CA . ARG A 1 437 ? -35.623 -40.322 108.419 1.00 32.34 437 ARG A CA 1
ATOM 3450 C C . ARG A 1 437 ? -35.392 -40.615 106.910 1.00 32.34 437 ARG A C 1
ATOM 3452 O O . ARG A 1 437 ? -36.284 -41.139 106.266 1.00 32.34 437 ARG A O 1
ATOM 3459 N N . SER A 1 438 ? -34.246 -40.296 106.267 1.00 32.91 438 SER A N 1
ATOM 3460 C CA . SER A 1 438 ? -32.994 -39.573 106.649 1.00 32.91 438 SER A CA 1
ATOM 3461 C C . SER A 1 438 ? -32.198 -39.043 105.414 1.00 32.91 438 SER A C 1
ATOM 3463 O O . SER A 1 438 ? -32.497 -39.427 104.290 1.00 32.91 438 SER A O 1
ATOM 3465 N N . LEU A 1 439 ? -31.177 -38.188 105.636 1.00 40.88 439 LEU A N 1
ATOM 3466 C CA . LEU A 1 439 ? -30.114 -37.736 104.683 1.00 40.88 439 LEU A CA 1
ATOM 3467 C C . LEU A 1 439 ? -29.225 -38.907 104.171 1.00 40.88 439 LEU A C 1
ATOM 3469 O O . LEU A 1 439 ? -29.304 -39.956 104.824 1.00 40.88 439 LEU A O 1
ATOM 3473 N N . PRO A 1 440 ? -28.385 -38.808 103.091 1.00 49.78 440 PRO A N 1
ATOM 3474 C CA . PRO A 1 440 ? -27.614 -37.654 102.515 1.00 49.78 440 PRO A CA 1
ATOM 3475 C C . PRO A 1 440 ? -27.737 -37.480 100.956 1.00 49.78 440 PRO A C 1
ATOM 3477 O O . PRO A 1 440 ? -28.554 -38.170 100.361 1.00 49.78 440 PRO A O 1
ATOM 3480 N N . GLU A 1 441 ? -26.963 -36.695 100.164 1.00 33.41 441 GLU A N 1
ATOM 3481 C CA . GLU A 1 441 ? -26.315 -35.344 100.222 1.00 33.41 441 GLU A CA 1
ATOM 3482 C C . GLU A 1 441 ? -25.673 -35.022 98.813 1.00 33.41 441 GLU A C 1
ATOM 3484 O O . GLU A 1 441 ? -25.904 -35.760 97.860 1.00 33.41 441 GLU A O 1
ATOM 3489 N N . VAL A 1 442 ? -24.828 -33.975 98.685 1.00 33.31 442 VAL A N 1
ATOM 3490 C CA . VAL A 1 442 ? -23.810 -33.663 97.629 1.00 33.31 442 VAL A CA 1
ATOM 3491 C C . VAL A 1 442 ? -24.194 -32.744 96.432 1.00 33.31 442 VAL A C 1
ATOM 3493 O O . VAL A 1 442 ? -24.670 -33.174 95.390 1.00 33.31 442 VAL A O 1
ATOM 3496 N N . ARG A 1 443 ? -23.757 -31.473 96.557 1.00 32.78 443 ARG A N 1
ATOM 3497 C CA . ARG A 1 443 ? -23.301 -30.484 95.534 1.00 32.78 443 ARG A CA 1
ATOM 3498 C C . ARG A 1 443 ? -24.258 -29.846 94.493 1.00 32.78 443 ARG A C 1
ATOM 3500 O O . ARG A 1 443 ? -24.369 -30.277 93.352 1.00 32.78 443 ARG A O 1
ATOM 3507 N N . LYS A 1 444 ? -24.679 -28.613 94.818 1.00 44.09 444 LYS A N 1
ATOM 3508 C CA . LYS A 1 444 ? -24.348 -27.382 94.037 1.00 44.09 444 LYS A CA 1
ATOM 3509 C C . LYS A 1 444 ? -22.941 -26.875 94.482 1.00 44.09 444 LYS A C 1
ATOM 3511 O O . LYS A 1 444 ? -22.479 -27.402 95.496 1.00 44.09 444 LYS A O 1
ATOM 3516 N N . PRO A 1 445 ? -22.229 -25.906 93.844 1.00 45.91 445 PRO A N 1
ATOM 3517 C CA . PRO A 1 445 ? -22.664 -24.817 92.945 1.00 45.91 445 PRO A CA 1
ATOM 3518 C C . PRO A 1 445 ? -21.835 -24.790 91.618 1.00 45.91 445 PRO A C 1
ATOM 3520 O O . PRO A 1 445 ? -21.277 -25.818 91.262 1.00 45.91 445 PRO A O 1
ATOM 3523 N N . GLY A 1 446 ? -21.719 -23.721 90.810 1.00 33.66 446 GLY A N 1
ATOM 3524 C CA . GLY A 1 446 ? -22.130 -22.318 90.971 1.00 33.66 446 GLY A CA 1
ATOM 3525 C C . GLY A 1 446 ? -21.909 -21.442 89.724 1.00 33.66 446 GLY A C 1
ATOM 3526 O O . GLY A 1 446 ? -21.448 -21.916 88.692 1.00 33.66 446 GLY A O 1
ATOM 3527 N N . MET A 1 447 ? -22.278 -20.161 89.831 1.00 39.34 447 MET A N 1
ATOM 3528 C CA . MET A 1 447 ? -22.346 -19.185 88.731 1.00 39.34 447 MET A CA 1
ATOM 3529 C C . MET A 1 447 ? -20.989 -18.742 88.145 1.00 39.34 447 MET A C 1
ATOM 3531 O O . MET A 1 447 ? -20.033 -18.537 88.881 1.00 39.34 447 MET A O 1
ATOM 3535 N N . ALA A 1 448 ? -21.017 -18.470 86.833 1.00 42.88 448 ALA A N 1
ATOM 3536 C CA . ALA A 1 448 ? -20.412 -17.341 86.104 1.00 42.88 448 ALA A CA 1
ATOM 3537 C C . ALA A 1 448 ? -18.948 -16.903 86.349 1.00 42.88 448 ALA A C 1
ATOM 3539 O O . ALA A 1 448 ? -18.568 -16.501 87.446 1.00 42.88 448 ALA A O 1
ATOM 3540 N N . ASN A 1 449 ? -18.224 -16.673 85.240 1.00 33.59 449 ASN A N 1
ATOM 3541 C CA . ASN A 1 449 ? -17.790 -15.305 84.905 1.00 33.59 449 ASN A CA 1
ATOM 3542 C C . ASN A 1 449 ? -17.382 -15.107 83.430 1.00 33.59 449 ASN A C 1
ATOM 3544 O O . ASN A 1 449 ? -17.218 -16.065 82.679 1.00 33.59 449 ASN A O 1
ATOM 3548 N N . ARG A 1 450 ? -17.234 -13.836 83.026 1.00 47.44 450 ARG A N 1
ATOM 3549 C CA . ARG A 1 450 ? -16.679 -13.399 81.726 1.00 47.44 450 ARG A CA 1
ATOM 3550 C C . ARG A 1 450 ? -15.192 -13.763 81.587 1.00 47.44 450 ARG A C 1
ATOM 3552 O O . ARG A 1 450 ? -14.452 -13.569 82.546 1.00 47.44 450 ARG A O 1
ATOM 3559 N N . ALA A 1 451 ? -14.732 -14.040 80.362 1.00 35.62 451 ALA A N 1
ATOM 3560 C CA . ALA A 1 451 ? -13.416 -13.594 79.877 1.00 35.62 451 ALA A CA 1
ATOM 3561 C C . ALA A 1 451 ? -13.320 -13.624 78.337 1.00 35.62 451 ALA A C 1
ATOM 3563 O O . ALA A 1 451 ? -13.893 -14.494 77.689 1.00 35.62 451 ALA A O 1
ATOM 3564 N N . VAL A 1 452 ? -12.541 -12.697 77.773 1.00 47.56 452 VAL A N 1
ATOM 3565 C CA . VAL A 1 452 ? -12.027 -12.721 76.389 1.00 47.56 452 VAL A CA 1
ATOM 3566 C C . VAL A 1 452 ? -10.515 -12.968 76.461 1.00 47.56 452 VAL A C 1
ATOM 3568 O O . VAL A 1 452 ? -9.873 -12.359 77.318 1.00 47.56 452 VAL A O 1
ATOM 3571 N N . PRO A 1 453 ? -9.913 -13.758 75.556 1.00 45.56 453 PRO A N 1
ATOM 3572 C CA . PRO A 1 453 ? -8.480 -13.675 75.269 1.00 45.56 453 PRO A CA 1
ATOM 3573 C C . PRO A 1 453 ? -8.186 -13.139 73.856 1.00 45.56 453 PRO A C 1
ATOM 3575 O O . PRO A 1 453 ? -9.002 -13.227 72.940 1.00 45.56 453 PRO A O 1
ATOM 3578 N N . ARG A 1 454 ? -6.986 -12.573 73.682 1.00 40.34 454 ARG A N 1
ATOM 3579 C CA . ARG A 1 454 ? -6.480 -12.008 72.419 1.00 40.34 454 ARG A CA 1
ATOM 3580 C C . ARG A 1 454 ? -5.610 -13.002 71.637 1.00 40.34 454 ARG A C 1
ATOM 3582 O O . ARG A 1 454 ? -4.990 -13.875 72.227 1.00 40.34 454 ARG A O 1
ATOM 3589 N N . VAL A 1 455 ? -5.511 -12.744 70.329 1.00 42.25 455 VAL A N 1
ATOM 3590 C CA . VAL A 1 455 ? -4.320 -12.848 69.452 1.00 42.25 455 VAL A CA 1
ATOM 3591 C C . VAL A 1 455 ? -3.180 -13.776 69.912 1.00 42.25 455 VAL A C 1
ATOM 3593 O O . VAL A 1 455 ? -2.428 -13.445 70.825 1.00 42.25 455 VAL A O 1
ATOM 3596 N N . GLY A 1 456 ? -2.935 -14.832 69.131 1.00 32.75 456 GLY A N 1
ATOM 3597 C CA . GLY A 1 456 ? -1.666 -15.565 69.085 1.00 32.75 456 GLY A CA 1
ATOM 3598 C C . GLY A 1 456 ? -1.262 -15.828 67.629 1.00 32.75 456 GLY A C 1
ATOM 3599 O O . GLY A 1 456 ? -2.110 -16.176 66.811 1.00 32.75 456 GLY A O 1
ATOM 3600 N N . ARG A 1 457 ? 0.017 -15.633 67.286 1.00 40.38 457 ARG A N 1
ATOM 3601 C CA . ARG A 1 457 ? 0.566 -15.767 65.921 1.00 40.38 457 ARG A CA 1
ATOM 3602 C C . ARG A 1 457 ? 1.790 -16.677 65.963 1.00 40.38 457 ARG A C 1
ATOM 3604 O O . ARG A 1 457 ? 2.720 -16.320 66.676 1.00 40.38 457 ARG A O 1
ATOM 3611 N N . LEU A 1 458 ? 1.815 -17.771 65.189 1.00 33.16 458 LEU A N 1
ATOM 3612 C CA . LEU A 1 458 ? 3.020 -18.379 64.583 1.00 33.16 458 LEU A CA 1
ATOM 3613 C C . LEU A 1 458 ? 2.676 -19.599 63.695 1.00 33.16 458 LEU A C 1
ATOM 3615 O O . LEU A 1 458 ? 1.542 -20.068 63.676 1.00 33.16 458 LEU A O 1
ATOM 3619 N N . VAL A 1 459 ? 3.658 -20.026 62.894 1.00 35.31 459 VAL A N 1
ATOM 3620 C CA . VAL A 1 459 ? 3.597 -20.892 61.691 1.00 35.31 459 VAL A CA 1
ATOM 3621 C C . VAL A 1 459 ? 4.989 -21.567 61.546 1.00 35.31 459 VAL A C 1
ATOM 3623 O O . VAL A 1 459 ? 5.936 -20.978 62.075 1.00 35.31 459 VAL A O 1
ATOM 3626 N N . PRO A 1 460 ? 5.234 -22.669 60.791 1.00 56.09 460 PRO A N 1
ATOM 3627 C CA . PRO A 1 460 ? 4.418 -23.831 60.392 1.00 56.09 460 PRO A CA 1
ATOM 3628 C C . PRO A 1 460 ? 4.963 -25.178 60.955 1.00 56.09 460 PRO A C 1
ATOM 3630 O O . PRO A 1 460 ? 6.041 -25.233 61.543 1.00 56.09 460 PRO A O 1
ATOM 3633 N N . GLY A 1 461 ? 4.281 -26.297 60.670 1.00 32.12 461 GLY A N 1
ATOM 3634 C CA . GLY A 1 461 ? 4.845 -27.660 60.738 1.00 32.12 461 GLY A CA 1
ATOM 3635 C C . GLY A 1 461 ? 4.948 -28.297 59.342 1.00 32.12 461 GLY A C 1
ATOM 3636 O O . GLY A 1 461 ? 4.056 -28.099 58.523 1.00 32.12 461 GLY A O 1
ATOM 3637 N N . ALA A 1 462 ? 6.026 -29.036 59.049 1.00 34.62 462 ALA A N 1
ATOM 3638 C CA . ALA A 1 462 ? 6.320 -29.604 57.720 1.00 34.62 462 ALA A CA 1
ATOM 3639 C C . ALA A 1 462 ? 6.893 -31.041 57.796 1.00 34.62 462 ALA A C 1
ATOM 3641 O O . ALA A 1 462 ? 7.193 -31.504 58.897 1.00 34.62 462 ALA A O 1
ATOM 3642 N N . LYS A 1 463 ? 7.145 -31.663 56.618 1.00 39.28 463 LYS A N 1
ATOM 3643 C CA . LYS A 1 463 ? 7.539 -33.080 56.330 1.00 39.28 463 LYS A CA 1
ATOM 3644 C C . LYS A 1 463 ? 6.320 -34.012 56.155 1.00 39.28 463 LYS A C 1
ATOM 3646 O O . LYS A 1 463 ? 5.350 -33.845 56.877 1.00 39.28 463 LYS A O 1
ATOM 3651 N N . THR A 1 464 ? 6.265 -34.989 55.234 1.00 37.78 464 THR A N 1
ATOM 3652 C CA . THR A 1 464 ? 7.183 -35.524 54.178 1.00 37.78 464 THR A CA 1
ATOM 3653 C C . THR A 1 464 ? 6.339 -36.355 53.174 1.00 37.78 464 THR A C 1
ATOM 3655 O O . THR A 1 464 ? 5.241 -36.753 53.537 1.00 37.78 464 THR A O 1
ATOM 3658 N N . GLY A 1 465 ? 6.746 -36.717 51.945 1.00 33.03 465 GLY A N 1
ATOM 3659 C CA . GLY A 1 465 ? 7.949 -36.377 51.167 1.00 33.03 465 GLY A CA 1
ATOM 3660 C C . GLY A 1 465 ? 8.466 -37.514 50.248 1.00 33.03 465 GLY A C 1
ATOM 3661 O O . GLY A 1 465 ? 9.109 -38.439 50.733 1.00 33.03 465 GLY A O 1
ATOM 3662 N N . SER A 1 466 ? 8.239 -37.418 48.928 1.00 33.50 466 SER A N 1
ATOM 3663 C CA . SER A 1 466 ? 8.953 -38.098 47.809 1.00 33.50 466 SER A CA 1
ATOM 3664 C C . SER A 1 466 ? 8.461 -37.477 46.483 1.00 33.50 466 SER A C 1
ATOM 3666 O O . SER A 1 466 ? 7.285 -37.149 46.397 1.00 33.50 466 SER A O 1
ATOM 3668 N N . SER A 1 467 ? 9.296 -37.064 45.517 1.00 37.78 467 SER A N 1
ATOM 3669 C CA . SER A 1 467 ? 10.245 -37.823 44.664 1.00 37.78 467 SER A CA 1
ATOM 3670 C C . SER A 1 467 ? 9.527 -38.681 43.599 1.00 37.78 467 SER A C 1
ATOM 3672 O O . SER A 1 467 ? 8.605 -39.399 43.955 1.00 37.78 467 SER A O 1
ATOM 3674 N N . SER A 1 468 ? 9.890 -38.672 42.304 1.00 36.28 468 SER A N 1
ATOM 3675 C CA . SER A 1 468 ? 11.117 -38.152 41.662 1.00 36.28 468 SER A CA 1
ATOM 3676 C C . SER A 1 468 ? 10.953 -37.635 40.216 1.00 36.28 468 SER A C 1
ATOM 3678 O O . SER A 1 468 ? 10.365 -38.303 39.376 1.00 36.28 468 SER A O 1
ATOM 3680 N N . ARG A 1 469 ? 11.609 -36.494 39.944 1.00 37.84 469 ARG A N 1
ATOM 3681 C CA . ARG A 1 469 ? 12.522 -36.173 38.814 1.00 37.84 469 ARG A CA 1
ATOM 3682 C C . ARG A 1 469 ? 12.484 -37.022 37.524 1.00 37.84 469 ARG A C 1
ATOM 3684 O O . ARG A 1 469 ? 12.762 -38.212 37.588 1.00 37.84 469 ARG A O 1
ATOM 3691 N N . LEU A 1 470 ? 12.482 -36.331 36.375 1.00 37.84 470 LEU A N 1
ATOM 3692 C CA . LEU A 1 470 ? 13.471 -36.427 35.272 1.00 37.84 470 LEU A CA 1
ATOM 3693 C C . LEU A 1 470 ? 13.259 -35.241 34.289 1.00 37.84 470 LEU A C 1
ATOM 3695 O O . LEU A 1 470 ? 12.255 -34.547 34.393 1.00 37.84 470 LEU A O 1
ATOM 3699 N N . ASN A 1 471 ? 14.136 -35.009 33.306 1.00 34.19 471 ASN A N 1
ATOM 3700 C CA . ASN A 1 471 ? 15.286 -34.085 33.369 1.00 34.19 471 ASN A CA 1
ATOM 3701 C C . ASN A 1 471 ? 15.587 -33.541 31.940 1.00 34.19 471 ASN A C 1
ATOM 3703 O O . ASN A 1 471 ? 15.031 -34.067 30.981 1.00 34.19 471 ASN A O 1
ATOM 3707 N N . SER A 1 472 ? 16.514 -32.579 31.790 1.00 35.72 472 SER A N 1
ATOM 3708 C CA . SER A 1 472 ? 16.948 -31.910 30.532 1.00 35.72 472 SER A CA 1
ATOM 3709 C C . SER A 1 472 ? 15.895 -31.011 29.841 1.00 35.72 472 SER A C 1
ATOM 3711 O O . SER A 1 472 ? 14.709 -31.302 29.882 1.00 35.72 472 SER A O 1
ATOM 3713 N N . GLY A 1 473 ? 16.231 -29.883 29.201 1.00 33.38 473 GLY A N 1
ATOM 3714 C CA . GLY A 1 473 ? 17.475 -29.100 29.246 1.00 33.38 473 GLY A CA 1
ATOM 3715 C C . GLY A 1 473 ? 18.306 -29.102 27.958 1.00 33.38 473 GLY A C 1
ATOM 3716 O O . GLY A 1 473 ? 19.122 -29.995 27.760 1.00 33.38 473 GLY A O 1
ATOM 3717 N N . LEU A 1 474 ? 18.182 -28.035 27.157 1.00 35.28 474 LEU A N 1
ATOM 3718 C CA . LEU A 1 474 ? 19.104 -27.700 26.067 1.00 35.28 474 LEU A CA 1
ATOM 3719 C C . LEU A 1 474 ? 19.514 -26.219 26.136 1.00 35.28 474 LEU A C 1
ATOM 3721 O O . LEU A 1 474 ? 18.702 -25.318 25.947 1.00 35.28 474 LEU A O 1
ATOM 3725 N N . ARG A 1 475 ? 20.809 -25.984 26.365 1.00 38.62 475 ARG A N 1
ATOM 3726 C CA . ARG A 1 475 ? 21.536 -24.783 25.931 1.00 38.62 475 ARG A CA 1
ATOM 3727 C C . ARG A 1 475 ? 22.659 -25.265 25.019 1.00 38.62 475 ARG A C 1
ATOM 3729 O O . ARG A 1 475 ? 23.379 -26.184 25.399 1.00 38.62 475 ARG A O 1
ATOM 3736 N N . VAL A 1 476 ? 22.842 -24.621 23.873 1.00 38.00 476 VAL A N 1
ATOM 3737 C CA . VAL A 1 476 ? 24.017 -24.792 23.002 1.00 38.00 476 VAL A CA 1
ATOM 3738 C C . VAL A 1 476 ? 24.572 -23.402 22.696 1.00 38.00 476 VAL A C 1
ATOM 3740 O O . VAL A 1 476 ? 23.832 -22.421 22.724 1.00 38.00 476 VAL A O 1
ATOM 3743 N N . SER A 1 477 ? 25.882 -23.302 22.479 1.00 39.84 477 SER A N 1
ATOM 3744 C CA . SER A 1 477 ? 26.587 -22.036 22.284 1.00 39.84 477 SER A CA 1
ATOM 3745 C C . SER A 1 477 ? 27.685 -22.170 21.227 1.00 39.84 477 SER A C 1
ATOM 3747 O O . SER A 1 477 ? 28.245 -23.248 21.043 1.00 39.84 477 SER A O 1
ATOM 3749 N N . SER A 1 478 ? 28.050 -21.026 20.643 1.00 40.53 478 SER A N 1
ATOM 3750 C CA . SER A 1 478 ? 29.355 -20.701 20.045 1.00 40.53 478 SER A CA 1
ATOM 3751 C C . SER A 1 478 ? 29.846 -21.402 18.754 1.00 40.53 478 SER A C 1
ATOM 3753 O O . SER A 1 478 ? 30.336 -22.522 18.796 1.00 40.53 478 SER A O 1
ATOM 3755 N N . ARG A 1 479 ? 29.979 -20.558 17.707 1.00 43.62 479 ARG A N 1
ATOM 3756 C CA . ARG A 1 479 ? 31.228 -20.213 16.965 1.00 43.62 479 ARG A CA 1
ATOM 3757 C C . ARG A 1 479 ? 31.647 -20.929 15.651 1.00 43.62 479 ARG A C 1
ATOM 3759 O O . ARG A 1 479 ? 32.186 -22.023 15.688 1.00 43.62 479 ARG A O 1
ATOM 3766 N N . ILE A 1 480 ? 31.728 -20.074 14.612 1.00 46.75 480 ILE A N 1
ATOM 3767 C CA . ILE A 1 480 ? 32.868 -19.842 13.678 1.00 46.75 480 ILE A CA 1
ATOM 3768 C C . ILE A 1 480 ? 33.036 -20.795 12.468 1.00 46.75 480 ILE A C 1
ATOM 3770 O O . ILE A 1 480 ? 32.747 -21.982 12.541 1.00 46.75 480 ILE A O 1
ATOM 3774 N N . LEU A 1 481 ? 33.597 -20.208 11.393 1.00 44.41 481 LEU A N 1
ATOM 3775 C CA . LEU A 1 481 ? 33.834 -20.682 10.017 1.00 44.41 481 LEU A CA 1
ATOM 3776 C C . LEU A 1 481 ? 32.608 -20.557 9.081 1.00 44.41 481 LEU A C 1
ATOM 3778 O O . LEU A 1 481 ? 31.504 -20.919 9.479 1.00 44.41 481 LEU A O 1
ATOM 3782 N N . GLN A 1 482 ? 32.741 -20.031 7.854 1.00 42.69 482 GLN A N 1
ATOM 3783 C CA . GLN A 1 482 ? 33.928 -19.485 7.158 1.00 42.69 482 GLN A CA 1
ATOM 3784 C C . GLN A 1 482 ? 33.574 -18.216 6.374 1.00 42.69 482 GLN A C 1
ATOM 3786 O O . GLN A 1 482 ? 32.433 -18.153 5.873 1.00 42.69 482 GLN A O 1
#

pLDDT: mean 73.0, std 23.66, range [27.39, 98.25]

Organism: NCBI:txid29920

Sequence (482 aa):
MKSEARAVERVKVFCRVRPLLQRERDGWSYEEYCQQFGEDGQRLDANDTQQPATDATPESSDDDPATFITEKGRKVIGSLTPSVTMQPDGHSVTFQAPTAAHGEARLFQFDGNLNETCDQQTVYEHSSLGGNAKTALVVTVTPAVTEAPETLQTLQFGQRAMQVAVRAHRSALSVLDYRTLYEEMRQALDEEQQRFRQAEAAASDEKNRAAIAQDKLTKALLRVQHLEFELEAAQTATRHSSAPDVEGNDVERMKLELQQLVARHAQDVAQVKSACDRQIETYKRLAHEASQEWHEVEGELAGEKTQVLHTLQDLKEFKLRYFQLEEDTTERIAELVQDERDREKERDAALATVAALEKELKAIHAKMVEGESQREKLQDQLDTDFVPKEAIQQMEALYEGAISKLQARVGCLESKSSNRRPKTPSNNNSTPGQPQRSLPEVRKPGMANRAVPRVGRLVPGAKTGSSSRLNSGLRVSSRILQ

Radius of gyration: 66.32 Å; chains: 1; bounding box: 127×103×221 Å